Protein AF-A0A6N9R744-F1 (afdb_monomer)

Mean predicted aligned erro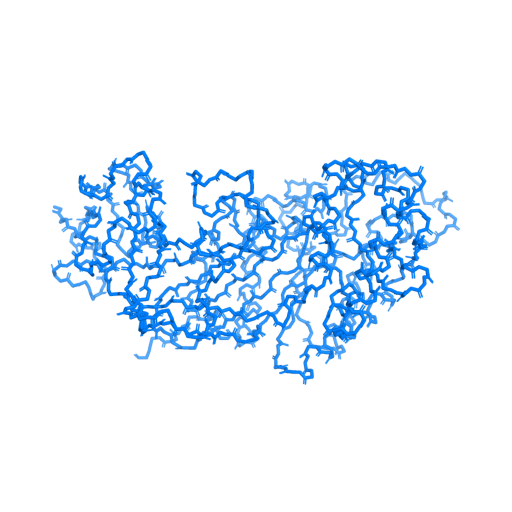r: 5.66 Å

Solvent-accessible surface area (backbone atoms only — not comparable to full-atom values): 24547 Å² total; per-residue (Å²): 122,44,77,38,40,34,19,62,37,67,70,38,38,89,70,33,48,52,20,20,21,24,40,43,72,73,54,61,76,62,36,79,43,49,55,63,41,68,40,32,32,28,27,38,31,77,43,66,75,58,81,79,69,97,63,84,60,80,45,70,72,19,52,92,43,25,32,40,32,37,16,35,75,57,42,27,30,32,40,70,33,83,84,29,42,71,50,82,66,51,26,60,33,24,79,70,39,75,70,54,35,82,46,55,49,25,30,35,42,29,53,80,88,60,57,59,90,87,66,50,91,89,33,42,65,36,46,43,39,35,36,38,30,28,56,67,60,88,84,84,72,59,80,84,56,69,74,48,68,65,50,56,31,39,34,39,30,51,23,62,79,61,77,58,62,24,30,38,39,36,32,22,40,78,50,47,45,46,37,54,22,17,92,77,48,57,30,56,67,37,57,71,68,44,65,30,36,28,34,42,37,41,36,57,34,87,62,44,36,53,18,42,59,41,49,32,54,26,65,72,54,45,74,66,59,49,50,53,51,53,53,48,47,56,50,50,48,68,69,35,101,38,80,65,51,74,67,34,50,52,51,50,51,48,38,51,54,56,57,71,48,30,85,78,73,53,66,42,71,44,68,22,36,80,27,60,47,77,45,63,68,52,48,28,35,38,38,32,51,83,26,59,63,56,60,38,33,31,29,71,85,80,62,52,62,50,47,56,55,68,68,56,51,64,71,45,36,71,33,56,49,50,38,52,62,70,51,27,42,83,43,77,49,52,61,66,53,52,50,50,26,42,51,51,29,51,53,61,51,48,75,76,42,91,48,43,43,36,33,32,44,42,42,39,66,55,80,80,68,84,78,90,66,71,84,83,62,90,59,65,55,52,83,78,34,69,38,48,31,25,46,52,44,43,54,49,48,56,53,46,25,74,76,64,70,38,46,72,39,58,46,33,59,56,33,57,76,75,37,33,70,84,33,21,50,84,40,54,62,58,35,73,73,51,26,50,54,54,41,51,48,50,48,48,52,36,35,76,70,64,40,43,13,45,40,66,75,76,88,124

Secondary structure (DSSP, 8-state):
-EEEEEE-----BTTEEEEE---EESS-TT-EE-TT-EEEEEEEEEEESSS--SSPPTTTTTTTSEEEEEE-SS-EEEEE-TTT---TTTTT-TTSEE--TT-EEEEEEE-GGGSPTT--TT-EEPEEEEEEEEES-SSS----STT-S-EEEEEEEE----S--EEEEEE--HHHHHHHHTTTTSSHHHHHH--SSEEEEEE--SSS---HHHHHHHHH--HHHHHHHHHHHHHHHHTSSSPPPHHHHHHHHHHHHHHH--GGG--EEEEETTEEEEE-S-SEEEEEGGG--SEEEEETTT--EE---HHHHHHH-HHHHHHHHHHEEEEE--HHHHHHHHHHHHHHHHTT---EEEEE------TT---S-STT--S-GGGT-HHHHHHHHHHHHHHHHHHH-PEEE-HHHHHHHH-HHHH-TTSSS--HHHHHHHHHHHHHHHHHTT-TTSSPP---

pLDDT: mean 90.76, std 9.45, range [27.3, 98.75]

Structure (mmCIF, N/CA/C/O backbone):
data_AF-A0A6N9R744-F1
#
_entry.id   AF-A0A6N9R744-F1
#
loop_
_atom_site.group_PDB
_atom_site.id
_atom_site.type_symbol
_atom_site.label_atom_id
_atom_site.label_alt_id
_atom_site.label_comp_id
_atom_site.label_asym_id
_atom_site.label_entity_id
_atom_site.label_seq_id
_atom_site.pdbx_PDB_ins_code
_atom_site.Cartn_x
_atom_site.Cartn_y
_atom_site.Cartn_z
_atom_site.occupancy
_atom_site.B_iso_or_equiv
_atom_site.auth_seq_id
_atom_site.auth_comp_id
_atom_site.auth_asym_id
_atom_site.auth_atom_id
_atom_site.pdbx_PDB_model_num
ATOM 1 N N . MET A 1 1 ? -35.074 11.656 23.682 1.00 73.88 1 MET A N 1
ATOM 2 C CA . MET A 1 1 ? -33.873 11.168 22.964 1.00 73.88 1 MET A 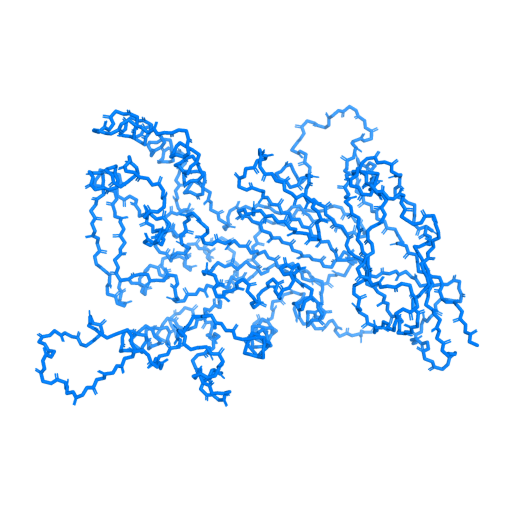CA 1
ATOM 3 C C . MET A 1 1 ? -32.981 10.480 23.976 1.00 73.88 1 MET A C 1
ATOM 5 O O . MET A 1 1 ? -32.985 10.931 25.115 1.00 73.88 1 MET A O 1
ATOM 9 N N . SER A 1 2 ? -32.275 9.410 23.611 1.00 82.00 2 SER A N 1
ATOM 10 C CA . SER A 1 2 ? -31.340 8.755 24.534 1.00 82.00 2 SER A CA 1
ATOM 11 C C . SER A 1 2 ? -29.900 9.083 24.186 1.00 82.00 2 SER A C 1
ATOM 13 O O . SER A 1 2 ? -29.583 9.168 23.003 1.00 82.00 2 SER A O 1
ATOM 15 N N . LEU A 1 3 ? -29.054 9.207 25.205 1.00 88.81 3 LEU A N 1
ATOM 16 C CA . LEU A 1 3 ? -27.607 9.280 25.047 1.00 88.81 3 LEU A CA 1
ATOM 17 C C . LEU A 1 3 ? -27.026 7.874 25.185 1.00 88.81 3 LEU A C 1
ATOM 19 O O . LEU A 1 3 ? -27.226 7.217 26.203 1.00 88.81 3 LEU A O 1
ATOM 23 N N . VAL A 1 4 ? -26.342 7.426 24.142 1.00 90.06 4 VAL A N 1
ATOM 24 C CA . VAL A 1 4 ? -25.618 6.157 24.089 1.00 90.06 4 VAL A CA 1
ATOM 25 C C . VAL A 1 4 ? -24.149 6.444 24.390 1.00 90.06 4 VAL A C 1
ATOM 27 O O . VAL A 1 4 ? -23.526 7.110 23.564 1.00 90.06 4 VAL A O 1
ATOM 30 N N . PRO A 1 5 ? -23.572 6.002 25.521 1.00 93.50 5 PRO A N 1
ATOM 31 C CA . PRO A 1 5 ? -22.145 6.185 25.767 1.00 93.50 5 PRO A CA 1
ATOM 32 C C . PRO A 1 5 ? -21.306 5.306 24.832 1.00 93.50 5 PRO A C 1
ATOM 34 O O . PRO A 1 5 ? -21.630 4.142 24.609 1.00 93.50 5 PRO A O 1
ATOM 37 N N . LEU A 1 6 ? -20.221 5.875 24.306 1.00 94.44 6 LEU A N 1
ATOM 38 C CA . LEU A 1 6 ? -19.274 5.235 23.393 1.00 94.44 6 LEU A CA 1
ATOM 39 C C . LEU A 1 6 ? -18.019 4.790 24.156 1.00 94.44 6 LEU A C 1
ATOM 41 O O . LEU A 1 6 ? -17.147 5.611 24.445 1.00 94.44 6 LEU A O 1
ATOM 45 N N . ARG A 1 7 ? -17.913 3.502 24.486 1.00 94.88 7 ARG A N 1
ATOM 46 C CA . ARG A 1 7 ? -16.768 2.916 25.204 1.00 94.88 7 ARG A CA 1
ATOM 47 C C . ARG A 1 7 ? -15.720 2.365 24.251 1.00 94.88 7 ARG A C 1
ATOM 49 O O . ARG A 1 7 ? -16.066 1.738 23.251 1.00 94.88 7 ARG A O 1
ATOM 56 N N . ILE A 1 8 ? -14.438 2.520 24.581 1.00 94.19 8 ILE A N 1
ATOM 57 C CA . ILE A 1 8 ? -13.344 1.972 23.754 1.00 94.19 8 ILE A CA 1
ATOM 58 C C . ILE A 1 8 ? -13.254 0.436 23.819 1.00 94.19 8 ILE A C 1
ATOM 60 O O . ILE A 1 8 ? -12.832 -0.207 22.850 1.00 94.19 8 ILE A O 1
ATOM 64 N N . GLY A 1 9 ? -13.721 -0.172 24.913 1.00 92.50 9 GLY A N 1
ATOM 65 C CA . GLY A 1 9 ? -13.752 -1.619 25.131 1.00 92.50 9 GLY A CA 1
ATOM 66 C C . GLY A 1 9 ? -12.367 -2.241 25.332 1.00 92.50 9 GLY A C 1
ATOM 67 O O . GLY A 1 9 ? -11.345 -1.559 25.289 1.00 92.50 9 GLY A O 1
ATOM 68 N N . ALA A 1 10 ? -12.320 -3.556 25.547 1.00 91.75 10 ALA A N 1
ATOM 69 C CA . ALA A 1 10 ? -11.079 -4.266 25.855 1.00 91.75 10 ALA A CA 1
ATOM 70 C C . ALA A 1 10 ? -10.074 -4.262 24.693 1.00 91.75 10 ALA A C 1
ATOM 72 O O . ALA A 1 10 ? -10.463 -4.348 23.527 1.00 91.75 10 ALA A O 1
ATOM 73 N N . LEU A 1 11 ? -8.788 -4.184 25.032 1.00 92.44 11 LEU A N 1
ATOM 74 C CA . LEU A 1 11 ? -7.668 -4.363 24.117 1.00 92.44 11 LEU A CA 1
ATOM 75 C C . LEU A 1 11 ? -6.528 -5.023 24.893 1.00 92.44 11 LEU A C 1
ATOM 77 O O . LEU A 1 11 ? -6.131 -4.505 25.935 1.00 92.44 11 LEU A O 1
ATOM 81 N N . SER A 1 12 ? -6.037 -6.166 24.417 1.00 88.00 12 SER A N 1
ATOM 82 C CA . SER A 1 12 ? -5.034 -6.960 25.130 1.00 88.00 12 SER A CA 1
ATOM 83 C C . SER A 1 12 ? -3.813 -7.243 24.262 1.00 88.00 12 SER A C 1
ATOM 85 O O . SER A 1 12 ? -3.931 -7.525 23.071 1.00 88.00 12 SER A O 1
ATOM 87 N N . ALA A 1 13 ? -2.631 -7.192 24.870 1.00 91.12 13 ALA A N 1
ATOM 88 C CA . ALA A 1 13 ? -1.366 -7.574 24.259 1.00 91.12 13 ALA A CA 1
ATOM 89 C C . ALA A 1 13 ? -0.539 -8.333 25.304 1.00 91.12 13 ALA A C 1
ATOM 91 O O . ALA A 1 13 ? 0.049 -7.728 26.190 1.00 91.12 13 ALA A O 1
ATOM 92 N N . SER A 1 14 ? -0.514 -9.667 25.232 1.00 88.69 14 SER A N 1
ATOM 93 C CA . SER A 1 14 ? 0.173 -10.492 26.237 1.00 88.69 14 SER A CA 1
ATOM 94 C C . SER A 1 14 ? 1.638 -10.067 26.425 1.00 88.69 14 SER A C 1
ATOM 96 O O . SER A 1 14 ? 2.390 -9.996 25.452 1.00 88.69 14 SER A O 1
ATOM 98 N N . GLY A 1 15 ? 2.029 -9.776 27.672 1.00 90.06 15 GLY A N 1
ATOM 99 C CA . GLY A 1 15 ? 3.368 -9.298 28.037 1.00 90.06 15 GLY A CA 1
ATOM 100 C C . GLY A 1 15 ? 3.584 -7.788 27.877 1.00 90.06 15 GLY A C 1
ATOM 101 O O . GLY A 1 15 ? 4.704 -7.311 28.094 1.00 90.06 15 GLY A O 1
ATOM 102 N N . PHE A 1 16 ? 2.546 -7.034 27.503 1.00 93.19 16 PHE A N 1
ATOM 103 C CA . PHE A 1 16 ? 2.606 -5.591 27.295 1.00 93.19 16 PHE A CA 1
ATOM 104 C C . PHE A 1 16 ? 1.406 -4.866 27.910 1.00 93.19 16 PHE A C 1
ATOM 106 O O . PHE A 1 16 ? 0.248 -5.189 27.655 1.00 93.19 16 PHE A O 1
ATOM 113 N N . THR A 1 17 ? 1.696 -3.762 28.588 1.00 93.81 17 THR A N 1
ATOM 114 C CA . THR A 1 17 ? 0.707 -2.751 28.936 1.00 93.81 17 THR A CA 1
ATOM 115 C C . THR A 1 17 ? 0.381 -1.923 27.699 1.00 93.81 17 THR A C 1
ATOM 117 O O . THR A 1 17 ? 1.265 -1.302 27.098 1.00 93.81 17 THR A O 1
ATOM 120 N N . VAL A 1 18 ? -0.903 -1.865 27.344 1.00 95.38 18 VAL A N 1
ATOM 121 C CA . VAL A 1 18 ? -1.399 -1.001 26.270 1.00 95.38 18 VAL A CA 1
ATOM 122 C C . VAL A 1 18 ? -1.607 0.415 26.805 1.00 95.38 18 VAL A C 1
ATOM 124 O O . VAL A 1 18 ? -2.345 0.638 27.769 1.00 95.38 18 VAL A O 1
ATOM 127 N N . GLN A 1 19 ? -0.969 1.385 26.158 1.00 96.00 19 GLN A N 1
ATOM 128 C CA . GLN A 1 19 ? -1.102 2.808 26.459 1.00 96.00 19 GLN A CA 1
ATOM 129 C C . GLN A 1 19 ? -1.571 3.578 25.225 1.00 96.00 19 GLN A C 1
ATOM 131 O O . GLN A 1 19 ? -1.417 3.120 24.092 1.00 96.00 19 GLN A O 1
ATOM 136 N N . ARG A 1 20 ? -2.162 4.752 25.443 1.00 96.06 20 ARG A N 1
ATOM 137 C CA . ARG A 1 20 ? -2.629 5.638 24.377 1.00 96.06 20 ARG A CA 1
ATOM 138 C C . ARG A 1 20 ? -2.367 7.109 24.674 1.00 96.06 20 ARG A C 1
ATOM 140 O O . ARG A 1 20 ? -2.204 7.513 25.826 1.00 96.06 20 ARG A O 1
ATOM 147 N N . SER A 1 21 ? -2.400 7.914 23.621 1.00 95.88 21 SER A N 1
ATOM 148 C CA . SER A 1 21 ? -2.549 9.366 23.721 1.00 95.88 21 SER A CA 1
ATOM 149 C C . SER A 1 21 ? -3.973 9.771 24.117 1.00 95.88 21 SER A C 1
ATOM 151 O O . SER A 1 21 ? -4.888 8.938 24.146 1.00 95.88 21 SER A O 1
ATOM 153 N N . GLY A 1 22 ? -4.181 11.070 24.354 1.00 96.00 22 GLY A N 1
ATOM 154 C CA . GLY A 1 22 ? -5.519 11.660 24.263 1.00 96.00 22 GLY A CA 1
ATOM 155 C C . GLY A 1 22 ? -6.110 11.525 22.848 1.00 96.00 22 GLY A C 1
ATOM 156 O O . GLY A 1 22 ? -5.417 11.128 21.901 1.00 96.00 22 GLY A O 1
ATOM 157 N N . LEU A 1 23 ? -7.408 11.793 22.712 1.00 96.44 23 LEU A N 1
ATOM 158 C CA . LEU A 1 23 ? -8.148 11.597 21.465 1.00 96.44 23 LEU A CA 1
ATOM 159 C C . LEU A 1 23 ? -8.105 12.830 20.571 1.00 96.44 23 LEU A C 1
ATOM 161 O O . LEU A 1 23 ? -8.319 13.953 21.016 1.00 96.44 23 LEU A O 1
ATOM 165 N N . ARG A 1 24 ? -7.938 12.593 19.271 1.00 96.25 24 ARG A N 1
ATOM 166 C CA . ARG A 1 24 ? -8.107 13.593 18.218 1.00 96.25 24 ARG A CA 1
ATOM 167 C C . ARG A 1 24 ? -9.419 13.335 17.490 1.00 96.25 24 ARG A C 1
ATOM 169 O O . ARG A 1 24 ? -9.627 12.261 16.927 1.00 96.25 24 ARG A O 1
ATOM 176 N N . TRP A 1 25 ? -10.309 14.321 17.515 1.00 96.50 25 TRP A N 1
ATOM 177 C CA . TRP A 1 25 ? -11.632 14.234 16.898 1.00 96.50 25 TRP A CA 1
ATOM 178 C C . TRP A 1 25 ? -11.576 14.489 15.390 1.00 96.50 25 TRP A C 1
ATOM 180 O O . TRP A 1 25 ? -10.900 15.409 14.936 1.00 96.50 25 TRP A O 1
ATOM 190 N N . LEU A 1 26 ? -12.314 13.683 14.628 1.00 95.94 26 LEU A N 1
ATOM 191 C CA . LEU A 1 26 ? -12.489 13.808 13.174 1.00 95.94 26 LEU A CA 1
ATOM 192 C C . LEU A 1 26 ? -13.859 14.395 12.802 1.00 95.94 26 LEU A C 1
ATOM 194 O O . LEU A 1 26 ? -14.019 14.908 11.698 1.00 95.94 26 LEU A O 1
ATOM 198 N N . CYS A 1 27 ? -14.823 14.331 13.723 1.00 96.38 27 CYS A N 1
ATOM 199 C CA . CYS A 1 27 ? -16.174 14.874 13.580 1.00 96.38 27 CYS A CA 1
ATOM 200 C C . CYS A 1 27 ? -16.419 15.966 14.618 1.00 96.38 27 CYS A C 1
ATOM 202 O O . CYS A 1 27 ? -15.989 15.820 15.766 1.00 96.38 27 CYS A O 1
ATOM 204 N N . GLU A 1 28 ? -17.113 17.038 14.237 1.00 96.44 28 GLU A N 1
ATOM 205 C CA . GLU A 1 28 ? -17.511 18.144 15.118 1.00 96.44 28 GLU A CA 1
ATOM 206 C C . GLU A 1 28 ? -18.470 17.706 16.231 1.00 96.44 28 GLU A C 1
ATOM 208 O O . GLU A 1 28 ? -19.180 16.706 16.117 1.00 96.44 28 GLU A O 1
ATOM 213 N N . ASP A 1 29 ? -18.478 18.455 17.335 1.00 96.88 29 ASP A N 1
ATOM 214 C CA . ASP A 1 29 ? -19.487 18.254 18.372 1.00 96.88 29 ASP A CA 1
ATOM 215 C C . ASP A 1 29 ? -20.873 18.627 17.820 1.00 96.88 29 ASP A C 1
ATOM 217 O O . ASP A 1 29 ? -21.028 19.621 17.112 1.00 96.88 29 ASP A O 1
ATOM 221 N N . GLY A 1 30 ? -21.879 17.795 18.075 1.00 96.56 30 GLY A N 1
ATOM 222 C CA . GLY A 1 30 ? -23.222 17.912 17.504 1.00 96.56 30 GLY A CA 1
ATOM 223 C C . GLY A 1 30 ? -23.373 17.410 16.059 1.00 96.56 30 GLY A C 1
ATOM 224 O O . GLY A 1 30 ? -24.508 17.388 15.551 1.00 96.56 30 GLY A O 1
ATOM 225 N N . GLN A 1 31 ? -22.283 16.983 15.401 1.00 97.38 31 GLN A N 1
ATOM 226 C CA . GLN A 1 31 ? -22.311 16.438 14.039 1.00 97.38 31 GLN A CA 1
ATOM 227 C C . GLN A 1 31 ? -23.191 15.183 13.975 1.00 97.38 31 GLN A C 1
ATOM 229 O O . GLN A 1 31 ? -23.193 14.351 14.882 1.00 97.38 31 GLN A O 1
ATOM 234 N N . LEU A 1 32 ? -23.965 15.051 12.894 1.00 96.12 32 LEU A N 1
ATOM 235 C CA . LEU A 1 32 ? -24.726 13.837 12.618 1.00 96.12 32 LEU A CA 1
ATOM 236 C C . LEU A 1 32 ? -23.780 12.771 12.053 1.00 96.12 32 LEU A C 1
ATOM 238 O O . LEU A 1 32 ? -23.234 12.966 10.969 1.00 96.12 32 LEU A O 1
ATOM 242 N N . CYS A 1 33 ? -23.627 11.663 12.770 1.00 94.88 33 CYS A N 1
ATOM 243 C CA . CYS A 1 33 ? -22.788 10.534 12.384 1.00 94.88 33 CYS A CA 1
ATOM 244 C C . CYS A 1 33 ? -23.640 9.332 11.968 1.00 94.88 33 CYS A C 1
ATOM 246 O O . CYS A 1 33 ? -24.721 9.089 12.520 1.00 94.88 33 CYS A O 1
ATOM 248 N N . ARG A 1 34 ? -23.142 8.563 11.002 1.00 92.69 34 ARG A N 1
ATOM 249 C CA . ARG A 1 34 ? -23.747 7.306 10.541 1.00 92.69 34 ARG A CA 1
ATOM 250 C C . ARG A 1 34 ? -23.173 6.109 11.311 1.00 92.69 34 ARG A C 1
ATOM 252 O O . ARG A 1 34 ? -22.039 6.181 11.781 1.00 92.69 34 ARG A O 1
ATOM 259 N N . PRO A 1 35 ? -23.904 4.983 11.403 1.00 89.25 35 PRO A N 1
ATOM 260 C CA . PRO A 1 35 ? -23.303 3.707 11.786 1.00 89.25 35 PRO A CA 1
ATOM 261 C C . PRO A 1 35 ? -22.072 3.400 10.922 1.00 89.25 35 PRO A C 1
ATOM 263 O O . PRO A 1 35 ? -22.104 3.604 9.713 1.00 89.25 35 PRO A O 1
ATOM 266 N N . GLY A 1 36 ? -21.004 2.909 11.541 1.00 89.12 36 GLY A N 1
ATOM 267 C CA . GLY A 1 36 ? -19.713 2.620 10.917 1.00 89.12 36 GLY A CA 1
ATOM 268 C C . GLY A 1 36 ? -18.777 3.824 10.781 1.00 89.12 36 GLY A C 1
ATOM 269 O O . GLY A 1 36 ? -17.584 3.625 10.562 1.00 89.12 36 GLY A O 1
ATOM 270 N N . GLU A 1 37 ? -19.267 5.056 10.955 1.00 93.56 37 GLU A N 1
ATOM 271 C CA . GLU A 1 37 ? -18.464 6.256 10.723 1.00 93.56 37 GLU A CA 1
ATOM 272 C C . GLU A 1 37 ? -17.359 6.406 11.775 1.00 93.56 37 GLU A C 1
ATOM 274 O O . GLU A 1 37 ? -17.603 6.325 12.982 1.00 93.56 37 GLU A O 1
ATOM 279 N N . VAL A 1 38 ? -16.132 6.633 11.303 1.00 95.75 38 VAL A N 1
ATOM 280 C CA . VAL A 1 38 ? -14.959 6.879 12.144 1.00 95.75 38 VAL A CA 1
ATOM 281 C C . VAL A 1 38 ? -14.971 8.329 12.635 1.00 95.75 38 VAL A C 1
ATOM 283 O O . VAL A 1 38 ? -14.880 9.259 11.837 1.00 95.75 38 VAL A O 1
ATOM 286 N N . ILE A 1 39 ? -15.045 8.516 13.955 1.00 97.12 39 ILE A N 1
ATOM 287 C CA . ILE A 1 39 ? -15.312 9.818 14.596 1.00 97.12 39 ILE A CA 1
ATOM 288 C C . ILE A 1 39 ? -14.105 10.425 15.323 1.00 97.12 39 ILE A C 1
ATOM 290 O O . ILE A 1 39 ? -14.050 11.638 15.532 1.00 97.12 39 ILE A O 1
ATOM 294 N N . ALA A 1 40 ? -13.136 9.602 15.722 1.00 97.56 40 ALA A N 1
ATOM 295 C CA . ALA A 1 40 ? -11.946 10.016 16.463 1.00 97.56 40 ALA A CA 1
ATOM 296 C C . ALA A 1 40 ? -10.818 8.994 16.293 1.00 97.56 40 ALA A C 1
ATOM 298 O O . ALA A 1 40 ? -11.043 7.894 15.790 1.00 97.56 40 ALA A O 1
ATOM 299 N N . TYR A 1 41 ? -9.616 9.333 16.753 1.00 97.75 41 TYR A N 1
ATOM 300 C CA . TYR A 1 41 ? -8.481 8.414 16.810 1.00 97.75 41 TYR A CA 1
ATOM 301 C C . TYR A 1 41 ? -7.479 8.796 17.905 1.00 97.75 41 TYR A C 1
ATOM 303 O O . TYR A 1 41 ? -7.473 9.927 18.393 1.00 97.75 41 TYR A O 1
ATOM 311 N N . CYS A 1 42 ? -6.617 7.858 18.288 1.00 96.88 42 CYS A N 1
ATOM 312 C CA . CYS A 1 42 ? -5.477 8.089 19.175 1.00 96.88 42 CYS A CA 1
ATOM 313 C C . CYS A 1 42 ? -4.240 7.339 18.670 1.00 96.88 42 CYS A C 1
ATOM 315 O O . CYS A 1 42 ? -4.352 6.388 17.895 1.00 96.88 42 CYS A O 1
ATOM 317 N N . ASN A 1 43 ? -3.059 7.740 19.138 1.00 95.69 43 ASN A N 1
ATOM 318 C CA . ASN A 1 43 ? -1.842 6.957 18.947 1.00 95.69 43 ASN A CA 1
ATOM 319 C C . ASN A 1 43 ? -1.725 5.929 20.085 1.00 95.69 43 ASN A C 1
ATOM 321 O O . ASN A 1 43 ? -2.116 6.227 21.217 1.00 95.69 43 ASN A O 1
ATOM 325 N N . VAL A 1 44 ? -1.180 4.746 19.803 1.00 95.69 44 VAL A N 1
ATOM 326 C CA . VAL A 1 44 ? -1.056 3.643 20.770 1.00 95.69 44 VAL A CA 1
ATOM 327 C C . VAL A 1 44 ? 0.390 3.203 20.927 1.00 95.69 44 VAL A C 1
ATOM 329 O O . VAL A 1 44 ? 1.137 3.112 19.957 1.00 95.69 44 VAL A O 1
ATOM 332 N N . GLY A 1 45 ? 0.772 2.922 22.170 1.00 94.69 45 GLY A N 1
ATOM 333 C CA . GLY A 1 45 ? 2.072 2.383 22.541 1.00 94.69 45 GLY A CA 1
ATOM 334 C C . GLY A 1 45 ? 1.937 1.075 23.316 1.00 94.69 45 GLY A C 1
ATOM 335 O O . GLY A 1 45 ? 0.976 0.878 24.061 1.00 94.69 45 GLY A O 1
ATOM 336 N N . LEU A 1 46 ? 2.917 0.186 23.148 1.00 93.81 46 LEU A N 1
ATOM 337 C CA . LEU A 1 46 ? 3.021 -1.073 23.888 1.00 93.81 46 LEU A CA 1
ATOM 338 C C . LEU A 1 46 ? 4.263 -1.037 24.782 1.00 93.81 46 LEU A C 1
ATOM 340 O O . LEU A 1 46 ? 5.391 -1.011 24.283 1.00 93.81 46 LEU A O 1
ATOM 344 N N . THR A 1 47 ? 4.049 -1.050 26.096 1.00 91.38 47 THR A N 1
ATOM 345 C CA . THR A 1 47 ? 5.119 -1.012 27.102 1.00 91.38 47 THR A CA 1
ATOM 346 C C . THR A 1 47 ? 5.279 -2.398 27.729 1.00 91.38 47 THR A C 1
ATOM 348 O O . THR A 1 47 ? 4.301 -2.911 28.260 1.00 91.38 47 THR A O 1
ATOM 351 N N . PRO A 1 48 ? 6.468 -3.030 27.694 1.00 90.81 48 PRO A N 1
ATOM 352 C CA . PRO A 1 48 ? 6.668 -4.347 28.302 1.00 90.81 48 PRO A CA 1
ATOM 353 C C . PRO A 1 48 ? 6.340 -4.359 29.804 1.00 90.81 48 PRO A C 1
ATOM 355 O O . PRO A 1 48 ? 6.746 -3.452 30.527 1.00 90.81 48 PRO A O 1
ATOM 358 N N . GLU A 1 49 ? 5.671 -5.409 30.285 1.00 86.56 49 GLU A N 1
ATOM 359 C CA . GLU A 1 49 ? 5.288 -5.572 31.706 1.00 86.56 49 GLU A CA 1
ATOM 360 C C . GLU A 1 49 ? 6.441 -6.060 32.613 1.00 86.56 49 GLU A C 1
ATOM 362 O O . GLU A 1 49 ? 6.272 -6.234 33.818 1.00 86.56 49 GLU A O 1
ATOM 367 N N . GLY A 1 50 ? 7.638 -6.272 32.056 1.00 81.19 50 GLY A N 1
ATOM 368 C CA . GLY A 1 50 ? 8.808 -6.798 32.763 1.00 81.19 50 GLY A CA 1
ATOM 369 C C . GLY A 1 50 ? 10.137 -6.368 32.127 1.00 81.19 50 GLY A C 1
ATOM 370 O O . GLY A 1 50 ? 10.150 -5.469 31.278 1.00 81.19 50 GLY A O 1
ATOM 371 N N . PRO A 1 51 ? 11.280 -6.977 32.516 1.00 74.69 51 PRO A N 1
ATOM 372 C CA . PRO A 1 51 ? 12.554 -6.720 31.847 1.00 74.69 51 PRO A CA 1
ATOM 373 C C . PRO A 1 51 ? 12.398 -6.958 30.345 1.00 74.69 51 PRO A C 1
ATOM 375 O O . PRO A 1 51 ? 11.704 -7.893 29.944 1.00 74.69 51 PRO A O 1
ATOM 378 N N . ARG A 1 52 ? 13.001 -6.077 29.528 1.00 65.94 52 ARG A N 1
ATOM 379 C CA . ARG A 1 52 ? 12.797 -6.062 28.071 1.00 65.94 52 ARG A CA 1
ATOM 380 C C . ARG A 1 52 ? 12.873 -7.491 27.520 1.00 65.94 52 ARG A C 1
ATOM 382 O O . ARG A 1 52 ? 13.922 -8.118 27.691 1.00 65.94 52 ARG A O 1
ATOM 389 N N . PRO A 1 53 ? 11.800 -8.003 26.888 1.00 63.25 53 PRO A N 1
ATOM 390 C CA . PRO A 1 53 ? 11.830 -9.340 26.323 1.00 63.25 53 PRO A CA 1
ATOM 391 C C . PRO A 1 53 ? 12.992 -9.436 25.332 1.00 63.25 53 PRO A C 1
ATOM 393 O O . PRO A 1 53 ? 13.250 -8.503 24.576 1.00 63.25 53 PRO A O 1
ATOM 396 N N . SER A 1 54 ? 13.696 -10.567 25.327 1.00 58.94 54 SER A N 1
ATOM 397 C CA . SER A 1 54 ? 14.832 -10.843 24.434 1.00 58.94 54 SER A CA 1
ATOM 398 C C . SER A 1 54 ? 14.435 -11.010 22.954 1.00 58.94 54 SER A C 1
ATOM 400 O O . SER A 1 54 ? 15.260 -11.411 22.136 1.00 58.94 54 SER A O 1
ATOM 402 N N . GLY A 1 55 ? 13.178 -10.715 22.609 1.00 65.75 55 GLY A N 1
ATOM 403 C CA . GLY A 1 55 ? 12.608 -10.820 21.270 1.00 65.75 55 GLY A CA 1
ATOM 404 C C . GLY A 1 55 ? 12.433 -9.472 20.569 1.00 65.75 55 GLY A C 1
ATOM 405 O O . GLY A 1 55 ? 12.672 -8.404 21.131 1.00 65.75 55 GLY A O 1
ATOM 406 N N . VAL A 1 56 ? 11.991 -9.534 19.311 1.00 71.44 56 VAL A N 1
ATOM 407 C CA . VAL A 1 56 ? 11.667 -8.350 18.506 1.00 71.44 56 VAL A CA 1
ATOM 408 C C . VAL A 1 56 ? 10.452 -7.646 19.113 1.00 71.44 56 VAL A C 1
ATOM 410 O O . VAL A 1 56 ? 9.427 -8.278 19.363 1.00 71.44 56 VAL A O 1
ATOM 413 N N . GLN A 1 57 ? 10.570 -6.339 19.352 1.00 85.31 57 GLN A N 1
ATOM 414 C CA . GLN A 1 57 ? 9.459 -5.522 19.832 1.00 85.31 57 GLN A CA 1
ATOM 415 C C . GLN A 1 57 ? 8.328 -5.525 18.787 1.00 85.31 57 GLN A C 1
ATOM 417 O O . GLN A 1 57 ? 8.604 -5.256 17.614 1.00 85.31 57 GLN A O 1
ATOM 422 N N . PRO A 1 58 ? 7.069 -5.794 19.178 1.00 89.75 58 PRO A N 1
ATOM 423 C CA . PRO A 1 58 ? 5.945 -5.706 18.259 1.00 89.75 58 PRO A CA 1
ATOM 424 C C . PRO A 1 58 ? 5.873 -4.322 17.628 1.00 89.75 58 PRO A C 1
ATOM 426 O O . PRO A 1 58 ? 6.079 -3.319 18.316 1.00 89.75 58 PRO A O 1
ATOM 429 N N . PHE A 1 59 ? 5.571 -4.269 16.333 1.00 92.06 59 PHE A N 1
ATOM 430 C CA . PHE A 1 59 ? 5.514 -3.020 15.576 1.00 92.06 59 PHE A CA 1
ATOM 431 C C . PHE A 1 59 ? 6.833 -2.228 15.615 1.00 92.06 59 PHE A C 1
ATOM 433 O O . PHE A 1 59 ? 6.789 -1.010 15.514 1.00 92.06 59 PHE A O 1
ATOM 440 N N . ALA A 1 60 ? 8.008 -2.857 15.76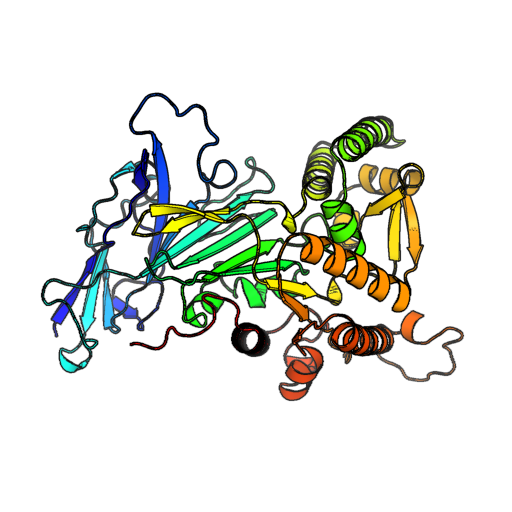3 1.00 88.19 60 ALA A N 1
ATOM 441 C CA . ALA A 1 60 ? 9.289 -2.139 15.897 1.00 88.19 60 ALA A CA 1
ATOM 442 C C . ALA A 1 60 ? 9.502 -1.040 14.835 1.00 88.19 60 ALA A C 1
ATOM 444 O O . ALA A 1 60 ? 9.934 0.064 15.164 1.00 88.19 60 ALA A O 1
ATOM 445 N N . ASP A 1 61 ? 9.126 -1.327 13.588 1.00 88.31 61 ASP A N 1
ATOM 446 C CA . ASP A 1 61 ? 9.252 -0.408 12.452 1.00 88.31 61 ASP A CA 1
ATOM 447 C C . ASP A 1 61 ? 8.069 0.585 12.315 1.00 88.31 61 ASP A C 1
ATOM 449 O O . ASP A 1 61 ? 8.088 1.458 11.452 1.00 88.31 61 ASP A O 1
ATOM 453 N N . GLU A 1 62 ? 7.021 0.453 13.133 1.00 92.81 62 GLU A N 1
ATOM 454 C CA . GLU A 1 62 ? 5.752 1.199 13.027 1.00 92.81 62 GLU A CA 1
ATOM 455 C C . GLU A 1 62 ? 5.301 1.826 14.355 1.00 92.81 62 GLU A C 1
ATOM 457 O O . GLU A 1 62 ? 4.277 2.501 14.404 1.00 92.81 62 GLU A O 1
ATOM 462 N N . ALA A 1 63 ? 6.038 1.622 15.450 1.00 87.69 63 ALA A N 1
ATOM 463 C CA . ALA A 1 63 ? 5.593 1.933 16.809 1.00 87.69 63 ALA A CA 1
ATOM 464 C C . ALA A 1 63 ? 5.254 3.418 17.017 1.00 87.69 63 ALA A C 1
ATOM 466 O O . ALA A 1 63 ? 4.457 3.763 17.886 1.00 87.69 63 ALA A O 1
ATOM 467 N N . ARG A 1 64 ? 5.857 4.311 16.225 1.00 86.19 64 ARG A N 1
ATOM 468 C CA . ARG A 1 64 ? 5.592 5.758 16.271 1.00 86.19 64 ARG A CA 1
ATOM 469 C C . ARG A 1 64 ? 4.367 6.188 15.471 1.00 86.19 64 ARG A C 1
ATOM 471 O O . ARG A 1 64 ? 3.905 7.315 15.638 1.00 86.19 64 ARG A O 1
ATOM 478 N N . ASP A 1 65 ? 3.857 5.303 14.627 1.00 91.75 65 ASP A N 1
ATOM 479 C CA . ASP A 1 65 ? 2.761 5.545 13.696 1.00 91.75 65 ASP A CA 1
ATOM 480 C C . ASP A 1 65 ? 1.734 4.411 13.768 1.00 91.75 65 ASP A C 1
ATOM 482 O O . ASP A 1 65 ? 1.078 4.063 12.787 1.00 91.75 65 ASP A O 1
ATOM 486 N N . PHE A 1 66 ? 1.580 3.864 14.978 1.00 95.38 66 PHE A N 1
ATOM 487 C CA . PHE A 1 66 ? 0.512 2.951 15.336 1.00 95.38 66 PHE A CA 1
ATOM 488 C C . PHE A 1 66 ? -0.648 3.727 15.970 1.00 95.38 66 PHE A C 1
ATOM 490 O O . PHE A 1 66 ? -0.506 4.388 17.003 1.00 95.38 66 PHE A O 1
ATOM 497 N N . GLN A 1 67 ? -1.802 3.679 15.312 1.00 96.88 67 GLN A N 1
ATOM 498 C CA . GLN A 1 67 ? -2.990 4.452 15.644 1.00 96.88 67 GLN A CA 1
ATOM 499 C C . GLN A 1 67 ? -4.221 3.556 15.713 1.00 96.88 67 GLN A C 1
ATOM 501 O O . GLN A 1 67 ? -4.324 2.550 15.012 1.00 96.88 67 GLN A O 1
ATOM 506 N N . ILE A 1 68 ? -5.186 3.964 16.531 1.00 97.12 68 ILE A N 1
ATOM 507 C CA . ILE A 1 68 ? -6.509 3.349 16.592 1.00 97.12 68 ILE A CA 1
ATOM 508 C C . ILE A 1 68 ? -7.539 4.426 16.316 1.00 97.12 68 ILE A C 1
ATOM 510 O O . ILE A 1 68 ? -7.587 5.432 17.024 1.00 97.12 68 ILE A O 1
ATOM 514 N N . ALA A 1 69 ? -8.360 4.207 15.295 1.00 97.31 69 ALA A N 1
ATOM 515 C CA . ALA A 1 69 ? -9.513 5.028 14.986 1.00 97.31 69 ALA A CA 1
ATOM 516 C C . ALA A 1 69 ? -10.803 4.351 15.469 1.00 97.31 69 ALA A C 1
ATOM 518 O O . ALA A 1 69 ? -10.942 3.127 15.436 1.00 97.31 69 ALA A O 1
ATOM 519 N N . PHE A 1 70 ? -11.746 5.159 15.940 1.00 96.56 70 PHE A N 1
ATOM 520 C CA . PHE A 1 70 ? -12.958 4.708 16.614 1.00 96.56 70 PHE A CA 1
ATOM 521 C C . PHE A 1 70 ? -14.163 4.937 15.712 1.00 96.56 70 PHE A C 1
ATOM 523 O O . PHE A 1 70 ? -14.431 6.078 15.333 1.00 96.56 70 PHE A O 1
ATOM 530 N N . ALA A 1 71 ? -14.889 3.867 15.390 1.00 93.94 71 ALA A N 1
ATOM 531 C CA . ALA A 1 71 ? -16.121 3.917 14.610 1.00 93.94 71 ALA A CA 1
ATOM 532 C C . ALA A 1 71 ? -17.348 3.595 15.469 1.00 93.94 71 ALA A C 1
ATOM 534 O O . ALA A 1 71 ? -17.366 2.591 16.185 1.00 93.94 71 ALA A O 1
ATOM 535 N N . THR A 1 72 ? -18.380 4.433 15.378 1.00 91.56 72 THR A N 1
ATOM 536 C CA . THR A 1 72 ? -19.659 4.225 16.080 1.00 91.56 72 THR A CA 1
ATOM 537 C C . THR A 1 72 ? -20.482 3.129 15.398 1.00 91.56 72 THR A C 1
ATOM 539 O O . THR A 1 72 ? -20.456 3.040 14.176 1.00 91.56 72 THR A O 1
ATOM 542 N N . ARG A 1 73 ? -21.226 2.281 16.117 1.00 87.62 73 ARG A N 1
ATOM 543 C CA . ARG A 1 73 ? -22.190 1.329 15.515 1.00 87.62 73 ARG A CA 1
ATOM 544 C C . ARG A 1 73 ? -23.607 1.896 15.490 1.00 87.62 73 ARG A C 1
ATOM 546 O O . ARG A 1 73 ? -24.429 1.410 14.718 1.00 87.62 73 ARG A O 1
ATOM 553 N N . VAL A 1 74 ? -23.894 2.928 16.281 1.00 87.19 74 VAL A N 1
ATOM 554 C CA . VAL A 1 74 ? -25.170 3.656 16.274 1.00 87.19 74 VAL A CA 1
ATOM 555 C C . VAL A 1 74 ? -25.031 4.975 15.510 1.00 87.19 74 VAL A C 1
ATOM 557 O O . VAL A 1 74 ? -24.032 5.685 15.633 1.00 87.19 74 VAL A O 1
ATOM 560 N N . GLY A 1 75 ? -26.057 5.323 14.731 1.00 89.69 75 GLY A N 1
ATOM 561 C CA . GLY A 1 75 ? -26.176 6.629 14.082 1.00 89.69 75 GLY A CA 1
ATOM 562 C C . GLY A 1 75 ? -26.896 7.648 14.965 1.00 89.69 75 GLY A C 1
ATOM 563 O O . GLY A 1 75 ? -27.818 7.304 15.703 1.00 89.69 75 GLY A O 1
ATOM 564 N N . GLY A 1 76 ? -26.505 8.915 14.880 1.00 93.19 76 GLY A N 1
ATOM 565 C CA . GLY A 1 76 ? -27.123 9.997 15.647 1.00 93.19 76 GLY A CA 1
ATOM 566 C C . GLY A 1 76 ? -26.203 11.202 15.796 1.00 93.19 76 GLY A C 1
ATOM 567 O O . GLY A 1 76 ? -25.190 11.307 15.109 1.00 93.19 76 GLY A O 1
ATOM 568 N N . ARG A 1 77 ? -26.565 12.144 16.671 1.00 96.12 77 ARG A N 1
ATOM 569 C CA . ARG A 1 77 ? -25.725 13.325 16.926 1.00 96.12 77 ARG A CA 1
ATOM 570 C C . ARG A 1 77 ? -24.631 12.998 17.932 1.00 96.12 77 ARG A C 1
ATOM 572 O O . ARG A 1 77 ? -24.943 12.552 19.034 1.00 96.12 77 ARG A O 1
ATOM 579 N N . LEU A 1 78 ? -23.382 13.234 17.555 1.00 97.00 78 LEU A N 1
ATOM 580 C CA . LEU A 1 78 ? -22.218 13.046 18.413 1.00 97.00 78 LEU A CA 1
ATOM 581 C C . LEU A 1 78 ? -22.137 14.143 19.477 1.00 97.00 78 LEU A C 1
ATOM 583 O O . LEU A 1 78 ? -22.277 15.315 19.158 1.00 97.00 78 LEU A O 1
ATOM 587 N N . HIS A 1 79 ? -21.862 13.753 20.717 1.00 97.25 79 HIS A N 1
ATOM 588 C CA . HIS A 1 79 ? -21.508 14.640 21.824 1.00 97.25 79 HIS A CA 1
ATOM 589 C C . HIS A 1 79 ? -20.178 14.175 22.412 1.00 97.25 79 HIS A C 1
ATOM 591 O O . HIS A 1 79 ? -20.076 13.064 22.936 1.00 97.25 79 HIS A O 1
ATOM 597 N N . ARG A 1 80 ? -19.135 14.988 22.297 1.00 96.62 80 ARG A N 1
ATOM 598 C CA . ARG A 1 80 ? -17.773 14.647 22.722 1.00 96.62 80 ARG A CA 1
ATOM 599 C C . ARG A 1 80 ? -17.669 14.666 24.250 1.00 96.62 80 ARG A C 1
ATOM 601 O O . ARG A 1 80 ? -18.216 15.551 24.903 1.00 96.62 80 ARG A O 1
ATOM 608 N N . SER A 1 81 ? -16.937 13.718 24.839 1.00 95.12 81 SER A N 1
ATOM 609 C CA . SER A 1 81 ? -16.603 13.803 26.269 1.00 95.12 81 SER A CA 1
ATOM 610 C C . SER A 1 81 ? -15.539 14.888 26.491 1.00 95.12 81 SER A C 1
ATOM 612 O O . SER A 1 81 ? -14.545 14.896 25.758 1.00 95.12 81 SER A O 1
ATOM 614 N N . PRO A 1 82 ? -15.668 15.772 27.495 1.00 90.44 82 PRO A N 1
ATOM 615 C CA . PRO A 1 82 ? -14.654 16.791 27.784 1.00 90.44 82 PRO A CA 1
ATOM 616 C C . PRO A 1 82 ? -13.311 16.194 28.236 1.00 90.44 82 PRO A C 1
ATOM 618 O O . PRO A 1 82 ? -12.287 16.855 28.130 1.00 90.44 82 PRO A O 1
ATOM 621 N N . GLU A 1 83 ? -13.299 14.941 28.698 1.00 91.44 83 GLU A N 1
ATOM 622 C CA . GLU A 1 83 ? -12.098 14.238 29.178 1.00 91.44 83 GLU A CA 1
ATOM 623 C C . GLU A 1 83 ? -11.390 13.431 28.074 1.00 91.44 83 GLU A C 1
ATOM 625 O O . GLU A 1 83 ? -10.331 12.842 28.296 1.00 91.44 83 GLU A O 1
ATOM 630 N N . SER A 1 84 ? -11.988 13.363 26.879 1.00 92.88 84 SER A N 1
ATOM 631 C CA . SER A 1 84 ? -11.508 12.535 25.765 1.00 92.88 84 SER A CA 1
ATOM 632 C C . SER A 1 84 ? -10.247 13.091 25.099 1.00 92.88 84 SER A C 1
ATOM 634 O O . SER A 1 84 ? -9.299 12.347 24.840 1.00 92.88 84 SER A O 1
ATOM 636 N N . SER A 1 85 ? -10.243 14.395 24.827 1.00 93.00 85 SER A N 1
ATOM 637 C CA . SER A 1 85 ? -9.136 15.141 24.231 1.00 93.00 85 SER A CA 1
ATOM 638 C C . SER A 1 85 ? -8.489 15.991 25.310 1.00 93.00 85 SER A C 1
ATOM 640 O O . SER A 1 85 ? -9.163 16.610 26.129 1.00 93.00 85 SER A O 1
ATOM 642 N N . LEU A 1 86 ? -7.166 16.011 25.296 1.00 90.19 86 LEU A N 1
ATOM 643 C CA . LEU A 1 86 ? -6.334 16.797 26.200 1.00 90.19 86 LEU A CA 1
ATOM 644 C C . LEU A 1 86 ? -5.700 17.987 25.476 1.00 90.19 86 LEU A C 1
ATOM 646 O O . LEU A 1 86 ? -5.092 18.851 26.107 1.00 90.19 86 LEU A O 1
ATOM 650 N N . GLY A 1 87 ? -5.843 18.030 24.151 1.00 90.00 87 GLY A N 1
ATOM 651 C CA . GLY A 1 87 ? -5.304 19.060 23.289 1.00 90.00 87 GLY A CA 1
ATOM 652 C C . GLY A 1 87 ? -3.788 18.981 23.104 1.00 90.00 87 GLY A C 1
ATOM 653 O O . GLY A 1 87 ? -3.040 18.288 23.804 1.00 90.00 87 GLY A O 1
ATOM 654 N N . GLY A 1 88 ? -3.320 19.743 22.115 1.00 88.81 88 GLY A N 1
ATOM 655 C CA . GLY A 1 88 ? -1.901 19.966 21.858 1.00 88.81 88 GLY A CA 1
ATOM 656 C C . GLY A 1 88 ? -1.104 18.676 21.648 1.00 88.81 88 GLY A C 1
ATOM 657 O O . GLY A 1 88 ? -1.436 17.836 20.811 1.00 88.81 88 GLY A O 1
ATOM 658 N N . PHE A 1 89 ? 0.000 18.552 22.382 1.00 89.00 89 PHE A N 1
ATOM 659 C CA . PHE A 1 89 ? 0.927 17.429 22.243 1.00 89.00 89 PHE A CA 1
ATOM 660 C C . PHE A 1 89 ? 0.490 16.182 23.029 1.00 89.00 89 PHE A C 1
ATOM 662 O O . PHE A 1 89 ? 0.881 15.072 22.675 1.00 89.00 89 PHE A O 1
ATOM 669 N N . LEU A 1 90 ? -0.356 16.327 24.057 1.00 91.75 90 LEU A N 1
ATOM 670 C CA . LEU A 1 90 ? -0.848 15.191 24.851 1.00 91.75 90 LEU A CA 1
ATOM 671 C C . LEU A 1 90 ? -1.729 14.247 24.017 1.00 91.75 90 LEU A C 1
ATOM 673 O O . LEU A 1 90 ? -1.674 13.029 24.184 1.00 91.75 90 LEU A O 1
ATOM 677 N N . ASP A 1 91 ? -2.443 14.794 23.033 1.00 92.38 91 ASP A N 1
ATOM 678 C CA . ASP A 1 91 ? -3.206 14.027 22.039 1.00 92.38 91 ASP A CA 1
ATOM 679 C C . ASP A 1 91 ? -2.319 13.308 21.000 1.00 92.38 91 ASP A C 1
ATOM 681 O O . ASP A 1 91 ? -2.819 12.627 20.103 1.00 92.38 91 ASP A O 1
ATOM 685 N N . GLN A 1 92 ? -0.992 13.433 21.116 1.00 89.56 92 GLN A N 1
ATOM 686 C CA . GLN A 1 92 ? -0.012 12.758 20.262 1.00 89.56 92 GLN A CA 1
ATOM 687 C C . GLN A 1 92 ? 0.894 11.782 21.037 1.00 89.56 92 GLN A C 1
ATOM 689 O O . GLN A 1 92 ? 1.527 10.921 20.423 1.00 89.56 92 GLN A O 1
ATOM 694 N N . LEU A 1 93 ? 0.948 11.868 22.371 1.00 89.19 93 LEU A N 1
ATOM 695 C CA . LEU A 1 93 ? 1.840 11.068 23.217 1.00 89.19 93 LEU A CA 1
ATOM 696 C C . LEU A 1 93 ? 1.312 9.642 23.458 1.00 89.19 93 LEU A C 1
ATOM 698 O O . LEU A 1 93 ? 0.478 9.422 24.328 1.00 89.19 93 LEU A O 1
ATOM 702 N N . VAL A 1 94 ? 1.861 8.656 22.743 1.00 83.81 94 VAL A N 1
ATOM 703 C CA . VAL A 1 94 ? 1.485 7.221 22.804 1.00 83.81 94 VAL A CA 1
ATOM 704 C C . VAL A 1 94 ? 1.514 6.569 24.200 1.00 83.81 94 VAL A C 1
ATOM 706 O O . VAL A 1 94 ? 0.830 5.572 24.406 1.00 83.81 94 VAL A O 1
ATOM 709 N N . TYR A 1 95 ? 2.266 7.117 25.161 1.00 87.62 95 TYR A N 1
ATOM 710 C CA . TYR A 1 95 ? 2.458 6.547 26.508 1.00 87.62 95 TYR A CA 1
ATOM 711 C C . TYR A 1 95 ? 1.834 7.399 27.623 1.00 87.62 95 TYR A C 1
ATOM 713 O O . TYR A 1 95 ? 2.322 7.400 28.752 1.00 87.62 95 TYR A O 1
ATOM 721 N N . TYR A 1 96 ? 0.798 8.179 27.306 1.00 90.25 96 TYR A N 1
ATOM 722 C CA . TYR A 1 96 ? 0.233 9.142 28.249 1.00 90.25 96 TYR A CA 1
ATOM 723 C C . TYR A 1 96 ? -0.821 8.531 29.187 1.00 90.25 96 TYR A C 1
ATOM 725 O O . TYR A 1 96 ? -0.723 8.671 30.404 1.00 90.25 96 TYR A O 1
ATOM 733 N N . GLN A 1 97 ? -1.817 7.830 28.640 1.00 93.75 97 GLN A N 1
ATOM 734 C CA . GLN A 1 97 ? -2.910 7.199 29.387 1.00 93.75 97 GLN A CA 1
ATOM 735 C C . GLN A 1 97 ? -2.849 5.676 29.263 1.00 93.75 97 GLN A C 1
ATOM 737 O O . GLN A 1 97 ? -2.504 5.142 28.210 1.00 93.75 97 GLN A O 1
ATOM 742 N N . LEU A 1 98 ? -3.215 4.963 30.331 1.00 95.38 98 LEU A N 1
ATOM 743 C CA . LEU A 1 98 ? -3.477 3.524 30.252 1.00 95.38 98 LEU A CA 1
ATOM 744 C C . LEU A 1 98 ? -4.730 3.268 29.408 1.00 95.38 98 LEU A C 1
ATOM 746 O O . LEU A 1 98 ? -5.679 4.056 29.433 1.00 95.38 98 LEU A O 1
ATOM 750 N N . TRP A 1 99 ? -4.750 2.155 28.678 1.00 95.94 99 TRP A N 1
ATOM 751 C CA . TRP A 1 99 ? -5.964 1.707 28.010 1.00 95.94 99 TRP A CA 1
ATOM 752 C C . TRP A 1 99 ? -6.975 1.184 29.037 1.00 95.94 99 TRP A C 1
ATOM 754 O O . TRP A 1 99 ? -6.774 0.135 29.643 1.00 95.94 99 TRP A O 1
ATOM 764 N N . THR A 1 100 ? -8.075 1.909 29.227 1.00 95.19 100 THR A N 1
ATOM 765 C CA . THR A 1 100 ? -9.151 1.546 30.156 1.00 95.19 100 THR A CA 1
ATOM 766 C C . THR A 1 100 ? -10.421 1.193 29.374 1.00 95.19 100 THR A C 1
ATOM 768 O O . THR A 1 100 ? -11.014 2.078 28.758 1.00 95.19 100 THR A O 1
ATOM 771 N N . PRO A 1 101 ? -10.865 -0.081 29.369 1.00 93.62 101 PRO A N 1
ATOM 772 C CA . PRO A 1 101 ? -11.979 -0.537 28.529 1.00 93.62 101 PRO A CA 1
ATOM 773 C C . PRO A 1 101 ? -13.272 0.272 28.686 1.00 93.62 101 PRO A C 1
ATOM 775 O O . PRO A 1 101 ? -13.963 0.536 27.701 1.00 93.62 101 PRO A O 1
ATOM 778 N N . ASP A 1 102 ? -13.554 0.715 29.911 1.00 93.81 102 ASP A N 1
ATOM 779 C CA . ASP A 1 102 ? -14.776 1.443 30.257 1.00 93.81 102 ASP A CA 1
ATOM 780 C C . ASP A 1 102 ? -14.710 2.946 29.963 1.00 93.81 102 ASP A C 1
ATOM 782 O O . ASP A 1 102 ? -15.678 3.666 30.207 1.00 93.81 102 ASP A O 1
ATOM 786 N N . PHE A 1 103 ? -13.588 3.437 29.426 1.00 95.69 103 PHE A N 1
ATOM 787 C CA . PHE A 1 103 ? -13.435 4.844 29.083 1.00 95.69 103 PHE A CA 1
ATOM 788 C C . PHE A 1 103 ? -14.428 5.257 27.996 1.00 95.69 103 PHE A C 1
ATOM 790 O O . PHE A 1 103 ? -14.405 4.734 26.876 1.00 95.69 103 PHE A O 1
ATOM 797 N N . VAL A 1 104 ? -15.278 6.226 28.335 1.00 96.12 104 VAL A N 1
ATOM 798 C CA . VAL A 1 104 ? -16.297 6.781 27.444 1.00 96.12 104 VAL A CA 1
ATOM 799 C C . VAL A 1 104 ? -15.714 7.966 26.682 1.00 96.12 104 VAL A C 1
ATOM 801 O O . VAL A 1 104 ? -15.450 9.024 27.253 1.00 96.12 104 VAL A O 1
ATOM 804 N N . ILE A 1 105 ? -15.544 7.811 25.369 1.00 96.31 105 ILE A N 1
ATOM 805 C CA . ILE A 1 105 ? -14.993 8.872 24.512 1.00 96.31 105 ILE A CA 1
ATOM 806 C C . ILE A 1 105 ? -16.026 9.960 24.212 1.00 96.31 105 ILE A C 1
ATOM 808 O O . ILE A 1 105 ? -15.675 11.103 23.948 1.00 96.31 105 ILE A O 1
ATOM 812 N N . GLY A 1 106 ? -17.311 9.629 24.267 1.00 96.44 106 GLY A N 1
ATOM 813 C CA . GLY A 1 106 ? -18.410 10.535 23.959 1.00 96.44 106 GLY A CA 1
ATOM 814 C C . GLY A 1 106 ? -19.743 9.804 23.972 1.00 96.44 106 GLY A C 1
ATOM 815 O O . GLY A 1 106 ? -19.834 8.681 24.465 1.00 96.44 106 GLY A O 1
ATOM 816 N N . HIS A 1 107 ? -20.772 10.439 23.424 1.00 95.44 107 HIS A N 1
ATOM 817 C CA . HIS A 1 107 ? -22.124 9.905 23.366 1.00 95.44 107 HIS A CA 1
ATOM 818 C C . HIS A 1 107 ? -22.747 10.106 21.985 1.00 95.44 107 HIS A C 1
ATOM 820 O O . HIS A 1 107 ? -22.492 11.112 21.329 1.00 95.44 107 HIS A O 1
ATOM 826 N N . ILE A 1 108 ? -23.626 9.194 21.577 1.00 93.75 108 ILE A N 1
ATOM 827 C CA . ILE A 1 108 ? -24.524 9.393 20.435 1.00 93.75 108 ILE A CA 1
ATOM 828 C C . ILE A 1 108 ? -25.931 9.670 20.953 1.00 93.75 108 ILE A C 1
ATOM 830 O O . ILE A 1 108 ? -26.506 8.885 21.706 1.00 93.75 108 ILE A O 1
ATOM 834 N N . GLN A 1 109 ? -26.504 10.796 20.540 1.00 93.56 109 GLN A N 1
ATOM 835 C CA . GLN A 1 109 ? -27.899 11.128 20.773 1.00 93.56 109 GLN A CA 1
ATOM 836 C C . GLN A 1 109 ? -28.750 10.611 19.610 1.00 93.56 109 GLN A C 1
ATOM 838 O O . GLN A 1 109 ? -28.688 11.145 18.500 1.00 93.56 109 GLN A O 1
ATOM 843 N N . CYS A 1 110 ? -29.577 9.602 19.878 1.00 88.75 110 CYS A N 1
ATOM 844 C CA . CYS A 1 110 ? -30.471 8.988 18.892 1.00 88.75 110 CYS A CA 1
ATOM 845 C C . CYS A 1 110 ? -31.890 8.787 19.453 1.00 88.75 110 CYS A C 1
ATOM 847 O O . CYS A 1 110 ? -32.153 8.944 20.661 1.00 88.75 110 CYS A O 1
ATOM 849 N N . ARG A 1 111 ? -32.849 8.462 18.579 1.00 83.94 111 ARG A N 1
ATOM 850 C CA . ARG A 1 111 ? -34.180 8.021 19.020 1.00 83.94 111 ARG A CA 1
ATOM 851 C C . ARG A 1 111 ? -34.100 6.572 19.525 1.00 83.94 111 ARG A C 1
ATOM 853 O O . ARG A 1 111 ? -33.319 5.791 18.990 1.00 83.94 111 ARG A O 1
ATOM 860 N N . PRO A 1 112 ? -34.923 6.165 20.511 1.00 75.69 112 PRO A N 1
ATOM 861 C CA . PRO A 1 112 ? -34.936 4.776 20.984 1.00 75.69 112 PRO A CA 1
ATOM 862 C C . PRO A 1 112 ? -35.188 3.746 19.872 1.00 75.69 112 PRO A C 1
ATOM 864 O O . PRO A 1 112 ? -34.619 2.663 19.913 1.00 75.69 112 PRO A O 1
ATOM 867 N N . SER A 1 113 ? -35.988 4.105 18.861 1.00 71.56 113 SER A N 1
ATOM 868 C CA . SER A 1 113 ? -36.285 3.275 17.684 1.00 71.56 113 SER A CA 1
ATOM 869 C C . SER A 1 113 ? -35.124 3.135 16.692 1.00 71.56 113 SER A C 1
ATOM 871 O O . SER A 1 113 ? -35.198 2.308 15.796 1.00 71.56 113 SER A O 1
ATOM 873 N N . GLU A 1 114 ? -34.085 3.964 16.812 1.00 70.25 114 GLU A N 1
ATOM 874 C CA . GLU A 1 114 ? -32.896 3.968 15.943 1.00 70.25 114 GLU A CA 1
ATOM 875 C C . GLU A 1 114 ? -31.726 3.196 16.576 1.00 70.25 114 GLU A C 1
ATOM 877 O O . GLU A 1 114 ? -30.614 3.199 16.050 1.00 70.25 114 GLU A O 1
ATOM 882 N N . ARG A 1 115 ? -31.957 2.540 17.721 1.00 69.50 115 ARG A N 1
ATOM 883 C CA . ARG A 1 115 ? -30.959 1.683 18.359 1.00 69.50 115 ARG A CA 1
ATOM 884 C C . ARG A 1 115 ? -30.809 0.379 17.562 1.00 69.50 115 ARG A C 1
ATOM 886 O O . ARG A 1 115 ? -31.826 -0.229 17.225 1.00 69.50 115 ARG A O 1
ATOM 893 N N . PRO A 1 116 ? -29.577 -0.078 17.286 1.00 62.16 116 PRO A N 1
ATOM 894 C CA . PRO A 1 116 ? -29.360 -1.368 16.655 1.00 62.16 116 PRO A CA 1
ATOM 895 C C . PRO A 1 116 ? -29.906 -2.517 17.526 1.00 62.16 116 PRO A C 1
ATOM 897 O O . PRO A 1 116 ? -29.925 -2.405 18.758 1.00 62.16 116 PRO A O 1
ATOM 900 N N . PRO A 1 117 ? -30.318 -3.644 16.920 1.00 56.69 117 PRO A N 1
ATOM 901 C CA . PRO A 1 117 ? -30.626 -4.870 17.654 1.00 56.69 117 PRO A CA 1
ATOM 902 C C . PRO A 1 117 ? -29.415 -5.329 18.482 1.00 56.69 117 PRO A C 1
ATOM 904 O O . PRO A 1 117 ? -28.288 -5.276 17.997 1.00 56.69 117 PRO A O 1
ATOM 907 N N . GLY A 1 118 ? -29.631 -5.779 19.723 1.00 56.28 118 GLY A N 1
ATOM 908 C CA . GLY A 1 118 ? -28.541 -6.198 20.621 1.00 56.28 118 GLY A CA 1
ATOM 909 C C . GLY A 1 118 ? -27.822 -5.052 21.346 1.00 56.28 118 GLY A C 1
ATOM 910 O O . GLY A 1 118 ? -26.751 -5.266 21.904 1.00 56.28 118 GLY A O 1
ATOM 911 N N . TYR A 1 119 ? -28.403 -3.846 21.340 1.00 58.69 119 TYR A N 1
ATOM 912 C CA . TYR A 1 119 ? -27.948 -2.707 22.138 1.00 58.69 119 TYR A CA 1
ATOM 913 C C . TYR A 1 119 ? -27.817 -3.080 23.622 1.00 58.69 119 TYR A C 1
ATOM 915 O O . TYR A 1 119 ? -28.809 -3.435 24.265 1.00 58.69 119 TYR A O 1
ATOM 923 N N . ASP A 1 120 ? -26.607 -2.954 24.162 1.00 59.03 120 ASP A N 1
ATOM 924 C CA . ASP A 1 120 ? -26.357 -3.057 25.594 1.00 59.03 120 ASP A CA 1
ATOM 925 C C . ASP A 1 120 ? -26.918 -1.802 26.283 1.00 59.03 120 ASP A C 1
ATOM 927 O O . ASP A 1 120 ? -26.594 -0.666 25.924 1.00 59.03 120 ASP A O 1
ATOM 931 N N . ALA A 1 121 ? -27.820 -2.011 27.248 1.00 55.03 121 ALA A N 1
ATOM 932 C CA . ALA A 1 121 ? -28.490 -0.943 27.984 1.00 55.03 121 ALA A CA 1
ATOM 933 C C . ALA A 1 121 ? -27.490 0.012 28.654 1.00 55.03 121 ALA A C 1
ATOM 935 O O . ALA A 1 121 ? -27.798 1.200 28.796 1.00 55.03 121 ALA A O 1
ATOM 936 N N . ASP A 1 122 ? -26.293 -0.485 28.972 1.00 56.41 122 ASP A N 1
ATOM 937 C CA . ASP A 1 122 ? -25.245 0.270 29.635 1.00 56.41 122 ASP A CA 1
ATOM 938 C C . ASP A 1 122 ? -24.403 1.103 28.660 1.00 56.41 122 ASP A C 1
ATOM 940 O O . ASP A 1 122 ? -23.708 2.017 29.106 1.00 56.41 122 ASP A O 1
ATOM 944 N N . GLY A 1 123 ? -24.441 0.856 27.343 1.00 65.06 123 GLY A N 1
ATOM 945 C CA . GLY A 1 123 ? -23.744 1.632 26.306 1.00 65.06 123 GLY A CA 1
ATOM 946 C C . GLY A 1 123 ? -23.217 0.812 25.138 1.00 65.06 123 GLY A C 1
ATOM 947 O O . GLY A 1 123 ? -23.427 -0.386 25.057 1.00 65.06 123 GLY A O 1
ATOM 948 N N . GLU A 1 124 ? -22.490 1.449 24.223 1.00 82.38 124 GLU A N 1
ATOM 949 C CA . GLU A 1 124 ? -21.944 0.783 23.043 1.00 82.38 124 GLU A CA 1
ATOM 950 C C . GLU A 1 124 ? -20.415 0.725 23.091 1.00 82.38 124 GLU A C 1
ATOM 952 O O . GLU A 1 124 ? -19.741 1.731 23.308 1.00 82.38 124 GLU A O 1
ATOM 957 N N . THR A 1 125 ? -19.847 -0.454 22.838 1.00 88.62 125 THR A N 1
ATOM 958 C CA . THR A 1 125 ? -18.418 -0.569 22.530 1.00 88.62 125 THR A CA 1
ATOM 959 C C . THR A 1 125 ? -18.188 -0.137 21.083 1.00 88.62 125 THR A C 1
ATOM 961 O O . THR A 1 125 ? -18.790 -0.708 20.180 1.00 88.62 125 THR A O 1
ATOM 964 N N . VAL A 1 126 ? -17.304 0.821 20.828 1.00 92.00 126 VAL A N 1
ATOM 965 C CA . VAL A 1 126 ? -16.996 1.267 19.457 1.00 92.00 126 VAL A CA 1
ATOM 966 C C . VAL A 1 126 ? -16.215 0.203 18.674 1.00 92.00 126 VAL A C 1
ATOM 968 O O . VAL A 1 126 ? -15.558 -0.673 19.246 1.00 92.00 126 VAL A O 1
ATOM 971 N N . ARG A 1 127 ? -16.239 0.263 17.342 1.00 92.00 127 ARG A N 1
ATOM 972 C CA . ARG A 1 127 ? -15.326 -0.526 16.498 1.00 92.00 127 ARG A CA 1
ATOM 973 C C . ARG A 1 127 ? -13.945 0.133 16.482 1.00 92.00 127 ARG A C 1
ATOM 975 O O . ARG A 1 127 ? -13.851 1.356 16.427 1.00 92.00 127 ARG A O 1
ATOM 982 N N . LEU A 1 128 ? -12.889 -0.679 16.513 1.00 94.12 128 LEU A N 1
ATOM 983 C CA . LEU A 1 128 ? -11.497 -0.215 16.482 1.00 94.12 128 LEU A CA 1
ATOM 984 C C . LEU A 1 128 ? -10.903 -0.500 15.107 1.00 94.12 128 LEU A C 1
ATOM 986 O O . LEU A 1 128 ? -10.682 -1.664 14.777 1.00 94.12 128 LEU A O 1
ATOM 990 N N . LEU A 1 129 ? -10.664 0.536 14.310 1.00 95.56 129 LEU A N 1
ATOM 991 C CA . LEU A 1 129 ? -9.856 0.432 13.102 1.00 95.56 129 LEU A CA 1
ATOM 992 C C . LEU A 1 129 ? -8.407 0.682 13.502 1.00 95.56 129 LEU A C 1
ATOM 994 O O . LEU A 1 129 ? -8.061 1.784 13.920 1.00 95.56 129 LEU A O 1
ATOM 998 N N . MET A 1 130 ? -7.569 -0.335 13.391 1.00 96.25 130 MET A N 1
ATOM 999 C CA . MET A 1 130 ? -6.143 -0.205 13.640 1.00 96.25 130 MET A CA 1
ATOM 1000 C C . MET A 1 130 ? -5.460 0.296 12.373 1.00 96.25 130 MET A C 1
ATOM 1002 O O . MET A 1 130 ? -5.772 -0.181 11.281 1.00 96.25 130 MET A O 1
ATOM 1006 N N . LEU A 1 131 ? -4.515 1.220 12.512 1.00 97.25 131 LEU A N 1
ATOM 1007 C CA . LEU A 1 131 ? -3.695 1.724 11.418 1.00 97.25 131 LEU A CA 1
ATOM 1008 C C . LEU A 1 131 ? -2.234 1.712 11.848 1.00 97.25 131 LEU A C 1
ATOM 1010 O O . LEU A 1 131 ? -1.906 2.157 12.944 1.00 97.25 131 LEU A O 1
ATOM 1014 N N . ALA A 1 132 ? -1.360 1.224 10.979 1.00 96.12 132 ALA A N 1
ATOM 1015 C CA . ALA A 1 132 ? 0.077 1.243 11.195 1.00 96.12 132 ALA A CA 1
ATOM 1016 C C . ALA A 1 132 ? 0.789 1.714 9.926 1.00 96.12 132 ALA A C 1
ATOM 1018 O O . ALA A 1 132 ? 0.341 1.438 8.806 1.00 96.12 132 ALA A O 1
ATOM 1019 N N . GLY A 1 133 ? 1.897 2.423 10.098 1.00 94.44 133 GLY A N 1
ATOM 1020 C CA . GLY A 1 133 ? 2.723 2.889 8.996 1.00 94.44 133 GLY A CA 1
ATOM 1021 C C . GLY A 1 133 ? 4.202 2.751 9.315 1.00 94.44 133 GLY A C 1
ATOM 1022 O O . GLY A 1 133 ? 4.648 3.194 10.369 1.00 94.44 133 GLY A O 1
ATOM 1023 N N . ARG A 1 134 ? 4.968 2.162 8.393 1.00 92.38 134 ARG A N 1
ATOM 1024 C CA . ARG A 1 134 ? 6.430 2.222 8.420 1.00 92.38 134 ARG A CA 1
ATOM 1025 C C . ARG A 1 134 ? 6.858 3.414 7.583 1.00 92.38 134 ARG A C 1
ATOM 1027 O O . ARG A 1 134 ? 6.421 3.582 6.442 1.00 92.38 134 ARG A O 1
ATOM 1034 N N . ARG A 1 135 ? 7.643 4.296 8.186 1.00 88.38 135 ARG A N 1
ATOM 1035 C CA . ARG A 1 135 ? 8.071 5.538 7.546 1.00 88.38 135 ARG A CA 1
ATOM 1036 C C . ARG A 1 135 ? 9.291 5.317 6.669 1.00 88.38 135 ARG A C 1
ATOM 1038 O O . ARG A 1 135 ? 10.151 4.500 6.985 1.00 88.38 135 ARG A O 1
ATOM 1045 N N . VAL A 1 136 ? 9.389 6.104 5.597 1.00 84.88 136 VAL A N 1
ATOM 1046 C CA . VAL A 1 136 ? 10.599 6.141 4.756 1.00 84.88 136 VAL A CA 1
ATOM 1047 C C . VAL A 1 136 ? 11.775 6.730 5.546 1.00 84.88 136 VAL A C 1
ATOM 1049 O O . VAL A 1 136 ? 12.906 6.261 5.432 1.00 84.88 136 VAL A O 1
ATOM 1052 N N . THR A 1 137 ? 11.514 7.766 6.350 1.00 78.50 137 THR A N 1
ATOM 1053 C CA . THR A 1 137 ? 12.496 8.437 7.211 1.00 78.50 137 THR A CA 1
ATOM 1054 C C . THR A 1 137 ? 11.829 8.983 8.472 1.00 78.50 137 THR A C 1
ATOM 1056 O O . THR A 1 137 ? 10.690 9.428 8.439 1.00 78.50 137 THR A O 1
ATOM 1059 N N . GLU A 1 138 ? 12.547 8.986 9.594 1.00 75.44 138 GLU A N 1
ATOM 1060 C CA . GLU A 1 138 ? 12.048 9.513 10.874 1.00 75.44 138 GLU A CA 1
ATOM 1061 C C . GLU A 1 138 ? 12.287 11.024 11.061 1.00 75.44 138 GLU A C 1
ATOM 1063 O O . GLU A 1 138 ? 11.828 11.603 12.044 1.00 75.44 138 GLU A O 1
ATOM 1068 N N . ILE A 1 139 ? 13.040 11.669 10.161 1.00 68.06 139 ILE A N 1
ATOM 1069 C CA . ILE A 1 139 ? 13.670 12.976 10.426 1.00 68.06 139 ILE A CA 1
ATOM 1070 C C . ILE A 1 139 ? 12.769 14.175 10.069 1.00 68.06 139 ILE A C 1
ATOM 1072 O O . ILE A 1 139 ? 12.934 15.246 10.646 1.00 68.06 139 ILE A O 1
ATOM 1076 N N . ALA A 1 140 ? 11.809 14.026 9.150 1.00 60.34 140 ALA A N 1
ATOM 1077 C CA . ALA A 1 140 ? 11.086 15.156 8.545 1.00 60.34 140 ALA A CA 1
ATOM 1078 C C . ALA A 1 140 ? 9.553 15.020 8.611 1.00 60.34 140 ALA A C 1
ATOM 1080 O O . ALA A 1 140 ? 8.856 15.337 7.649 1.00 60.34 140 ALA A O 1
ATOM 1081 N N . GLU A 1 141 ? 9.018 14.511 9.723 1.00 68.88 141 GLU A N 1
ATOM 1082 C CA . GLU A 1 141 ? 7.656 13.966 9.733 1.00 68.88 141 GLU A CA 1
ATOM 1083 C C . GLU A 1 141 ? 6.645 14.768 10.545 1.00 68.88 141 GLU A C 1
ATOM 1085 O O . GLU A 1 141 ? 6.861 15.118 11.708 1.00 68.88 141 GLU A O 1
ATOM 1090 N N . VAL A 1 142 ? 5.488 14.994 9.922 1.00 72.75 142 VAL A N 1
ATOM 1091 C CA . VAL A 1 142 ? 4.344 15.686 10.513 1.00 72.75 142 VAL A CA 1
ATOM 1092 C C . VAL A 1 142 ? 3.285 14.648 10.891 1.00 72.75 142 VAL A C 1
ATOM 1094 O O . VAL A 1 142 ? 2.544 14.138 10.052 1.00 72.75 142 VAL A O 1
ATOM 1097 N N . ARG A 1 143 ? 3.186 14.350 12.191 1.00 81.25 143 ARG A N 1
ATOM 1098 C CA . ARG A 1 143 ? 2.194 13.423 12.774 1.00 81.25 143 ARG A CA 1
ATOM 1099 C C . ARG A 1 143 ? 0.865 14.119 13.093 1.00 81.25 143 ARG A C 1
ATOM 1101 O O . ARG A 1 143 ? 0.218 13.827 14.098 1.00 81.25 143 ARG A O 1
ATOM 1108 N N . SER A 1 144 ? 0.469 15.079 12.257 1.00 80.88 144 SER A N 1
ATOM 1109 C CA . SER A 1 144 ? -0.668 15.972 12.517 1.00 80.88 144 SER A CA 1
ATOM 1110 C C . SER A 1 144 ? -2.029 15.300 12.347 1.00 80.88 144 SER A C 1
ATOM 1112 O O . SER A 1 144 ? -2.987 15.742 12.981 1.00 80.88 144 SER A O 1
ATOM 1114 N N . GLY A 1 145 ? -2.119 14.231 11.551 1.00 90.38 145 GLY A N 1
ATOM 1115 C CA . GLY A 1 145 ? -3.382 13.592 11.201 1.00 90.38 145 GLY A CA 1
ATOM 1116 C C . GLY A 1 145 ? -3.426 12.079 11.412 1.00 90.38 145 GLY A C 1
ATOM 1117 O O . GLY A 1 145 ? -2.512 11.451 11.959 1.00 90.38 145 GLY A O 1
ATOM 1118 N N . LEU A 1 146 ? -4.538 11.505 10.952 1.00 94.50 146 LEU A N 1
ATOM 1119 C CA . LEU A 1 146 ? -4.766 10.068 10.887 1.00 94.50 146 LEU A CA 1
ATOM 1120 C C . LEU A 1 146 ? -3.940 9.477 9.736 1.00 94.50 146 LEU A C 1
ATOM 1122 O O . LEU A 1 146 ? -4.184 9.795 8.576 1.00 94.50 146 LEU A O 1
ATOM 1126 N N . ASN A 1 147 ? -2.965 8.635 10.069 1.00 92.19 147 ASN A N 1
ATOM 1127 C CA . ASN A 1 147 ? -2.059 7.938 9.151 1.00 92.19 147 ASN A CA 1
ATOM 1128 C C . ASN A 1 147 ? -1.415 8.856 8.086 1.00 92.19 147 ASN A C 1
ATOM 1130 O O . ASN A 1 147 ? -1.219 8.472 6.928 1.00 92.19 147 ASN A O 1
ATOM 1134 N N . THR A 1 148 ? -1.101 10.097 8.476 1.00 89.25 148 THR A N 1
ATOM 1135 C CA . THR A 1 148 ? -0.469 11.097 7.608 1.00 89.25 148 THR A CA 1
ATOM 1136 C C . THR A 1 148 ? 1.044 10.930 7.550 1.00 89.25 148 THR A C 1
ATOM 1138 O O . THR A 1 148 ? 1.682 10.504 8.515 1.00 89.25 148 THR A O 1
ATOM 1141 N N . GLY A 1 149 ? 1.634 11.366 6.441 1.00 86.75 149 GLY A N 1
ATOM 1142 C CA . GLY A 1 149 ? 3.082 11.407 6.250 1.00 86.75 149 GLY A CA 1
ATOM 1143 C C . GLY A 1 149 ? 3.587 10.351 5.275 1.00 86.75 149 GLY A C 1
ATOM 1144 O O . GLY A 1 149 ? 2.803 9.660 4.612 1.00 86.75 149 GLY A O 1
ATOM 1145 N N . TRP A 1 150 ? 4.911 10.275 5.149 1.00 85.94 150 TRP A N 1
ATOM 1146 C CA . TRP A 1 150 ? 5.543 9.508 4.088 1.00 85.94 150 TRP A CA 1
ATOM 1147 C C . TRP A 1 150 ? 5.927 8.101 4.542 1.00 85.94 150 TRP A C 1
ATOM 1149 O O . TRP A 1 150 ? 6.894 7.874 5.270 1.00 85.94 150 TRP A O 1
ATOM 1159 N N . HIS A 1 151 ? 5.147 7.134 4.075 1.00 89.81 151 HIS A N 1
ATOM 1160 C CA . HIS A 1 151 ? 5.306 5.735 4.436 1.00 89.81 151 HIS A CA 1
ATOM 1161 C C . HIS A 1 151 ? 5.912 4.933 3.283 1.00 89.81 151 HIS A C 1
ATOM 1163 O O . HIS A 1 151 ? 5.575 5.180 2.124 1.00 89.81 151 HIS A O 1
ATOM 1169 N N . ASP A 1 152 ? 6.788 3.976 3.591 1.00 90.06 152 ASP A N 1
ATOM 1170 C CA . ASP A 1 152 ? 7.195 2.924 2.646 1.00 90.06 152 ASP A CA 1
ATOM 1171 C C . ASP A 1 152 ? 6.255 1.707 2.727 1.00 90.06 152 ASP A C 1
ATOM 1173 O O . ASP A 1 152 ? 6.240 0.871 1.829 1.00 90.06 152 ASP A O 1
ATOM 1177 N N . ARG A 1 153 ? 5.438 1.648 3.786 1.00 93.44 153 ARG A N 1
ATOM 1178 C CA . ARG A 1 153 ? 4.332 0.714 3.980 1.00 93.44 153 ARG A CA 1
ATOM 1179 C C . ARG A 1 153 ? 3.273 1.350 4.869 1.00 93.44 153 ARG A C 1
ATOM 1181 O O . ARG A 1 153 ? 3.584 1.867 5.938 1.00 93.44 153 ARG A O 1
ATOM 1188 N N . SER A 1 154 ? 2.009 1.242 4.487 1.00 95.69 154 SER A N 1
ATOM 1189 C CA . SER A 1 154 ? 0.879 1.568 5.364 1.00 95.69 154 SER A CA 1
ATOM 1190 C C . SER A 1 154 ? -0.103 0.415 5.383 1.00 95.69 154 SER A C 1
ATOM 1192 O O . SER A 1 154 ? -0.298 -0.247 4.370 1.00 95.69 154 SER A O 1
ATOM 1194 N N . ARG A 1 155 ? -0.747 0.174 6.517 1.00 96.75 155 ARG A N 1
ATOM 1195 C CA . ARG A 1 155 ? -1.722 -0.904 6.650 1.00 96.75 155 ARG A CA 1
ATOM 1196 C C . ARG A 1 155 ? -2.810 -0.561 7.646 1.00 96.75 155 ARG A C 1
ATOM 1198 O O . ARG A 1 155 ? -2.596 0.243 8.553 1.00 96.75 155 ARG A O 1
ATOM 1205 N N . ALA A 1 156 ? -3.960 -1.193 7.479 1.00 96.88 156 ALA A N 1
ATOM 1206 C CA . ALA A 1 156 ? -5.070 -1.084 8.408 1.00 96.88 156 ALA A CA 1
ATOM 1207 C C . ALA A 1 156 ? -5.825 -2.412 8.526 1.00 96.88 156 ALA A C 1
ATOM 1209 O O . ALA A 1 156 ? -5.714 -3.272 7.648 1.00 96.88 156 ALA A O 1
ATOM 1210 N N . TRP A 1 157 ? -6.525 -2.602 9.644 1.00 95.12 157 TRP A N 1
ATOM 1211 C CA . TRP A 1 157 ? -7.373 -3.769 9.908 1.00 95.12 157 TRP A CA 1
ATOM 1212 C C . TRP A 1 157 ? -8.392 -3.471 11.012 1.00 95.12 157 TRP A C 1
ATOM 1214 O O . TRP A 1 157 ? -8.136 -2.661 11.905 1.00 95.12 157 TRP A O 1
ATOM 1224 N N . TRP A 1 158 ? -9.540 -4.148 10.997 1.00 91.06 158 TRP A N 1
ATOM 1225 C CA . TRP A 1 158 ? -10.473 -4.094 12.126 1.00 91.06 158 TRP A CA 1
ATOM 1226 C C . TRP A 1 158 ? -9.936 -4.920 13.301 1.00 91.06 158 TRP A C 1
ATOM 1228 O O . TRP A 1 158 ? -9.591 -6.088 13.152 1.00 91.06 158 TRP A O 1
ATOM 1238 N N . GLY A 1 159 ? -9.901 -4.328 14.493 1.00 80.75 159 GLY A N 1
ATOM 1239 C 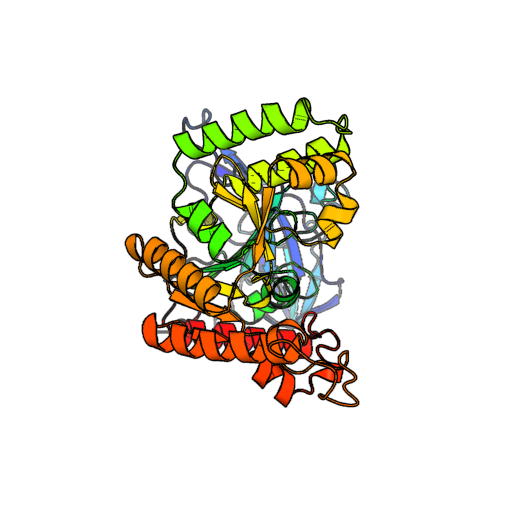CA . GLY A 1 159 ? -9.396 -4.938 15.722 1.00 80.75 159 GLY A CA 1
ATOM 1240 C C . GLY A 1 159 ? -10.331 -5.944 16.396 1.00 80.75 159 GLY A C 1
ATOM 1241 O O . GLY A 1 159 ? -10.155 -6.185 17.583 1.00 80.75 159 GLY A O 1
ATOM 1242 N N . GLY A 1 160 ? -11.347 -6.470 15.707 1.00 78.56 160 GLY A N 1
ATOM 1243 C CA . GLY A 1 160 ? -12.286 -7.446 16.277 1.00 78.56 160 GLY A CA 1
ATOM 1244 C C . GLY A 1 160 ? -11.653 -8.817 16.546 1.00 78.56 160 GLY A C 1
ATOM 1245 O O . GLY A 1 160 ? -10.556 -9.101 16.075 1.00 78.56 160 GLY A O 1
ATOM 1246 N N . ASP A 1 161 ? -12.379 -9.668 17.273 1.00 66.62 161 ASP A N 1
ATOM 1247 C CA . ASP A 1 161 ? -11.958 -11.035 17.646 1.00 66.62 161 ASP A CA 1
ATOM 1248 C C . ASP A 1 161 ? -12.366 -12.095 16.617 1.00 66.62 161 ASP A C 1
ATOM 1250 O O . ASP A 1 161 ? -12.271 -13.299 16.852 1.00 66.62 161 ASP A O 1
ATOM 1254 N N . GLU A 1 162 ? -12.867 -11.641 15.473 1.00 65.50 162 GLU A N 1
ATOM 1255 C CA . GLU A 1 162 ? -13.475 -12.494 14.470 1.00 65.50 162 GLU A CA 1
ATOM 1256 C C . GLU A 1 162 ? -12.406 -13.193 13.621 1.00 65.50 162 GLU A C 1
ATOM 1258 O O . GLU A 1 162 ? -11.464 -12.588 13.102 1.00 65.50 162 GLU A O 1
ATOM 1263 N N . VAL A 1 163 ? -12.595 -14.499 13.461 1.00 67.00 163 VAL A N 1
ATOM 1264 C CA . VAL A 1 163 ? -11.923 -15.349 12.479 1.00 67.00 163 VAL A CA 1
ATOM 1265 C C . VAL A 1 163 ? -12.966 -15.797 11.448 1.00 67.00 163 VAL A C 1
ATOM 1267 O O . VAL A 1 163 ? -14.127 -15.987 11.817 1.00 67.00 163 VAL A O 1
ATOM 1270 N N . PRO A 1 164 ? -12.597 -15.988 10.169 1.00 70.62 164 PRO A N 1
ATOM 1271 C CA . PRO A 1 164 ? -11.240 -16.009 9.618 1.00 70.62 164 PRO A CA 1
ATOM 1272 C C . PRO A 1 164 ? -10.729 -14.624 9.181 1.00 70.62 164 PRO A C 1
ATOM 1274 O O . PRO A 1 164 ? -11.489 -13.817 8.655 1.00 70.62 164 PRO A O 1
ATOM 1277 N N . PHE A 1 165 ? -9.426 -14.375 9.355 1.00 85.12 165 PHE A N 1
ATOM 1278 C CA . PHE A 1 165 ? -8.755 -13.117 9.000 1.00 85.12 165 PHE A CA 1
ATOM 1279 C C . PHE A 1 165 ? -7.828 -13.322 7.815 1.00 85.12 165 PHE A C 1
ATOM 1281 O O . PHE A 1 165 ? -7.019 -14.246 7.861 1.00 85.12 165 PHE A O 1
ATOM 1288 N N . GLY A 1 166 ? -7.924 -12.460 6.806 1.00 90.81 166 GLY A N 1
ATOM 1289 C CA . GLY A 1 166 ? -7.033 -12.492 5.650 1.00 90.81 166 GLY A CA 1
ATOM 1290 C C . GLY A 1 166 ? -6.367 -11.151 5.374 1.00 90.81 166 GLY A C 1
ATOM 1291 O O . GLY A 1 166 ? -6.868 -10.096 5.771 1.00 90.81 166 GLY A O 1
ATOM 1292 N N . THR A 1 167 ? -5.236 -11.203 4.681 1.00 94.94 167 THR A N 1
ATOM 1293 C CA . THR A 1 167 ? -4.410 -10.051 4.321 1.00 94.94 167 THR A CA 1
ATOM 1294 C C . THR A 1 167 ? -4.369 -9.854 2.807 1.00 94.94 167 THR A C 1
ATOM 1296 O O . THR A 1 167 ? -3.961 -10.744 2.060 1.00 94.94 167 THR A O 1
ATOM 1299 N N . LEU A 1 168 ? -4.728 -8.646 2.363 1.00 97.50 168 LEU A N 1
ATOM 1300 C CA . LEU A 1 168 ? -4.512 -8.160 1.001 1.00 97.50 168 LEU A CA 1
ATOM 1301 C C . LEU A 1 168 ? -3.252 -7.290 0.939 1.00 97.50 168 LEU A C 1
ATOM 1303 O O . LEU A 1 168 ? -3.208 -6.221 1.550 1.00 97.50 168 LEU A O 1
ATOM 1307 N N . LEU A 1 169 ? -2.263 -7.709 0.152 1.00 98.06 169 LEU A N 1
ATOM 1308 C CA . LEU A 1 169 ? -1.059 -6.936 -0.150 1.00 98.06 169 LEU A CA 1
ATOM 1309 C C . LEU A 1 169 ? -1.222 -6.172 -1.470 1.00 98.06 169 LEU A C 1
ATOM 1311 O O . LEU A 1 169 ? -1.326 -6.776 -2.531 1.00 98.06 169 LEU A O 1
ATOM 1315 N N . CYS A 1 170 ? -1.212 -4.844 -1.417 1.00 98.44 170 CYS A N 1
ATOM 1316 C CA . CYS A 1 170 ? -1.380 -3.960 -2.570 1.00 98.44 170 CYS A CA 1
ATOM 1317 C C . CYS A 1 170 ? -0.030 -3.385 -3.013 1.00 98.44 170 CYS A C 1
ATOM 1319 O O . CYS A 1 170 ? 0.663 -2.730 -2.227 1.00 98.44 170 CYS A O 1
ATOM 1321 N N . LEU A 1 171 ? 0.319 -3.640 -4.273 1.00 97.31 171 LEU A N 1
ATOM 1322 C CA . LEU A 1 171 ? 1.583 -3.298 -4.920 1.00 97.31 171 LEU A CA 1
ATOM 1323 C C . LEU A 1 171 ? 1.271 -2.697 -6.299 1.00 97.31 171 LEU A C 1
ATOM 1325 O O . LEU A 1 171 ? 1.157 -3.404 -7.300 1.00 97.31 171 LEU A O 1
ATOM 1329 N N . GLY A 1 172 ? 1.109 -1.380 -6.349 1.00 93.00 172 GLY A N 1
ATOM 1330 C CA . GLY A 1 172 ? 0.833 -0.639 -7.581 1.00 93.00 172 GLY A CA 1
ATOM 1331 C C . GLY A 1 172 ? 1.578 0.681 -7.622 1.00 93.00 172 GLY A C 1
ATOM 1332 O O . GLY A 1 172 ? 2.560 0.863 -6.902 1.00 93.00 172 GLY A O 1
ATOM 1333 N N . ILE A 1 173 ? 1.113 1.598 -8.467 1.00 94.06 173 ILE A N 1
ATOM 1334 C CA . ILE A 1 173 ? 1.617 2.967 -8.483 1.00 94.06 173 ILE A CA 1
ATOM 1335 C C . ILE A 1 173 ? 0.638 3.900 -7.758 1.00 94.06 173 ILE A C 1
ATOM 1337 O O . ILE A 1 173 ? -0.234 3.473 -6.991 1.00 94.06 173 ILE A O 1
ATOM 1341 N N . CYS A 1 174 ? 0.806 5.201 -7.957 1.00 91.69 174 CYS A N 1
ATOM 1342 C CA . CYS A 1 174 ? -0.043 6.228 -7.368 1.00 91.69 174 CYS A CA 1
ATOM 1343 C C . CYS A 1 174 ? -1.551 6.086 -7.676 1.00 91.69 174 CYS A C 1
ATOM 1345 O O . CYS A 1 174 ? -2.360 6.637 -6.929 1.00 91.69 174 CYS A O 1
ATOM 1347 N N . GLU A 1 175 ? -1.962 5.328 -8.700 1.00 92.94 175 GLU A N 1
ATOM 1348 C CA . GLU A 1 175 ? -3.376 5.080 -9.014 1.00 92.94 175 GLU A CA 1
ATOM 1349 C C . GLU A 1 175 ? -4.076 4.216 -7.959 1.00 92.94 175 GLU A C 1
ATOM 1351 O O . GLU A 1 175 ? -5.235 4.461 -7.619 1.00 92.94 175 GLU A O 1
ATOM 1356 N N . GLN A 1 176 ? -3.367 3.239 -7.385 1.00 94.94 176 GLN A N 1
ATOM 1357 C CA . GLN A 1 176 ? -3.919 2.400 -6.322 1.00 94.94 176 GLN A CA 1
ATOM 1358 C C . GLN A 1 176 ? -4.099 3.174 -5.011 1.00 94.94 176 GLN A C 1
ATOM 1360 O O . GLN A 1 176 ? -4.948 2.801 -4.199 1.00 94.94 176 GLN A O 1
ATOM 1365 N N . ALA A 1 177 ? -3.340 4.255 -4.789 1.00 93.25 177 ALA A N 1
ATOM 1366 C CA . ALA A 1 177 ? -3.360 4.999 -3.531 1.00 93.25 177 ALA A CA 1
ATOM 1367 C C . ALA A 1 177 ? -4.773 5.477 -3.162 1.00 93.25 177 ALA A C 1
ATOM 1369 O O . ALA A 1 177 ? -5.216 5.247 -2.038 1.00 93.25 177 ALA A O 1
ATOM 1370 N N . GLY A 1 178 ? -5.490 6.099 -4.104 1.00 91.94 178 GLY A N 1
ATOM 1371 C CA . GLY A 1 178 ? -6.859 6.578 -3.880 1.00 91.94 178 GLY A CA 1
ATOM 1372 C C . GLY A 1 178 ? -7.870 5.437 -3.736 1.00 91.94 178 GLY A C 1
ATOM 1373 O O . GLY A 1 178 ? -8.725 5.457 -2.853 1.00 91.94 178 GLY A O 1
ATOM 1374 N N . VAL A 1 179 ? -7.722 4.373 -4.531 1.00 95.69 179 VAL A N 1
ATOM 1375 C CA . VAL A 1 179 ? -8.603 3.195 -4.462 1.00 95.69 179 VAL A CA 1
ATOM 1376 C C . VAL A 1 179 ? -8.517 2.523 -3.086 1.00 95.69 179 VAL A C 1
ATOM 1378 O O . VAL A 1 179 ? -9.547 2.295 -2.441 1.00 95.69 179 VAL A O 1
ATOM 1381 N N . ILE A 1 180 ? -7.291 2.256 -2.624 1.00 96.75 180 ILE A N 1
ATOM 1382 C CA . ILE A 1 180 ? -6.998 1.448 -1.433 1.00 96.75 180 ILE A CA 1
ATOM 1383 C C . ILE A 1 180 ? -6.995 2.276 -0.148 1.00 96.75 180 ILE A C 1
ATOM 1385 O O . ILE A 1 180 ? -7.588 1.865 0.850 1.00 96.75 180 ILE A O 1
ATOM 1389 N N . ARG A 1 181 ? -6.337 3.441 -0.140 1.00 94.88 181 ARG A N 1
ATOM 1390 C CA . ARG A 1 181 ? -6.258 4.296 1.055 1.00 94.88 181 ARG A CA 1
ATOM 1391 C C . ARG A 1 181 ? -7.383 5.326 1.135 1.00 94.88 181 ARG A C 1
ATOM 1393 O O . ARG A 1 181 ? -7.518 5.941 2.192 1.00 94.88 181 ARG A O 1
ATOM 1400 N N . GLY A 1 182 ? -8.168 5.508 0.077 1.00 93.19 182 GLY A N 1
ATOM 1401 C CA . GLY A 1 182 ? -9.221 6.521 0.022 1.00 93.19 182 GLY A CA 1
ATOM 1402 C C . GLY A 1 182 ? -8.687 7.947 -0.119 1.00 93.19 182 GLY A C 1
ATOM 1403 O O . GLY A 1 182 ? -7.476 8.181 -0.092 1.00 93.19 182 GLY A O 1
ATOM 1404 N N . GLU A 1 183 ? -9.593 8.917 -0.238 1.00 90.00 183 GLU A N 1
ATOM 1405 C CA . GLU A 1 183 ? -9.254 10.330 -0.476 1.00 90.00 183 GLU A CA 1
ATOM 1406 C C . GLU A 1 183 ? -8.596 10.968 0.752 1.00 90.00 183 GLU A C 1
ATOM 1408 O O . GLU A 1 183 ? -7.747 11.851 0.642 1.00 90.00 183 GLU A O 1
ATOM 1413 N N . LYS A 1 184 ? -8.938 10.470 1.945 1.00 88.88 184 LYS A N 1
ATOM 1414 C CA . LYS A 1 184 ? -8.298 10.869 3.207 1.00 88.88 184 LYS A CA 1
ATOM 1415 C C . LYS A 1 184 ? -6.980 10.136 3.477 1.00 88.88 184 LYS A C 1
ATOM 1417 O O . LYS A 1 184 ? -6.376 10.348 4.525 1.00 88.88 184 LYS A O 1
ATOM 1422 N N . HIS A 1 185 ? -6.552 9.249 2.575 1.00 90.50 185 HIS A N 1
ATOM 1423 C CA . HIS A 1 185 ? -5.357 8.414 2.702 1.00 90.50 185 HIS A CA 1
ATOM 1424 C C . HIS A 1 185 ? -5.268 7.604 4.013 1.00 90.50 185 HIS A C 1
ATOM 1426 O O . HIS A 1 185 ? -4.177 7.259 4.466 1.00 90.50 185 HIS A O 1
ATOM 1432 N N . ALA A 1 186 ? -6.399 7.230 4.608 1.00 94.69 186 ALA A N 1
ATOM 1433 C CA . ALA A 1 186 ? -6.465 6.542 5.901 1.00 94.69 186 ALA A CA 1
ATOM 1434 C C . ALA A 1 186 ? -7.277 5.233 5.865 1.00 94.69 186 ALA A C 1
ATOM 1436 O O . ALA A 1 186 ? -7.705 4.741 6.903 1.00 94.69 186 ALA A O 1
ATOM 1437 N N . PHE A 1 187 ? -7.475 4.662 4.674 1.00 96.75 187 PHE A N 1
ATOM 1438 C CA . PHE A 1 187 ? -8.232 3.429 4.418 1.00 96.75 187 PHE A CA 1
ATOM 1439 C C . PHE A 1 187 ? -9.710 3.485 4.842 1.00 96.75 187 PHE A C 1
ATOM 1441 O O . PHE A 1 187 ? -10.372 2.449 4.868 1.00 96.75 187 PHE A O 1
ATOM 1448 N N . LEU A 1 188 ? -10.248 4.665 5.162 1.00 95.19 188 LEU A N 1
ATOM 1449 C CA . LEU A 1 188 ? -11.587 4.807 5.737 1.00 95.19 188 LEU A CA 1
ATOM 1450 C C . LEU A 1 188 ? -12.665 4.302 4.775 1.00 95.19 188 LEU A C 1
ATOM 1452 O O . LEU A 1 188 ? -13.479 3.467 5.142 1.00 95.19 188 LEU A O 1
ATOM 1456 N N . GLU A 1 189 ? -12.606 4.735 3.522 1.00 94.50 189 GLU A N 1
ATOM 1457 C CA . GLU A 1 189 ? -13.533 4.358 2.455 1.00 94.50 189 GLU A CA 1
ATOM 1458 C C . GLU A 1 189 ? -13.396 2.878 2.068 1.00 94.50 189 GLU A C 1
ATOM 1460 O O . GLU A 1 189 ? -14.354 2.255 1.616 1.00 94.50 189 GLU A O 1
ATOM 1465 N N . MET A 1 190 ? -12.205 2.302 2.257 1.00 94.56 190 MET A N 1
ATOM 1466 C CA . MET A 1 190 ? -11.973 0.875 2.052 1.00 94.56 190 MET A CA 1
ATOM 1467 C C . MET A 1 190 ? -12.603 0.049 3.173 1.00 94.56 190 MET A C 1
ATOM 1469 O O . MET A 1 190 ? -13.358 -0.878 2.898 1.00 94.56 190 MET A O 1
ATOM 1473 N N . PHE A 1 191 ? -12.362 0.407 4.435 1.00 93.31 191 PHE A N 1
ATOM 1474 C CA . PHE A 1 191 ? -12.882 -0.329 5.590 1.00 93.31 191 PHE A CA 1
ATOM 1475 C C . PHE A 1 191 ? -14.354 -0.059 5.917 1.00 93.31 191 PHE A C 1
ATOM 1477 O O . PHE A 1 191 ? -14.949 -0.852 6.647 1.00 93.31 191 PHE A O 1
ATOM 1484 N N . ASP A 1 192 ? -14.948 0.988 5.344 1.00 90.88 192 ASP A N 1
ATOM 1485 C CA . ASP A 1 192 ? -16.404 1.158 5.271 1.00 90.88 192 ASP A CA 1
ATOM 1486 C C . ASP A 1 192 ? -17.045 0.077 4.378 1.00 90.88 192 ASP A C 1
ATOM 1488 O O . ASP A 1 192 ? -18.126 -0.428 4.672 1.00 90.88 192 ASP A O 1
ATOM 1492 N N . ALA A 1 193 ? -16.340 -0.346 3.321 1.00 88.62 193 ALA A N 1
ATOM 1493 C CA . ALA A 1 193 ? -16.812 -1.353 2.371 1.00 88.62 193 ALA A CA 1
ATOM 1494 C C . ALA A 1 193 ? -16.387 -2.798 2.709 1.00 88.62 193 ALA A C 1
ATOM 1496 O O . ALA A 1 193 ? -17.008 -3.742 2.218 1.00 88.62 193 ALA A O 1
ATOM 1497 N N . VAL A 1 194 ? -15.336 -2.996 3.513 1.00 89.06 194 VAL A N 1
ATOM 1498 C CA . VAL A 1 194 ? -14.849 -4.325 3.928 1.00 89.06 194 VAL A CA 1
ATOM 1499 C C . VAL A 1 194 ? -15.729 -4.874 5.061 1.00 89.06 194 VAL A C 1
ATOM 1501 O O . VAL A 1 194 ? -15.715 -4.321 6.166 1.00 89.06 194 VAL A O 1
ATOM 1504 N N . PRO A 1 195 ? -16.469 -5.975 4.833 1.00 72.25 195 PRO A N 1
ATOM 1505 C CA . PRO A 1 195 ? -17.449 -6.462 5.800 1.00 72.25 195 PRO A CA 1
ATOM 1506 C C . PRO A 1 195 ? -16.838 -7.288 6.940 1.00 72.25 195 PRO A C 1
ATOM 1508 O O . PRO A 1 195 ? -17.422 -7.331 8.018 1.00 72.25 195 PRO A O 1
ATOM 1511 N N . GLY A 1 196 ? -15.704 -7.956 6.711 1.00 77.19 196 GLY A N 1
ATOM 1512 C CA . GLY A 1 196 ? -15.116 -8.900 7.661 1.00 77.19 196 GLY A CA 1
ATOM 1513 C C . GLY A 1 196 ? -13.794 -8.431 8.288 1.00 77.19 196 GLY A C 1
ATOM 1514 O O . GLY A 1 196 ? -13.315 -7.318 8.035 1.00 77.19 196 GLY A O 1
ATOM 1515 N N . PRO A 1 197 ? -13.189 -9.276 9.140 1.00 82.75 197 PRO A N 1
ATOM 1516 C CA . PRO A 1 197 ? -11.933 -8.993 9.825 1.00 82.75 197 PRO A CA 1
ATOM 1517 C C . PRO A 1 197 ? -10.749 -9.181 8.865 1.00 82.75 197 PRO A C 1
ATOM 1519 O O . PRO A 1 197 ? -10.031 -10.171 8.933 1.00 82.75 197 PRO A O 1
ATOM 1522 N N . ALA A 1 198 ? -10.548 -8.244 7.942 1.00 90.94 198 ALA A N 1
ATOM 1523 C CA . ALA A 1 198 ? -9.421 -8.270 7.013 1.00 90.94 198 ALA A CA 1
ATOM 1524 C C . ALA A 1 198 ? -8.331 -7.258 7.378 1.00 90.94 198 ALA A C 1
ATOM 1526 O O . ALA A 1 198 ? -8.584 -6.234 8.020 1.00 90.94 198 ALA A O 1
ATOM 1527 N N . GLN A 1 199 ? -7.122 -7.527 6.898 1.00 95.06 199 GLN A N 1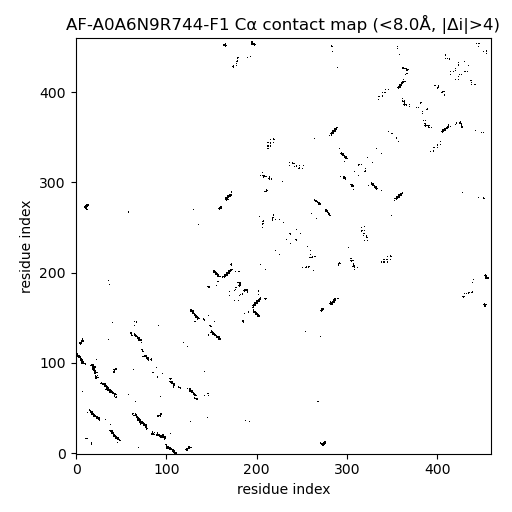
ATOM 1528 C CA . GLN A 1 199 ? -6.033 -6.569 6.811 1.00 95.06 199 GLN A CA 1
ATOM 1529 C C . GLN A 1 199 ? -5.788 -6.176 5.364 1.00 95.06 199 GLN A C 1
ATOM 1531 O O . GLN A 1 199 ? -5.826 -6.995 4.448 1.00 95.06 199 GLN A O 1
ATOM 1536 N N . ILE A 1 200 ? -5.467 -4.904 5.179 1.00 97.31 200 ILE A N 1
ATOM 1537 C CA . ILE A 1 200 ? -5.014 -4.377 3.901 1.00 97.31 200 ILE A CA 1
ATOM 1538 C C . ILE A 1 200 ? -3.674 -3.703 4.135 1.00 97.31 200 ILE A C 1
ATOM 1540 O O . ILE A 1 200 ? -3.549 -2.850 5.015 1.00 97.31 200 ILE A O 1
ATOM 1544 N N . VAL A 1 201 ? -2.680 -4.104 3.352 1.00 97.38 201 VAL A N 1
ATOM 1545 C CA . VAL A 1 201 ? -1.322 -3.566 3.352 1.00 97.38 201 VAL A CA 1
ATOM 1546 C C . VAL A 1 201 ? -1.085 -2.894 2.010 1.00 97.38 201 VAL A C 1
ATOM 1548 O O . VAL A 1 201 ? -1.374 -3.465 0.967 1.00 97.38 201 VAL A O 1
ATOM 1551 N N . TYR A 1 202 ? -0.561 -1.678 2.030 1.00 97.19 202 TYR A N 1
ATOM 1552 C CA . TYR A 1 202 ? -0.280 -0.871 0.854 1.00 97.19 202 TYR A CA 1
ATOM 1553 C C . TYR A 1 202 ? 1.188 -0.452 0.847 1.00 97.19 202 TYR A C 1
ATOM 1555 O O . TYR A 1 202 ? 1.654 0.216 1.778 1.00 97.19 202 TYR A O 1
ATOM 1563 N N . TYR A 1 203 ? 1.893 -0.818 -0.220 1.00 95.31 203 TYR A N 1
ATOM 1564 C CA . TYR A 1 203 ? 3.247 -0.358 -0.510 1.00 95.31 203 TYR A CA 1
ATOM 1565 C C . TYR A 1 203 ? 3.194 0.666 -1.649 1.00 95.31 203 TYR A C 1
ATOM 1567 O O . TYR A 1 203 ? 2.781 0.318 -2.755 1.00 95.31 203 TYR A O 1
ATOM 1575 N N . PRO A 1 204 ? 3.594 1.923 -1.404 1.00 92.00 204 PRO A N 1
ATOM 1576 C CA . PRO A 1 204 ? 3.650 2.931 -2.446 1.00 92.00 204 PRO A CA 1
ATOM 1577 C C . PRO A 1 204 ? 4.873 2.774 -3.353 1.00 92.00 204 PRO A C 1
ATOM 1579 O O . PRO A 1 204 ? 5.927 2.283 -2.955 1.00 92.00 204 PRO A O 1
ATOM 1582 N N . ASP A 1 205 ? 4.768 3.360 -4.537 1.00 92.06 205 ASP A N 1
ATOM 1583 C CA . ASP A 1 205 ? 5.783 3.456 -5.590 1.00 92.06 205 ASP A CA 1
ATOM 1584 C C . ASP A 1 205 ? 6.774 4.622 -5.416 1.00 92.06 205 ASP A C 1
ATOM 1586 O O . ASP A 1 205 ? 7.418 5.079 -6.364 1.00 92.06 205 ASP A O 1
ATOM 1590 N N . ASN A 1 206 ? 6.889 5.146 -4.196 1.00 84.00 206 ASN A N 1
ATOM 1591 C CA . ASN A 1 206 ? 7.554 6.421 -3.931 1.00 84.00 206 ASN A CA 1
ATOM 1592 C C . ASN A 1 206 ? 9.029 6.456 -4.352 1.00 84.00 206 ASN A C 1
ATOM 1594 O O . ASN A 1 206 ? 9.511 7.494 -4.808 1.00 84.00 206 ASN A O 1
ATOM 1598 N N . VAL A 1 207 ? 9.737 5.337 -4.184 1.00 83.38 207 VAL A N 1
ATOM 1599 C CA . VAL A 1 207 ? 11.171 5.219 -4.497 1.00 83.38 207 VAL A CA 1
ATOM 1600 C C . VAL A 1 207 ? 11.434 4.135 -5.543 1.00 83.38 207 VAL A C 1
ATOM 1602 O O . VAL A 1 207 ? 12.277 4.313 -6.423 1.00 83.38 207 VAL A O 1
ATOM 1605 N N . LEU A 1 208 ? 10.680 3.036 -5.484 1.00 91.62 208 LEU A N 1
ATOM 1606 C CA . LEU A 1 208 ? 10.704 1.948 -6.453 1.00 91.62 208 LEU A CA 1
ATOM 1607 C C . LEU A 1 208 ? 9.295 1.646 -6.925 1.00 91.62 208 LEU A C 1
ATOM 1609 O O . LEU A 1 208 ? 8.392 1.497 -6.110 1.00 91.62 208 LEU A O 1
ATOM 1613 N N . VAL A 1 209 ? 9.137 1.494 -8.234 1.00 95.31 209 VAL A N 1
ATOM 1614 C CA . VAL A 1 209 ? 7.879 1.049 -8.830 1.00 95.31 209 VAL A CA 1
ATOM 1615 C C . VAL A 1 209 ? 7.799 -0.479 -8.714 1.00 95.31 209 VAL A C 1
ATOM 1617 O O . VAL A 1 209 ? 8.717 -1.156 -9.196 1.00 95.31 209 VAL A O 1
ATOM 1620 N N . PRO A 1 210 ? 6.733 -1.047 -8.116 1.00 95.69 210 PRO A N 1
ATOM 1621 C CA . PRO A 1 210 ? 6.628 -2.478 -7.828 1.00 95.69 210 PRO A CA 1
ATOM 1622 C C . PRO A 1 210 ? 6.248 -3.301 -9.073 1.00 95.69 210 PRO A C 1
ATOM 1624 O O . PRO A 1 210 ? 5.224 -3.975 -9.111 1.00 95.69 210 PRO A O 1
ATOM 1627 N N . SER A 1 211 ? 7.084 -3.246 -10.112 1.00 96.38 211 SER A N 1
ATOM 1628 C CA . SER A 1 211 ? 6.944 -4.095 -11.303 1.00 96.38 211 SER A CA 1
ATOM 1629 C C . SER A 1 211 ? 7.229 -5.564 -10.978 1.00 96.38 211 SER A C 1
ATOM 1631 O O . SER A 1 211 ? 8.070 -5.867 -10.127 1.00 96.38 211 SER A O 1
ATOM 1633 N N . SER A 1 212 ? 6.598 -6.476 -11.712 1.00 96.88 212 SER A N 1
ATOM 1634 C CA . SER A 1 212 ? 6.783 -7.929 -11.607 1.00 96.88 212 SER A CA 1
ATOM 1635 C C . SER A 1 212 ? 8.258 -8.349 -11.598 1.00 96.88 212 SER A C 1
ATOM 1637 O O . SER A 1 212 ? 8.676 -9.093 -10.713 1.00 96.88 212 SER A O 1
ATOM 1639 N N . SER A 1 213 ? 9.077 -7.799 -12.502 1.00 95.50 213 SER A N 1
ATOM 1640 C CA . SER A 1 213 ? 10.521 -8.084 -12.570 1.00 95.50 213 SER A CA 1
ATOM 1641 C C . SER A 1 213 ? 11.288 -7.701 -11.297 1.00 95.50 213 SER A C 1
ATOM 1643 O O . SER A 1 213 ? 12.150 -8.448 -10.826 1.00 95.50 213 SER A O 1
ATOM 1645 N N . LEU A 1 214 ? 10.968 -6.539 -10.717 1.00 96.12 214 LEU A N 1
ATOM 1646 C CA . LEU A 1 214 ? 11.590 -6.054 -9.488 1.00 96.12 214 LEU A CA 1
ATOM 1647 C C . LEU A 1 214 ? 11.164 -6.922 -8.302 1.00 96.12 214 LEU A C 1
ATOM 1649 O O . LEU A 1 214 ? 12.015 -7.359 -7.528 1.00 96.12 214 LEU A O 1
ATOM 1653 N N . LEU A 1 215 ? 9.861 -7.177 -8.190 1.00 97.00 215 LEU A N 1
ATOM 1654 C CA . LEU A 1 215 ? 9.250 -7.953 -7.116 1.00 97.00 215 LEU A CA 1
ATOM 1655 C C . LEU A 1 215 ? 9.752 -9.404 -7.106 1.00 97.00 215 LEU A C 1
ATOM 1657 O O . LEU A 1 215 ? 10.123 -9.920 -6.050 1.00 97.00 215 LEU A O 1
ATOM 1661 N N . ALA A 1 216 ? 9.837 -10.046 -8.275 1.00 95.81 216 ALA A N 1
ATOM 1662 C CA . ALA A 1 216 ? 10.402 -11.388 -8.410 1.00 95.81 216 ALA A CA 1
ATOM 1663 C C . ALA A 1 216 ? 11.873 -11.400 -7.971 1.00 95.81 216 ALA A C 1
ATOM 1665 O O . ALA A 1 216 ? 12.283 -12.235 -7.161 1.00 95.81 216 ALA A O 1
ATOM 1666 N N . GLY A 1 217 ? 12.649 -10.413 -8.433 1.00 95.19 217 GLY A N 1
ATOM 1667 C CA . GLY A 1 217 ? 14.040 -10.233 -8.032 1.00 95.19 217 GLY A CA 1
ATOM 1668 C C . GLY A 1 217 ? 14.208 -9.995 -6.530 1.00 95.19 217 GLY A C 1
ATOM 1669 O O . GLY A 1 217 ? 15.161 -10.500 -5.947 1.00 95.19 217 GLY A O 1
ATOM 1670 N N . GLN A 1 218 ? 13.295 -9.261 -5.888 1.00 95.50 218 GLN A N 1
ATOM 1671 C CA . GLN A 1 218 ? 13.279 -9.054 -4.438 1.00 95.50 218 GLN A CA 1
ATOM 1672 C C . GLN A 1 218 ? 13.001 -10.338 -3.667 1.00 95.50 218 GLN A C 1
ATOM 1674 O O . GLN A 1 218 ? 13.691 -10.628 -2.692 1.00 95.50 218 GLN A O 1
ATOM 1679 N N . LEU A 1 219 ? 12.014 -11.113 -4.109 1.00 94.81 219 LEU A N 1
ATOM 1680 C CA . LEU A 1 219 ? 11.590 -12.335 -3.437 1.00 94.81 219 LEU A CA 1
ATOM 1681 C C . LEU A 1 219 ? 12.666 -13.427 -3.436 1.00 94.81 219 LEU A C 1
ATOM 1683 O O . LEU A 1 219 ? 12.821 -14.127 -2.436 1.00 94.81 219 LEU A O 1
ATOM 1687 N N . VAL A 1 220 ? 13.405 -13.568 -4.537 1.00 93.81 220 VAL A N 1
ATOM 1688 C CA . VAL A 1 220 ? 14.428 -14.618 -4.696 1.00 93.81 220 VAL A CA 1
ATOM 1689 C C . VAL A 1 220 ? 15.832 -14.175 -4.276 1.00 93.81 220 VAL A C 1
ATOM 1691 O O . VAL A 1 220 ? 16.769 -14.974 -4.308 1.00 93.81 220 VAL A O 1
ATOM 1694 N N . ARG A 1 221 ? 16.014 -12.907 -3.881 1.00 94.81 221 ARG A N 1
ATOM 1695 C CA . ARG A 1 221 ? 17.330 -12.380 -3.508 1.00 94.81 221 ARG A CA 1
ATOM 1696 C C . ARG A 1 221 ? 17.834 -13.022 -2.221 1.00 94.81 221 ARG A C 1
ATOM 1698 O O . ARG A 1 221 ? 17.200 -12.947 -1.174 1.00 94.81 221 ARG A O 1
ATOM 1705 N N . THR A 1 222 ? 19.034 -13.584 -2.286 1.00 95.25 222 THR A N 1
ATOM 1706 C CA . THR A 1 222 ? 19.725 -14.124 -1.112 1.00 95.25 222 THR A CA 1
ATOM 1707 C C . THR A 1 222 ? 20.421 -13.018 -0.318 1.00 95.25 222 THR A C 1
ATOM 1709 O O . THR A 1 222 ? 20.736 -11.951 -0.848 1.00 95.25 222 THR A O 1
ATOM 1712 N N . ALA A 1 223 ? 20.740 -13.289 0.951 1.00 94.94 223 ALA A N 1
ATOM 1713 C CA . ALA A 1 223 ? 21.511 -12.363 1.784 1.00 94.94 223 ALA A CA 1
ATOM 1714 C C . ALA A 1 223 ? 22.899 -12.041 1.191 1.00 94.94 223 ALA A C 1
ATOM 1716 O O . ALA A 1 223 ? 23.353 -10.901 1.267 1.00 94.94 223 ALA A O 1
ATOM 1717 N N . ALA A 1 224 ? 23.549 -13.021 0.549 1.00 96.75 224 ALA A N 1
ATOM 1718 C CA . ALA A 1 224 ? 24.827 -12.820 -0.135 1.00 96.75 224 ALA A CA 1
ATOM 1719 C C . ALA A 1 224 ? 24.686 -11.853 -1.322 1.00 96.75 224 ALA A C 1
ATOM 1721 O O . ALA A 1 224 ? 25.411 -10.865 -1.394 1.00 96.75 224 ALA A O 1
ATOM 1722 N N . ALA A 1 225 ? 23.688 -12.066 -2.188 1.00 96.31 225 ALA A N 1
ATOM 1723 C CA . ALA A 1 225 ? 23.414 -11.161 -3.302 1.00 96.31 225 ALA A CA 1
ATOM 1724 C C . ALA A 1 225 ? 23.040 -9.749 -2.816 1.00 96.31 225 ALA A C 1
ATOM 1726 O O . ALA A 1 225 ? 23.489 -8.757 -3.382 1.00 96.31 225 ALA A O 1
ATOM 1727 N N . ALA A 1 226 ? 22.256 -9.638 -1.738 1.00 95.81 226 ALA A N 1
ATOM 1728 C CA . ALA A 1 226 ? 21.940 -8.352 -1.118 1.00 95.81 226 ALA A CA 1
ATOM 1729 C C . ALA A 1 226 ? 23.202 -7.617 -0.629 1.00 95.81 226 ALA A C 1
ATOM 1731 O O . ALA A 1 226 ? 23.358 -6.420 -0.877 1.00 95.81 226 ALA A O 1
ATOM 1732 N N . SER A 1 227 ? 24.128 -8.339 0.010 1.00 96.81 227 SER A N 1
ATOM 1733 C CA . SER A 1 227 ? 25.413 -7.793 0.457 1.00 96.81 227 SER A CA 1
ATOM 1734 C C . SER A 1 227 ? 26.277 -7.327 -0.718 1.00 96.81 227 SER A C 1
ATOM 1736 O O . SER A 1 227 ? 26.798 -6.212 -0.686 1.00 96.81 227 SER A O 1
ATOM 1738 N N . GLU A 1 228 ? 26.368 -8.118 -1.790 1.00 97.56 228 GLU A N 1
ATOM 1739 C CA . GLU A 1 228 ? 27.112 -7.740 -2.995 1.00 97.56 228 GLU A CA 1
ATOM 1740 C C . GLU A 1 228 ? 26.565 -6.470 -3.647 1.00 97.56 228 GLU A C 1
ATOM 1742 O O . GLU A 1 228 ? 27.349 -5.599 -4.032 1.00 97.56 228 GLU A O 1
ATOM 1747 N N . ILE A 1 229 ? 25.237 -6.329 -3.733 1.00 97.38 229 ILE A N 1
ATOM 1748 C CA . ILE A 1 229 ? 24.610 -5.112 -4.259 1.00 97.38 229 ILE A CA 1
ATOM 1749 C C . ILE A 1 229 ? 24.927 -3.914 -3.354 1.00 97.38 229 ILE A C 1
ATOM 1751 O O . ILE A 1 229 ? 25.289 -2.855 -3.860 1.00 97.38 229 ILE A O 1
ATOM 1755 N N . ALA A 1 230 ? 24.827 -4.055 -2.029 1.00 95.94 230 ALA A N 1
ATOM 1756 C CA . ALA A 1 230 ? 25.122 -2.964 -1.099 1.00 95.94 230 ALA A CA 1
ATOM 1757 C C . ALA A 1 230 ? 26.588 -2.498 -1.180 1.00 95.94 230 ALA A C 1
ATOM 1759 O O . ALA A 1 230 ? 26.858 -1.293 -1.175 1.00 95.94 230 ALA A O 1
ATOM 1760 N N . ILE A 1 231 ? 27.532 -3.437 -1.300 1.00 96.06 231 ILE A N 1
ATOM 1761 C CA . ILE A 1 231 ? 28.960 -3.143 -1.486 1.00 96.06 231 ILE A CA 1
ATOM 1762 C C . ILE A 1 231 ? 29.185 -2.430 -2.824 1.00 96.06 231 ILE A C 1
ATOM 1764 O O . ILE A 1 231 ? 29.882 -1.415 -2.876 1.00 96.06 231 ILE A O 1
ATOM 1768 N N . ASP A 1 232 ? 28.576 -2.930 -3.903 1.00 96.75 232 ASP A N 1
ATOM 1769 C CA . ASP A 1 232 ? 28.711 -2.333 -5.231 1.00 96.75 232 ASP A CA 1
ATOM 1770 C C . ASP A 1 232 ? 28.154 -0.921 -5.298 1.00 96.75 232 ASP A C 1
ATOM 1772 O O . ASP A 1 232 ? 28.804 -0.022 -5.829 1.00 96.75 232 ASP A O 1
ATOM 1776 N N . PHE A 1 233 ? 26.966 -0.730 -4.730 1.00 95.88 233 PHE A N 1
ATOM 1777 C CA . PHE A 1 233 ? 26.321 0.563 -4.614 1.00 95.88 233 PHE A CA 1
ATOM 1778 C C . PHE A 1 233 ? 27.213 1.532 -3.836 1.00 95.88 233 PHE A C 1
ATOM 1780 O O . PHE A 1 233 ? 27.537 2.602 -4.344 1.00 95.88 233 PHE A O 1
ATOM 1787 N N . SER A 1 234 ? 27.682 1.137 -2.647 1.00 92.00 234 SER A N 1
ATOM 1788 C CA . SER A 1 234 ? 28.515 2.001 -1.799 1.00 92.00 234 SER A CA 1
ATOM 1789 C C . SER A 1 234 ? 29.786 2.442 -2.523 1.00 92.00 234 SER A C 1
ATOM 1791 O O . SER A 1 234 ? 30.176 3.603 -2.444 1.00 92.00 234 SER A O 1
ATOM 1793 N N . ARG A 1 235 ? 30.404 1.531 -3.283 1.00 92.62 235 ARG A N 1
ATOM 1794 C CA . ARG A 1 235 ? 31.588 1.823 -4.092 1.00 92.62 235 ARG A CA 1
ATOM 1795 C C . ARG A 1 235 ? 31.271 2.729 -5.286 1.00 92.62 235 ARG A C 1
ATOM 1797 O O . ARG A 1 235 ? 31.936 3.743 -5.462 1.00 92.62 235 ARG A O 1
ATOM 1804 N N . SER A 1 236 ? 30.301 2.357 -6.120 1.00 94.44 236 SER A N 1
ATOM 1805 C CA . SER A 1 236 ? 30.021 3.026 -7.403 1.00 94.44 236 SER A CA 1
ATOM 1806 C C . SER A 1 236 ? 29.329 4.379 -7.240 1.00 94.44 236 SER A C 1
ATOM 1808 O O . SER A 1 236 ? 29.603 5.299 -8.006 1.00 94.44 236 SER A O 1
ATOM 1810 N N . PHE A 1 237 ? 28.463 4.530 -6.236 1.00 95.31 237 PHE A N 1
ATOM 1811 C CA . PHE A 1 237 ? 27.758 5.782 -5.979 1.00 95.31 237 PHE A CA 1
ATOM 1812 C C . PHE A 1 237 ? 28.672 6.818 -5.313 1.00 95.31 237 PHE A C 1
ATOM 1814 O O . PHE A 1 237 ? 28.731 7.958 -5.767 1.00 95.31 237 PHE A O 1
ATOM 1821 N N . ALA A 1 238 ? 29.444 6.423 -4.290 1.00 91.44 238 ALA A N 1
ATOM 1822 C CA . ALA A 1 238 ? 30.355 7.339 -3.596 1.00 91.44 238 ALA A CA 1
ATOM 1823 C C . ALA A 1 238 ? 31.552 7.766 -4.459 1.00 91.44 238 ALA A C 1
ATOM 1825 O O . ALA A 1 238 ? 31.970 8.919 -4.396 1.00 91.44 238 ALA A O 1
ATOM 1826 N N . ALA A 1 239 ? 32.103 6.844 -5.258 1.00 89.88 239 ALA A N 1
ATOM 1827 C CA . ALA A 1 239 ? 33.238 7.109 -6.145 1.00 89.88 239 ALA A CA 1
ATOM 1828 C C . ALA A 1 239 ? 32.810 7.533 -7.563 1.00 89.88 239 ALA A C 1
ATOM 1830 O O . ALA A 1 239 ? 33.624 7.518 -8.488 1.00 89.88 239 ALA A O 1
ATOM 1831 N N . GLY A 1 240 ? 31.530 7.869 -7.751 1.00 88.44 240 GLY A N 1
ATOM 1832 C CA . GLY A 1 240 ? 30.992 8.298 -9.034 1.00 88.44 240 GLY A CA 1
ATOM 1833 C C . GLY A 1 240 ? 31.620 9.603 -9.533 1.00 88.44 240 GLY A C 1
ATOM 1834 O O . GLY A 1 240 ? 32.245 10.358 -8.792 1.00 88.44 240 GLY A O 1
ATOM 1835 N N . SER A 1 241 ? 31.401 9.918 -10.812 1.00 90.62 241 SER A N 1
ATOM 1836 C CA . SER A 1 241 ? 31.931 11.141 -11.440 1.00 90.62 241 SER A CA 1
ATOM 1837 C C . SER A 1 241 ? 31.333 12.445 -10.887 1.00 90.62 241 SER A C 1
ATOM 1839 O O . SER A 1 241 ? 31.755 13.527 -11.285 1.00 90.62 241 SER A O 1
ATOM 1841 N N . VAL A 1 242 ? 30.299 12.353 -10.047 1.00 94.94 242 VAL A N 1
ATOM 1842 C CA . VAL A 1 242 ? 29.597 13.479 -9.425 1.00 94.94 242 VAL A CA 1
ATOM 1843 C C . VAL A 1 242 ? 29.477 13.180 -7.935 1.00 94.94 242 VAL A C 1
ATOM 1845 O O . VAL A 1 242 ? 28.958 12.130 -7.568 1.00 94.94 242 VAL A O 1
ATOM 1848 N N . VAL A 1 243 ? 29.938 14.106 -7.092 1.00 95.00 243 VAL A N 1
ATOM 1849 C CA . VAL A 1 243 ? 29.862 13.976 -5.630 1.00 95.00 243 VAL A CA 1
ATOM 1850 C C . VAL A 1 243 ? 28.396 14.088 -5.183 1.00 95.00 243 VAL A C 1
ATOM 1852 O O . VAL A 1 243 ? 27.780 15.118 -5.469 1.00 95.00 243 VAL A O 1
ATOM 1855 N N . PRO A 1 244 ? 27.826 13.086 -4.486 1.00 96.62 244 PRO A N 1
ATOM 1856 C CA . PRO A 1 244 ? 26.436 13.150 -4.046 1.00 96.62 244 PRO A CA 1
ATOM 1857 C C . PRO A 1 244 ? 26.219 14.165 -2.919 1.00 96.62 244 PRO A C 1
ATOM 1859 O O . PRO A 1 244 ? 26.977 14.226 -1.947 1.00 96.62 244 PRO A O 1
ATOM 1862 N N . THR A 1 245 ? 25.137 14.928 -3.020 1.00 95.25 245 THR A N 1
ATOM 1863 C CA . THR A 1 245 ? 24.627 15.799 -1.955 1.00 95.25 245 THR A CA 1
ATOM 1864 C C . THR A 1 245 ? 23.963 14.992 -0.827 1.00 95.25 245 THR A C 1
ATOM 1866 O O . THR A 1 245 ? 23.611 13.824 -1.015 1.00 95.25 245 THR A O 1
ATOM 1869 N N . PRO A 1 246 ? 23.715 15.589 0.356 1.00 92.94 246 PRO A N 1
ATOM 1870 C CA . PRO A 1 246 ? 22.975 14.914 1.425 1.00 92.94 246 PRO A CA 1
ATOM 1871 C C . PRO A 1 246 ? 21.584 14.416 1.002 1.00 92.94 246 PRO A C 1
ATOM 1873 O O . PRO A 1 246 ? 21.193 13.314 1.374 1.00 92.94 246 PRO A O 1
ATOM 1876 N N . GLY A 1 247 ? 20.849 15.188 0.191 1.00 90.81 247 GLY A N 1
ATOM 1877 C CA . GLY A 1 247 ? 19.536 14.774 -0.321 1.00 90.81 247 GLY A CA 1
ATOM 1878 C C . GLY A 1 247 ? 19.618 13.557 -1.247 1.00 90.81 247 GLY A C 1
ATOM 1879 O O . GLY A 1 247 ? 18.810 12.637 -1.138 1.00 90.81 247 GLY A O 1
ATOM 1880 N N . GLU A 1 248 ? 20.647 13.502 -2.093 1.00 93.38 248 GLU A N 1
ATOM 1881 C CA . GLU A 1 248 ? 20.935 12.345 -2.949 1.00 93.38 248 GLU A CA 1
ATOM 1882 C C . GLU A 1 248 ? 21.297 11.097 -2.140 1.00 93.38 248 GLU A C 1
ATOM 1884 O O . GLU A 1 248 ? 20.864 10.000 -2.490 1.00 93.38 248 GLU A O 1
ATOM 1889 N N . TRP A 1 249 ? 22.023 11.250 -1.028 1.00 92.62 249 TRP A N 1
ATOM 1890 C CA . TRP A 1 249 ? 22.287 10.152 -0.095 1.00 92.62 2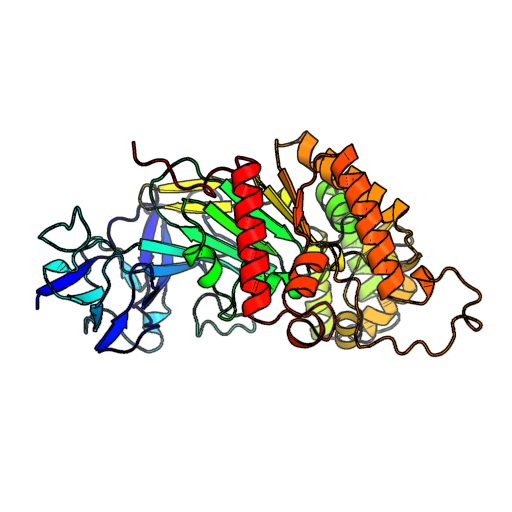49 TRP A CA 1
ATOM 1891 C C . TRP A 1 249 ? 21.018 9.630 0.576 1.00 92.62 249 TRP A C 1
ATOM 1893 O O . TRP A 1 249 ? 20.856 8.416 0.700 1.00 92.62 249 TRP A O 1
ATOM 1903 N N . VAL A 1 250 ? 20.101 10.518 0.971 1.00 89.69 250 VAL A N 1
ATOM 1904 C CA . VAL A 1 250 ? 18.803 10.120 1.539 1.00 89.69 250 VAL A CA 1
ATOM 1905 C C . VAL A 1 250 ? 17.981 9.350 0.506 1.00 89.69 250 VAL A C 1
ATOM 1907 O O . VAL A 1 250 ? 17.489 8.263 0.812 1.00 89.69 250 VAL A O 1
ATOM 1910 N N . PHE A 1 251 ? 17.880 9.860 -0.726 1.00 90.38 251 PHE A N 1
ATOM 1911 C CA . PHE A 1 251 ? 17.175 9.168 -1.807 1.00 90.38 251 PHE A CA 1
ATOM 1912 C C . PHE A 1 251 ? 17.785 7.792 -2.085 1.00 90.38 251 PHE A C 1
ATOM 1914 O O . PHE A 1 251 ? 17.072 6.791 -2.138 1.00 90.38 251 PHE A O 1
ATOM 1921 N N . ALA A 1 252 ? 19.108 7.722 -2.236 1.00 92.12 252 ALA A N 1
ATOM 1922 C CA . ALA A 1 252 ? 19.782 6.482 -2.581 1.00 92.12 252 ALA A CA 1
ATOM 1923 C C . ALA A 1 252 ? 19.736 5.459 -1.431 1.00 92.12 252 ALA A C 1
ATOM 1925 O O . ALA A 1 252 ? 19.533 4.272 -1.674 1.00 92.12 252 ALA A O 1
ATOM 1926 N N . GLY A 1 253 ? 19.820 5.903 -0.173 1.00 91.06 253 GLY A N 1
ATOM 1927 C CA . GLY A 1 253 ? 19.598 5.052 0.997 1.00 91.06 253 GLY A CA 1
ATOM 1928 C C . GLY A 1 253 ? 18.180 4.475 1.043 1.00 91.06 253 GLY A C 1
ATOM 1929 O O . GLY A 1 253 ? 18.015 3.272 1.249 1.00 91.06 253 GLY A O 1
ATOM 1930 N N . ALA A 1 254 ? 17.161 5.297 0.774 1.00 90.12 254 ALA A N 1
ATOM 1931 C CA . ALA A 1 254 ? 15.775 4.839 0.681 1.00 90.12 254 ALA A CA 1
ATOM 1932 C C . ALA A 1 254 ? 15.582 3.838 -0.473 1.00 90.12 254 ALA A C 1
ATOM 1934 O O . ALA A 1 254 ? 14.939 2.804 -0.293 1.00 90.12 254 ALA A O 1
ATOM 1935 N N . LEU A 1 255 ? 16.200 4.100 -1.631 1.00 92.19 255 LEU A N 1
ATOM 1936 C CA . LEU A 1 255 ? 16.182 3.220 -2.801 1.00 92.19 255 LEU A CA 1
ATOM 1937 C C . LEU A 1 255 ? 16.789 1.857 -2.478 1.00 92.19 255 LEU A C 1
ATOM 1939 O O . LEU A 1 255 ? 16.197 0.828 -2.794 1.00 92.19 255 LEU A O 1
ATOM 1943 N N . MET A 1 256 ? 17.947 1.848 -1.821 1.00 92.56 256 MET A N 1
ATOM 1944 C CA . MET A 1 256 ? 18.627 0.622 -1.421 1.00 92.56 256 MET A CA 1
ATOM 1945 C C . MET A 1 256 ? 17.848 -0.148 -0.356 1.00 92.56 256 MET A C 1
ATOM 1947 O O . MET A 1 256 ? 17.723 -1.366 -0.467 1.00 92.56 256 MET A O 1
ATOM 1951 N N . SER A 1 257 ? 17.270 0.540 0.632 1.00 90.25 257 SER A N 1
ATOM 1952 C CA . SER A 1 257 ? 16.403 -0.089 1.636 1.00 90.25 257 SER A CA 1
ATOM 1953 C C . SER A 1 257 ? 15.199 -0.771 0.981 1.00 90.25 257 SER A C 1
ATOM 1955 O O . SER A 1 257 ? 14.952 -1.952 1.228 1.00 90.25 257 SER A O 1
ATOM 1957 N N . ALA A 1 258 ? 14.506 -0.065 0.082 1.00 91.31 258 ALA A N 1
ATOM 1958 C CA . ALA A 1 258 ? 13.377 -0.613 -0.661 1.00 91.31 258 ALA A CA 1
ATOM 1959 C C . ALA A 1 258 ? 13.811 -1.785 -1.555 1.00 91.31 258 ALA A C 1
ATOM 1961 O O . ALA A 1 258 ? 13.156 -2.823 -1.570 1.00 91.31 258 ALA A O 1
ATOM 1962 N N . LEU A 1 259 ? 14.951 -1.671 -2.246 1.00 93.25 259 LEU A N 1
ATOM 1963 C CA . LEU A 1 259 ? 15.466 -2.729 -3.112 1.00 93.25 259 LEU A CA 1
ATOM 1964 C C . LEU A 1 259 ? 15.745 -4.013 -2.333 1.00 93.25 259 LEU A C 1
ATOM 1966 O O . LEU A 1 259 ? 15.482 -5.087 -2.860 1.00 93.25 259 LEU A O 1
ATOM 1970 N N . MET A 1 260 ? 16.274 -3.925 -1.111 1.00 92.00 260 MET A N 1
ATOM 1971 C CA . MET A 1 260 ? 16.667 -5.099 -0.323 1.00 92.00 260 MET A CA 1
ATOM 1972 C C . MET A 1 260 ? 15.505 -5.815 0.365 1.00 92.00 260 MET A C 1
ATOM 1974 O O . MET A 1 260 ? 15.672 -6.962 0.776 1.00 92.00 260 MET A O 1
ATOM 1978 N N . ARG A 1 261 ? 14.339 -5.177 0.481 1.00 89.50 261 ARG A N 1
ATOM 1979 C CA . ARG A 1 261 ? 13.164 -5.758 1.136 1.00 89.50 261 ARG A CA 1
ATOM 1980 C C . ARG A 1 261 ? 12.221 -6.370 0.107 1.00 89.50 261 ARG A C 1
ATOM 1982 O O . ARG A 1 261 ? 12.023 -5.819 -0.971 1.00 89.50 261 ARG A O 1
ATOM 1989 N N . SER A 1 262 ? 11.634 -7.512 0.452 1.00 93.19 262 SER A N 1
ATOM 1990 C CA . SER A 1 262 ? 10.555 -8.121 -0.324 1.00 93.19 262 SER A CA 1
ATOM 1991 C C . SER A 1 262 ? 9.246 -7.984 0.448 1.00 93.19 262 SER A C 1
ATOM 1993 O O . SER A 1 262 ? 9.135 -8.596 1.513 1.00 93.19 262 SER A O 1
ATOM 1995 N N . PRO A 1 263 ? 8.241 -7.262 -0.082 1.00 93.88 263 PRO A N 1
ATOM 1996 C CA . PRO A 1 263 ? 6.918 -7.156 0.539 1.00 93.88 263 PRO A CA 1
ATOM 1997 C C . PRO A 1 263 ? 6.243 -8.511 0.819 1.00 93.88 263 PRO A C 1
ATOM 1999 O O . PRO A 1 263 ? 5.417 -8.622 1.718 1.00 93.88 263 PRO A O 1
ATOM 2002 N N . PHE A 1 264 ? 6.616 -9.561 0.081 1.00 94.12 264 PHE A N 1
ATOM 2003 C CA . PHE A 1 264 ? 6.080 -10.919 0.237 1.00 94.12 264 PHE A CA 1
ATOM 2004 C C . PHE A 1 264 ? 6.709 -11.716 1.386 1.00 94.12 264 PHE A C 1
ATOM 2006 O O . PHE A 1 264 ? 6.203 -12.778 1.734 1.00 94.12 264 PHE A O 1
ATOM 2013 N N . ALA A 1 265 ? 7.841 -11.261 1.924 1.00 88.25 265 ALA A N 1
ATOM 2014 C CA . ALA A 1 265 ? 8.568 -11.944 2.994 1.00 88.25 265 ALA A CA 1
ATOM 2015 C C . ALA A 1 265 ? 8.479 -11.198 4.335 1.00 88.25 265 ALA A C 1
ATOM 2017 O O . ALA A 1 265 ? 9.127 -11.601 5.300 1.00 88.25 265 ALA A O 1
ATOM 2018 N N . GLU A 1 266 ? 7.734 -10.091 4.386 1.00 87.62 266 GLU A N 1
ATOM 2019 C CA . GLU A 1 266 ? 7.579 -9.294 5.596 1.00 87.62 266 GLU A CA 1
ATOM 2020 C C . GLU A 1 266 ? 6.418 -9.818 6.455 1.00 87.62 266 GLU A C 1
ATOM 2022 O O . GLU A 1 266 ? 5.281 -9.854 5.987 1.00 87.62 266 GLU A O 1
ATOM 2027 N N . PRO A 1 267 ? 6.674 -10.168 7.725 1.00 89.12 267 PRO A N 1
ATOM 2028 C CA . PRO A 1 267 ? 5.617 -10.493 8.667 1.00 89.12 267 PRO A CA 1
ATOM 2029 C C . PRO A 1 267 ? 4.973 -9.228 9.247 1.00 89.12 267 PRO A C 1
ATOM 2031 O O . PRO A 1 267 ? 5.609 -8.174 9.377 1.00 89.12 267 PRO A O 1
ATOM 2034 N N . TYR A 1 268 ? 3.715 -9.356 9.663 1.00 90.75 268 TYR A N 1
ATOM 2035 C CA . TYR A 1 268 ? 2.910 -8.274 10.221 1.00 90.75 268 TYR A CA 1
ATOM 2036 C C . TYR A 1 268 ? 2.444 -8.602 11.635 1.00 90.75 268 TYR A C 1
ATOM 2038 O O . TYR A 1 268 ? 1.746 -9.590 11.855 1.00 90.75 268 TYR A O 1
ATOM 2046 N N . ASP A 1 269 ? 2.753 -7.729 12.590 1.00 93.06 269 ASP A N 1
ATOM 2047 C CA . ASP A 1 269 ? 2.146 -7.796 13.918 1.00 93.06 269 ASP A CA 1
ATOM 2048 C C . ASP A 1 269 ? 0.726 -7.209 13.861 1.00 93.06 269 ASP A C 1
ATOM 2050 O O . ASP A 1 269 ? 0.493 -6.147 13.284 1.00 93.06 269 ASP A O 1
ATOM 2054 N N . VAL A 1 270 ? -0.256 -7.895 14.430 1.00 92.75 270 VAL A N 1
ATOM 2055 C CA . VAL A 1 270 ? -1.675 -7.532 14.373 1.00 92.75 270 VAL A CA 1
ATOM 2056 C C . VAL A 1 270 ? -2.224 -7.537 15.786 1.00 92.75 270 VAL A C 1
ATOM 2058 O O . VAL A 1 270 ? -2.250 -8.576 16.444 1.00 92.75 270 VAL A O 1
ATOM 2061 N N . LEU A 1 271 ? -2.672 -6.368 16.238 1.00 93.06 271 LEU A N 1
ATOM 2062 C CA . LEU A 1 271 ? -3.331 -6.199 17.527 1.00 93.06 271 LEU A CA 1
ATOM 2063 C C . LEU A 1 271 ? -4.850 -6.241 17.342 1.00 93.06 271 LEU A C 1
ATOM 2065 O O . LEU A 1 271 ? -5.406 -5.522 16.512 1.00 93.06 271 LEU A O 1
ATOM 2069 N N . THR A 1 272 ? -5.513 -7.071 18.131 1.00 91.44 272 THR A N 1
ATOM 2070 C CA . THR A 1 272 ? -6.972 -7.228 18.189 1.00 91.44 272 THR A CA 1
ATOM 2071 C C . THR A 1 272 ? -7.432 -7.127 19.641 1.00 91.44 272 THR A C 1
ATOM 2073 O O . THR A 1 272 ? -6.598 -7.099 20.548 1.00 91.44 272 THR A O 1
ATOM 2076 N N . ARG A 1 273 ? -8.744 -7.078 19.888 1.00 89.75 273 ARG A N 1
ATOM 2077 C CA . ARG A 1 273 ? -9.296 -7.042 21.252 1.00 89.75 273 ARG A CA 1
ATOM 2078 C C . ARG A 1 273 ? -8.820 -8.233 22.101 1.00 89.75 273 ARG A C 1
ATOM 2080 O O . ARG A 1 273 ? -8.498 -8.041 23.272 1.00 89.75 273 ARG A O 1
ATOM 2087 N N . SER A 1 274 ? -8.699 -9.409 21.491 1.00 85.06 274 SER A N 1
ATOM 2088 C CA . SER A 1 274 ? -8.292 -10.689 22.089 1.00 85.06 274 SER A CA 1
ATOM 2089 C C . SER A 1 274 ? -6.787 -10.886 22.209 1.00 85.06 274 SER A C 1
ATOM 2091 O O . SER A 1 274 ? -6.354 -11.743 22.979 1.00 85.06 274 SER A O 1
ATOM 2093 N N . GLY A 1 275 ? -5.972 -10.116 21.489 1.00 90.06 275 GLY A N 1
ATOM 2094 C CA . GLY A 1 275 ? -4.531 -10.280 21.588 1.00 90.06 275 GLY A CA 1
ATOM 2095 C C . GLY A 1 275 ? -3.711 -9.719 20.440 1.00 90.06 275 GLY A C 1
ATOM 2096 O O . GLY A 1 275 ? -4.214 -9.266 19.406 1.00 90.06 275 GLY A O 1
ATOM 2097 N N . LEU A 1 276 ? -2.401 -9.831 20.639 1.00 91.00 276 LEU A N 1
ATOM 2098 C CA . LEU A 1 276 ? -1.371 -9.610 19.639 1.00 91.00 276 LEU A CA 1
ATOM 2099 C C . LEU A 1 276 ? -1.030 -10.938 18.953 1.00 91.00 276 LEU A C 1
ATOM 2101 O O . LEU A 1 276 ? -0.765 -11.935 19.622 1.00 91.00 276 LEU A O 1
ATOM 2105 N N . ARG A 1 277 ? -0.978 -10.937 17.623 1.00 89.19 277 ARG A N 1
ATOM 2106 C CA . ARG A 1 277 ? -0.514 -12.078 16.822 1.00 89.19 277 ARG A CA 1
ATOM 2107 C C . ARG A 1 277 ? 0.352 -11.622 15.660 1.00 89.19 277 ARG A C 1
ATOM 2109 O O . ARG A 1 277 ? 0.332 -10.451 15.296 1.00 89.19 277 ARG A O 1
ATOM 2116 N N . ARG A 1 278 ? 1.056 -12.565 15.046 1.00 89.75 278 ARG A N 1
ATOM 2117 C CA . ARG A 1 278 ? 1.889 -12.334 13.866 1.00 89.75 278 ARG A CA 1
ATOM 2118 C C . ARG A 1 278 ? 1.293 -13.037 12.651 1.00 89.75 278 ARG A C 1
ATOM 2120 O O . ARG A 1 278 ? 0.850 -14.178 12.759 1.00 89.75 278 ARG A O 1
ATOM 2127 N N . VAL A 1 279 ? 1.256 -12.341 11.521 1.00 88.31 279 VAL A N 1
ATOM 2128 C CA . VAL A 1 279 ? 0.770 -12.836 10.228 1.00 88.31 279 VAL A CA 1
ATOM 2129 C C . VAL A 1 279 ? 1.959 -12.896 9.276 1.00 88.31 279 VAL A C 1
ATOM 2131 O O . VAL A 1 279 ? 2.628 -11.888 9.077 1.00 88.31 279 VAL A O 1
ATOM 2134 N N . GLU A 1 280 ? 2.250 -14.076 8.731 1.00 81.88 280 GLU A N 1
ATOM 2135 C CA . GLU A 1 280 ? 3.506 -14.349 8.008 1.00 81.88 280 GLU A CA 1
ATOM 2136 C C . GLU A 1 280 ? 3.392 -14.206 6.480 1.00 81.88 280 GLU A C 1
ATOM 2138 O O . GLU A 1 280 ? 4.377 -13.888 5.822 1.00 81.88 280 GLU A O 1
ATOM 2143 N N . ALA A 1 281 ? 2.209 -14.436 5.902 1.00 85.50 281 ALA A N 1
ATOM 2144 C CA . ALA A 1 281 ? 1.980 -14.369 4.459 1.00 85.50 281 ALA A CA 1
ATOM 2145 C C . ALA A 1 281 ? 0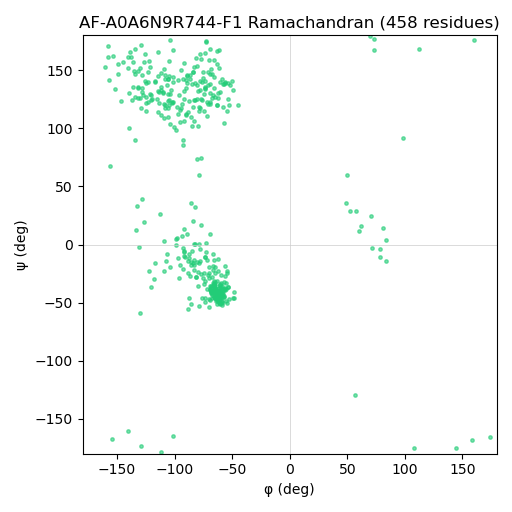.679 -13.625 4.145 1.00 85.50 281 ALA A C 1
ATOM 2147 O O . ALA A 1 281 ? -0.218 -13.538 4.980 1.00 85.50 281 ALA A O 1
ATOM 2148 N N . SER A 1 282 ? 0.592 -13.083 2.930 1.00 93.69 282 SER A N 1
ATOM 2149 C CA . SER A 1 282 ? -0.638 -12.466 2.424 1.00 93.69 282 SER A CA 1
ATOM 2150 C C . SER A 1 282 ? -1.488 -13.503 1.697 1.00 93.69 282 SER A C 1
ATOM 2152 O O . SER A 1 282 ? -0.971 -14.261 0.874 1.00 93.69 282 SER A O 1
ATOM 2154 N N . ASP A 1 283 ? -2.788 -13.517 1.965 1.00 95.19 283 ASP A N 1
ATOM 2155 C CA . ASP A 1 283 ? -3.748 -14.418 1.319 1.00 95.19 283 ASP A CA 1
ATOM 2156 C C . ASP A 1 283 ? -4.065 -13.980 -0.112 1.00 95.19 283 ASP A C 1
ATOM 2158 O O . ASP A 1 283 ? -4.347 -14.807 -0.978 1.00 95.19 283 ASP A O 1
ATOM 2162 N N . ALA A 1 284 ? -3.982 -12.675 -0.378 1.00 97.56 284 ALA A N 1
ATOM 2163 C CA . ALA A 1 284 ? -4.168 -12.110 -1.703 1.00 97.56 284 ALA A CA 1
ATOM 2164 C C . ALA A 1 284 ? -3.180 -10.979 -1.988 1.00 97.56 284 ALA A C 1
ATOM 2166 O O . ALA A 1 284 ? -2.740 -10.262 -1.087 1.00 97.56 284 ALA A O 1
ATOM 2167 N N . VAL A 1 285 ? -2.856 -10.801 -3.267 1.00 98.44 285 VAL A N 1
ATOM 2168 C CA . VAL A 1 285 ? -1.967 -9.751 -3.764 1.00 98.44 285 VAL A CA 1
ATOM 2169 C C . VAL A 1 285 ? -2.661 -9.004 -4.893 1.00 98.44 285 VAL A C 1
ATOM 2171 O O . VAL A 1 285 ? -3.177 -9.623 -5.821 1.00 98.44 285 VAL A O 1
ATOM 2174 N N . LEU A 1 286 ? -2.644 -7.677 -4.825 1.00 98.75 286 LEU A N 1
ATOM 2175 C CA . LEU A 1 286 ? -3.171 -6.771 -5.836 1.00 98.75 286 LEU A CA 1
ATOM 2176 C C . LEU A 1 286 ? -2.018 -6.059 -6.548 1.00 98.75 286 LEU A C 1
ATOM 2178 O O . LEU A 1 286 ? -1.368 -5.190 -5.967 1.00 98.75 286 LEU A O 1
ATOM 2182 N N . LEU A 1 287 ? -1.775 -6.420 -7.805 1.00 98.62 287 LEU A N 1
ATOM 2183 C CA . LEU A 1 287 ? -0.750 -5.827 -8.668 1.00 98.62 287 LEU A CA 1
ATOM 2184 C C . LEU A 1 287 ? -1.380 -4.836 -9.657 1.00 98.62 287 LEU A C 1
ATOM 2186 O O . LEU A 1 287 ? -2.596 -4.820 -9.834 1.00 98.62 287 LEU A O 1
ATOM 2190 N N . SER A 1 288 ? -0.568 -4.030 -10.339 1.00 97.62 288 SER A N 1
ATOM 2191 C CA . SER A 1 288 ? -1.043 -3.149 -11.415 1.00 97.62 288 SER A CA 1
ATOM 2192 C C . SER A 1 288 ? -0.193 -3.253 -12.671 1.00 97.62 288 SER A C 1
ATOM 2194 O O . SER A 1 288 ? 1.033 -3.181 -12.596 1.00 97.62 288 SER A O 1
ATOM 2196 N N . LEU A 1 289 ? -0.845 -3.321 -13.833 1.00 97.56 289 LEU A N 1
ATOM 2197 C CA . LEU A 1 289 ? -0.174 -3.199 -15.125 1.00 97.56 289 LEU A CA 1
ATOM 2198 C C . LEU A 1 289 ? 0.421 -1.797 -15.363 1.00 97.56 289 LEU A C 1
ATOM 2200 O O . LEU A 1 289 ? 1.375 -1.677 -16.129 1.00 97.56 289 LEU A O 1
ATOM 2204 N N . ASN A 1 290 ? -0.054 -0.738 -14.692 1.00 95.25 290 ASN A N 1
ATOM 2205 C CA . ASN A 1 290 ? 0.587 0.585 -14.788 1.00 95.25 290 ASN A CA 1
ATOM 2206 C C . ASN A 1 290 ? 1.992 0.608 -14.156 1.00 95.25 290 ASN A C 1
ATOM 2208 O O . ASN A 1 290 ? 2.788 1.489 -14.477 1.00 95.25 290 ASN A O 1
ATOM 2212 N N . ALA A 1 291 ? 2.326 -0.359 -13.293 1.00 96.06 291 ALA A N 1
ATOM 2213 C CA . ALA A 1 291 ? 3.683 -0.517 -12.771 1.00 96.06 291 ALA A CA 1
ATOM 2214 C C . ALA A 1 291 ? 4.659 -1.087 -13.823 1.00 96.06 291 ALA A C 1
ATOM 2216 O O . ALA A 1 291 ? 5.874 -1.102 -13.607 1.00 96.06 291 ALA A O 1
ATOM 2217 N N . GLU A 1 292 ? 4.157 -1.562 -14.968 1.00 96.06 292 GLU A N 1
ATOM 2218 C CA . GLU A 1 292 ? 4.953 -2.248 -15.980 1.00 96.06 292 GLU A CA 1
ATOM 2219 C C . GLU A 1 292 ? 5.482 -1.303 -17.065 1.00 96.06 292 GLU A C 1
ATOM 2221 O O . GLU A 1 292 ? 4.901 -1.119 -18.138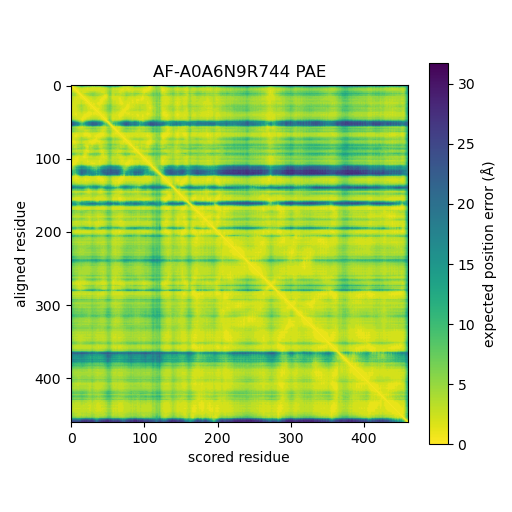 1.00 96.06 292 GLU A O 1
ATOM 2226 N N . ALA A 1 293 ? 6.673 -0.751 -16.831 1.00 91.00 293 ALA A N 1
ATOM 2227 C CA . ALA A 1 293 ? 7.333 0.097 -17.818 1.00 91.00 293 ALA A CA 1
ATOM 2228 C C . ALA A 1 293 ? 7.829 -0.664 -19.056 1.00 91.00 293 ALA A C 1
ATOM 2230 O O . ALA A 1 293 ? 8.332 -1.791 -18.983 1.00 91.00 293 ALA A O 1
ATOM 2231 N N . ALA A 1 294 ? 7.779 0.019 -20.203 1.00 91.56 294 ALA A N 1
ATOM 2232 C CA . ALA A 1 294 ? 8.366 -0.451 -21.458 1.00 91.56 294 ALA A CA 1
ATOM 2233 C C . ALA A 1 294 ? 9.892 -0.554 -21.414 1.00 91.56 294 ALA A C 1
ATOM 2235 O O . ALA A 1 294 ? 10.483 -1.311 -22.181 1.00 91.56 294 ALA A O 1
ATOM 2236 N N . VAL A 1 295 ? 10.529 0.215 -20.532 1.00 92.94 295 VAL A N 1
ATOM 2237 C CA . VAL A 1 295 ? 11.975 0.224 -20.347 1.00 92.94 295 VAL A CA 1
ATOM 2238 C C . VAL A 1 295 ? 12.280 0.178 -18.860 1.00 92.94 295 VAL A C 1
ATOM 2240 O O . VAL A 1 295 ? 11.819 1.024 -18.098 1.00 92.94 295 VAL A O 1
ATOM 2243 N N . VAL A 1 296 ? 13.103 -0.785 -18.465 1.00 94.81 296 VAL A N 1
ATOM 2244 C CA . VAL A 1 296 ? 13.641 -0.903 -17.106 1.00 94.81 296 VAL A CA 1
ATOM 2245 C C . VAL A 1 296 ? 15.149 -0.690 -17.122 1.00 94.81 296 VAL A C 1
ATOM 2247 O O . VAL A 1 296 ? 15.784 -0.698 -18.181 1.00 94.81 296 VAL A O 1
ATOM 2250 N N . ARG A 1 297 ? 15.747 -0.473 -15.949 1.00 96.50 297 ARG A N 1
ATOM 2251 C CA . ARG A 1 297 ? 17.202 -0.383 -15.808 1.00 96.50 297 ARG A CA 1
ATOM 2252 C C . ARG A 1 297 ? 17.737 -1.698 -15.266 1.00 96.50 297 ARG A C 1
ATOM 2254 O O . ARG A 1 297 ? 17.335 -2.107 -14.185 1.00 96.50 297 ARG A O 1
ATOM 2261 N N . ARG A 1 298 ? 18.662 -2.334 -15.981 1.00 97.56 298 ARG A N 1
ATOM 2262 C CA . ARG A 1 298 ? 19.368 -3.531 -15.511 1.00 97.56 298 ARG A CA 1
ATOM 2263 C C . ARG A 1 298 ? 20.789 -3.166 -15.122 1.00 97.56 298 ARG A C 1
ATOM 2265 O O . ARG A 1 298 ? 21.485 -2.508 -15.894 1.00 97.56 298 ARG A O 1
ATOM 2272 N N . HIS A 1 299 ? 21.214 -3.568 -13.932 1.00 98.12 299 HIS A N 1
ATOM 2273 C CA . HIS A 1 299 ? 22.575 -3.328 -13.481 1.00 98.12 299 HIS A CA 1
ATOM 2274 C C . HIS A 1 299 ? 23.555 -4.107 -14.363 1.00 98.12 299 HIS A C 1
ATOM 2276 O O . HIS A 1 299 ? 23.423 -5.321 -14.510 1.00 98.12 299 HIS A O 1
ATOM 2282 N N . ARG A 1 300 ? 24.564 -3.437 -14.925 1.00 98.06 300 ARG A N 1
ATOM 2283 C CA . ARG A 1 300 ? 25.482 -4.025 -15.919 1.00 98.06 300 ARG A CA 1
ATOM 2284 C C . ARG A 1 300 ? 26.268 -5.210 -15.372 1.00 98.06 300 ARG A C 1
ATOM 2286 O O . ARG A 1 300 ? 26.473 -6.192 -16.072 1.00 98.06 300 ARG A O 1
ATOM 2293 N N . ARG A 1 301 ? 26.718 -5.097 -14.119 1.00 96.94 301 ARG A N 1
ATOM 2294 C CA . ARG A 1 301 ? 27.541 -6.114 -13.450 1.00 96.94 301 ARG A CA 1
ATOM 2295 C C . ARG A 1 301 ? 26.727 -7.191 -12.729 1.00 96.94 301 ARG A C 1
ATOM 2297 O O . ARG A 1 301 ? 26.927 -8.371 -12.971 1.00 96.94 301 ARG A O 1
ATOM 2304 N N . LEU A 1 302 ? 25.842 -6.774 -11.824 1.00 97.44 302 LEU A N 1
ATOM 2305 C CA . LEU A 1 302 ? 25.083 -7.659 -10.937 1.00 97.44 302 LEU A CA 1
ATOM 2306 C C . LEU A 1 302 ? 23.718 -8.099 -11.491 1.00 97.44 302 LEU A C 1
ATOM 2308 O O . LEU A 1 302 ? 23.041 -8.904 -10.863 1.00 97.44 302 LEU A O 1
ATOM 2312 N N . GLY A 1 303 ? 23.276 -7.563 -12.631 1.00 96.56 303 GLY A N 1
ATOM 2313 C CA . GLY A 1 303 ? 22.081 -8.033 -13.338 1.00 96.56 303 GLY A CA 1
ATOM 2314 C C . GLY A 1 303 ? 20.729 -7.717 -12.691 1.00 96.56 303 GLY A C 1
ATOM 2315 O O . GLY A 1 303 ? 19.706 -8.024 -13.297 1.00 96.56 303 GLY A O 1
ATOM 2316 N N . TYR A 1 304 ? 20.678 -7.097 -11.507 1.00 96.50 304 TYR A N 1
ATOM 2317 C CA . TYR A 1 304 ? 19.406 -6.756 -10.865 1.00 96.50 304 TYR A CA 1
ATOM 2318 C C . TYR A 1 304 ? 18.678 -5.622 -11.594 1.00 96.50 304 TYR A C 1
ATOM 2320 O O . TYR A 1 304 ? 19.297 -4.713 -12.158 1.00 96.50 304 TYR A O 1
ATOM 2328 N N . THR A 1 305 ? 17.350 -5.671 -11.553 1.00 95.38 305 THR A N 1
ATOM 2329 C CA . THR A 1 305 ? 16.481 -4.665 -12.166 1.00 95.38 305 THR A CA 1
ATOM 2330 C C . THR A 1 305 ? 16.157 -3.545 -11.183 1.00 95.38 305 THR A C 1
ATOM 2332 O O . THR A 1 305 ? 15.915 -3.785 -10.001 1.00 95.38 305 THR A O 1
ATOM 2335 N N . LEU A 1 306 ? 16.115 -2.319 -11.697 1.00 94.00 306 LEU A N 1
ATOM 2336 C CA . LEU A 1 306 ? 15.557 -1.142 -11.054 1.00 94.00 306 LEU A CA 1
ATOM 2337 C C . LEU A 1 306 ? 14.506 -0.506 -11.956 1.00 94.00 306 LEU A C 1
ATOM 2339 O O . LEU A 1 306 ? 14.714 -0.322 -13.161 1.00 94.00 306 LEU A O 1
ATOM 2343 N N . HIS A 1 307 ? 13.414 -0.077 -11.337 1.00 93.31 307 HIS A N 1
ATOM 2344 C CA . HIS A 1 307 ? 12.458 0.807 -11.970 1.00 93.31 307 HIS A CA 1
ATOM 2345 C C . HIS A 1 307 ? 12.022 1.891 -10.980 1.00 93.31 307 HIS A C 1
ATOM 2347 O O . HIS A 1 307 ? 11.569 1.611 -9.873 1.00 93.31 307 HIS A O 1
ATOM 2353 N N . CYS A 1 308 ? 12.203 3.139 -11.400 1.00 92.62 308 CYS A N 1
ATOM 2354 C CA . CYS A 1 308 ? 11.753 4.340 -10.713 1.00 92.62 308 CYS A CA 1
ATOM 2355 C C . CYS A 1 308 ? 11.046 5.194 -11.761 1.00 92.62 308 CYS A C 1
ATOM 2357 O O . CYS A 1 308 ? 11.470 5.198 -12.923 1.00 92.62 308 CYS A O 1
ATOM 2359 N N . HIS A 1 309 ? 10.046 5.966 -11.348 1.00 91.31 309 HIS A N 1
ATOM 2360 C CA . HIS A 1 309 ? 9.443 6.963 -12.223 1.00 91.31 309 HIS A CA 1
ATOM 2361 C C . HIS A 1 309 ? 10.470 7.981 -12.718 1.00 91.31 309 HIS A C 1
ATOM 2363 O O . HIS A 1 309 ? 11.346 8.420 -11.966 1.00 91.31 309 HIS A O 1
ATOM 2369 N N . ASP A 1 310 ? 10.338 8.405 -13.974 1.00 88.00 310 ASP A N 1
ATOM 2370 C CA . ASP A 1 310 ? 11.283 9.346 -14.579 1.00 88.00 310 ASP A CA 1
ATOM 2371 C C . ASP A 1 310 ? 11.289 10.704 -13.866 1.00 88.00 310 ASP A C 1
ATOM 2373 O O . ASP A 1 310 ? 12.360 11.284 -13.687 1.00 88.00 310 ASP A O 1
ATOM 2377 N N . PHE A 1 311 ? 10.137 11.178 -13.376 1.00 88.38 311 PHE A N 1
ATOM 2378 C CA . PHE A 1 311 ? 10.065 12.417 -12.594 1.00 88.38 311 PHE A CA 1
ATOM 2379 C C . PHE A 1 311 ? 10.810 12.299 -11.253 1.00 88.38 311 PHE A C 1
ATOM 2381 O O . PHE A 1 311 ? 11.548 13.208 -10.886 1.00 88.38 311 PHE A O 1
ATOM 2388 N N . ARG A 1 312 ? 10.744 11.143 -10.575 1.00 88.69 312 ARG A N 1
ATOM 2389 C CA . ARG A 1 312 ? 11.516 10.893 -9.343 1.00 88.69 312 ARG A CA 1
ATOM 2390 C C . ARG A 1 312 ? 13.013 10.887 -9.611 1.00 88.69 312 ARG A C 1
ATOM 2392 O O . ARG A 1 312 ? 13.779 11.476 -8.862 1.00 88.69 312 ARG A O 1
ATOM 2399 N N . VAL A 1 313 ? 13.443 10.262 -10.706 1.00 88.31 313 VAL A N 1
ATOM 2400 C CA . VAL A 1 313 ? 14.855 10.281 -11.124 1.00 88.31 313 VAL A CA 1
ATOM 2401 C C . VAL A 1 313 ? 15.287 11.698 -11.509 1.00 88.31 313 VAL A C 1
ATOM 2403 O O . VAL A 1 313 ? 16.438 12.079 -11.288 1.00 88.31 313 VAL A O 1
ATOM 2406 N N . ALA A 1 314 ? 14.382 12.491 -12.090 1.00 87.62 314 ALA A N 1
ATOM 2407 C CA . ALA A 1 314 ? 14.635 13.885 -12.420 1.00 87.62 314 ALA A CA 1
ATOM 2408 C C . ALA A 1 314 ? 14.904 14.728 -11.164 1.00 87.62 314 ALA A C 1
ATOM 2410 O O . ALA A 1 314 ? 15.876 15.491 -11.169 1.00 87.62 314 ALA A O 1
ATOM 2411 N N . GLU A 1 315 ? 14.096 14.531 -10.121 1.00 89.19 315 GLU A N 1
ATOM 2412 C CA . GLU A 1 315 ? 14.176 15.184 -8.807 1.00 89.19 315 GLU A CA 1
ATOM 2413 C C . GLU A 1 315 ? 15.341 14.681 -7.945 1.00 89.19 315 GLU A C 1
ATOM 2415 O O . GLU A 1 315 ? 15.908 15.453 -7.178 1.00 89.19 315 GLU A O 1
ATOM 2420 N N . ALA A 1 316 ? 15.730 13.410 -8.091 1.00 89.06 316 ALA A N 1
ATOM 2421 C CA . ALA A 1 316 ? 16.714 12.762 -7.224 1.00 89.06 316 ALA A CA 1
ATOM 2422 C C . ALA A 1 316 ? 18.110 13.397 -7.271 1.00 89.06 316 ALA A C 1
ATOM 2424 O O . ALA A 1 316 ? 18.851 13.232 -6.315 1.00 89.06 316 ALA A O 1
ATOM 2425 N N . GLY A 1 317 ? 18.464 14.109 -8.346 1.00 93.12 317 GLY A N 1
ATOM 2426 C CA . GLY A 1 317 ? 19.717 14.864 -8.457 1.00 93.12 317 GLY A CA 1
ATOM 2427 C C . GLY A 1 317 ? 20.728 14.325 -9.488 1.00 93.12 317 GLY A C 1
ATOM 2428 O O . GLY A 1 317 ? 20.541 13.253 -10.081 1.00 93.12 317 GLY A O 1
ATOM 2429 N N . PRO A 1 318 ? 21.778 15.108 -9.804 1.00 95.25 318 PRO A N 1
ATOM 2430 C CA . PRO A 1 318 ? 22.764 14.779 -10.836 1.00 95.25 318 PRO A CA 1
ATOM 2431 C C . PRO A 1 318 ? 23.628 13.542 -10.537 1.00 95.25 318 PRO A C 1
ATOM 2433 O O . PRO A 1 318 ? 23.956 12.816 -11.479 1.00 95.25 318 PRO A O 1
ATOM 2436 N N . ALA A 1 319 ? 23.980 13.263 -9.281 1.00 95.75 319 ALA A N 1
ATOM 2437 C CA . ALA A 1 319 ? 24.767 12.092 -8.898 1.00 95.75 319 ALA A CA 1
ATOM 2438 C C . ALA A 1 319 ? 23.982 10.796 -9.119 1.00 95.75 319 ALA A C 1
ATOM 2440 O O . ALA A 1 319 ? 24.507 9.851 -9.709 1.00 95.75 319 ALA A O 1
ATOM 2441 N N . VAL A 1 320 ? 22.690 10.779 -8.770 1.00 95.19 320 VAL A N 1
ATOM 2442 C CA . VAL A 1 320 ? 21.793 9.643 -9.048 1.00 95.19 320 VAL A CA 1
ATOM 2443 C C . VAL A 1 320 ? 21.674 9.401 -10.552 1.00 95.19 320 VAL A C 1
ATOM 2445 O O . VAL A 1 320 ? 21.825 8.269 -11.011 1.00 95.19 320 VAL A O 1
ATOM 2448 N N . LYS A 1 321 ? 21.483 10.455 -11.354 1.00 94.81 321 LYS A N 1
ATOM 2449 C CA . LYS A 1 321 ? 21.440 10.336 -12.824 1.00 94.81 321 LYS A CA 1
ATOM 2450 C C . LYS A 1 321 ? 22.752 9.807 -13.404 1.00 94.81 321 LYS A C 1
ATOM 2452 O O . LYS A 1 321 ? 22.718 8.968 -14.304 1.00 94.81 321 LYS A O 1
ATOM 2457 N N . ALA A 1 322 ? 23.894 10.295 -12.914 1.00 95.56 322 ALA A N 1
ATOM 2458 C CA . ALA A 1 322 ? 25.211 9.853 -13.362 1.00 95.56 322 ALA A CA 1
ATOM 2459 C C . ALA A 1 322 ? 25.448 8.376 -13.022 1.00 95.56 322 ALA A C 1
ATOM 2461 O O . ALA A 1 322 ? 25.815 7.610 -13.909 1.00 95.56 322 ALA A O 1
ATOM 2462 N N . TRP A 1 323 ? 25.152 7.968 -11.786 1.00 96.44 323 TRP A N 1
ATOM 2463 C CA . TRP A 1 323 ? 25.243 6.578 -11.342 1.00 96.44 323 TRP A CA 1
ATOM 2464 C C . TRP A 1 323 ? 24.361 5.649 -12.179 1.00 96.44 323 TRP A C 1
ATOM 2466 O O . TRP A 1 323 ? 24.855 4.677 -12.746 1.00 96.44 323 TRP A O 1
ATOM 2476 N N . LEU A 1 324 ? 23.083 5.994 -12.368 1.00 95.44 324 LEU A N 1
ATOM 2477 C CA . LEU A 1 324 ? 22.162 5.205 -13.192 1.00 95.44 324 LEU A CA 1
ATOM 2478 C C . LEU A 1 324 ? 22.620 5.091 -14.651 1.00 95.44 324 LEU A C 1
ATOM 2480 O O . LEU A 1 324 ? 22.379 4.075 -15.293 1.00 95.44 324 LEU A O 1
ATOM 2484 N N . ARG A 1 325 ? 23.265 6.124 -15.202 1.00 95.31 325 ARG A N 1
ATOM 2485 C CA . ARG A 1 325 ? 23.804 6.094 -16.569 1.00 95.31 325 ARG A CA 1
ATOM 2486 C C . ARG A 1 325 ? 25.031 5.186 -16.688 1.00 95.31 325 ARG A C 1
ATOM 2488 O O . ARG A 1 325 ? 25.188 4.533 -17.718 1.00 95.31 325 ARG A O 1
ATOM 2495 N N . THR A 1 326 ? 25.892 5.178 -15.674 1.00 96.62 326 THR A N 1
ATOM 2496 C CA . THR A 1 326 ? 27.140 4.405 -15.671 1.00 96.62 326 THR A CA 1
ATOM 2497 C C . THR A 1 326 ? 26.879 2.935 -15.353 1.00 96.62 326 THR A C 1
ATOM 2499 O O . THR A 1 326 ? 27.243 2.064 -16.140 1.00 96.62 326 THR A O 1
ATOM 2502 N N . GLU A 1 327 ? 26.188 2.656 -14.249 1.00 97.62 327 GLU A N 1
ATOM 2503 C CA . GLU A 1 327 ? 26.062 1.303 -13.694 1.00 97.62 327 GLU A CA 1
ATOM 2504 C C . GLU A 1 327 ? 24.917 0.490 -14.302 1.00 97.62 327 GLU A C 1
ATOM 2506 O O . GLU A 1 327 ? 24.889 -0.735 -14.176 1.00 97.62 327 GLU A O 1
ATOM 2511 N N . PHE A 1 328 ? 23.983 1.139 -15.005 1.00 97.75 328 PHE A N 1
ATOM 2512 C CA . PHE A 1 328 ? 22.825 0.469 -15.589 1.00 97.75 328 PHE A CA 1
ATOM 2513 C C . PHE A 1 328 ? 22.756 0.638 -17.101 1.00 97.75 328 PHE A C 1
ATOM 2515 O O . PHE A 1 328 ? 23.203 1.621 -17.696 1.00 97.75 328 PHE A O 1
ATOM 2522 N N . GLU A 1 329 ? 22.132 -0.346 -17.730 1.00 97.69 329 GLU A N 1
ATOM 2523 C CA . GLU A 1 329 ? 21.662 -0.266 -19.102 1.00 97.69 329 GLU A CA 1
ATOM 2524 C C . GLU A 1 329 ? 20.135 -0.209 -19.146 1.00 97.69 329 GLU A C 1
ATOM 2526 O O . GLU A 1 329 ? 19.444 -0.722 -18.263 1.00 97.69 329 GLU A O 1
ATOM 2531 N N . LYS A 1 330 ? 19.602 0.433 -20.186 1.00 96.50 330 LYS A N 1
ATOM 2532 C CA . LYS A 1 330 ? 18.166 0.467 -20.453 1.00 96.50 330 LYS A CA 1
ATOM 2533 C C . LYS A 1 330 ? 17.781 -0.796 -21.218 1.00 96.50 330 LYS A C 1
ATOM 2535 O O . LYS A 1 330 ? 18.253 -0.993 -22.334 1.00 96.50 330 LYS A O 1
ATOM 2540 N N . VAL A 1 331 ? 16.913 -1.613 -20.634 1.00 96.25 331 VAL A N 1
ATOM 2541 C CA . VAL A 1 331 ? 16.395 -2.839 -21.249 1.00 96.25 331 VAL A CA 1
ATOM 2542 C C . VAL A 1 331 ? 14.944 -2.609 -21.630 1.00 96.25 331 VAL A C 1
ATOM 2544 O O . VAL A 1 331 ? 14.112 -2.297 -20.778 1.00 96.25 331 VAL A O 1
ATOM 2547 N N . ARG A 1 332 ? 14.648 -2.742 -22.922 1.00 94.25 332 ARG A N 1
ATOM 2548 C CA . ARG A 1 332 ? 13.281 -2.698 -23.435 1.00 94.25 332 ARG A CA 1
ATOM 2549 C C . ARG A 1 332 ? 12.574 -4.018 -23.131 1.00 94.25 332 ARG A C 1
ATOM 2551 O O . ARG A 1 332 ? 13.190 -5.068 -23.278 1.00 94.25 332 ARG A O 1
ATOM 2558 N N . ARG A 1 333 ? 11.298 -3.953 -22.753 1.00 94.56 333 ARG A N 1
ATOM 2559 C CA . ARG A 1 333 ? 10.460 -5.117 -22.452 1.00 94.56 333 ARG A CA 1
ATOM 2560 C C . ARG A 1 333 ? 9.233 -5.175 -23.352 1.00 94.56 333 ARG A C 1
ATOM 2562 O O . ARG A 1 333 ? 8.469 -4.204 -23.460 1.00 94.56 333 ARG A O 1
ATOM 2569 N N . THR A 1 334 ? 9.047 -6.332 -23.967 1.00 94.88 334 THR A N 1
ATOM 2570 C CA . THR A 1 334 ? 7.824 -6.694 -24.687 1.00 94.88 334 THR A CA 1
ATOM 2571 C C . THR A 1 334 ? 6.722 -7.113 -23.702 1.00 94.88 334 THR A C 1
ATOM 2573 O O . THR A 1 334 ? 7.024 -7.398 -22.537 1.00 94.88 334 THR A O 1
ATOM 2576 N N . PRO A 1 335 ? 5.446 -7.170 -24.128 1.00 96.06 335 PRO A N 1
ATOM 2577 C CA . PRO A 1 335 ? 4.388 -7.786 -23.328 1.00 96.06 335 PRO A CA 1
ATOM 2578 C C . PRO A 1 335 ? 4.723 -9.221 -22.892 1.00 96.06 335 PRO A C 1
ATOM 2580 O O . PRO A 1 335 ? 4.448 -9.583 -21.754 1.00 96.06 335 PRO A O 1
ATOM 2583 N N . ASP A 1 336 ? 5.395 -10.009 -23.737 1.00 96.38 336 ASP A N 1
ATOM 2584 C CA . ASP A 1 336 ? 5.815 -11.376 -23.401 1.00 96.38 336 ASP A CA 1
ATOM 2585 C C . ASP A 1 336 ? 6.901 -11.440 -22.322 1.00 96.38 336 ASP A C 1
ATOM 2587 O O . ASP A 1 336 ? 6.888 -12.350 -21.490 1.00 96.38 336 ASP A O 1
ATOM 2591 N N . ASP A 1 337 ? 7.835 -10.484 -22.307 1.00 97.25 337 ASP A N 1
ATOM 2592 C CA . ASP A 1 337 ? 8.821 -10.385 -21.226 1.00 97.25 337 ASP A CA 1
ATOM 2593 C C . ASP A 1 337 ? 8.118 -10.094 -19.895 1.00 97.25 337 ASP A C 1
ATOM 2595 O O . ASP A 1 337 ? 8.362 -10.778 -18.905 1.00 97.25 337 ASP A O 1
ATOM 2599 N N . ILE A 1 338 ? 7.173 -9.146 -19.900 1.00 97.81 338 ILE A N 1
ATOM 2600 C CA . ILE A 1 338 ? 6.364 -8.798 -18.722 1.00 97.81 338 ILE A CA 1
ATOM 2601 C C . ILE A 1 338 ? 5.527 -10.000 -18.265 1.00 97.81 338 ILE A C 1
ATOM 2603 O O . ILE A 1 338 ? 5.495 -10.314 -17.077 1.00 97.81 338 ILE A O 1
ATOM 2607 N N . ARG A 1 339 ? 4.893 -10.727 -19.193 1.00 98.12 339 ARG A N 1
ATOM 2608 C CA . ARG A 1 339 ? 4.148 -11.957 -18.885 1.00 98.12 339 ARG A CA 1
ATOM 2609 C C . ARG A 1 339 ? 5.032 -12.987 -18.188 1.00 98.12 339 ARG A C 1
ATOM 2611 O O . ARG A 1 339 ? 4.620 -13.585 -17.197 1.00 98.12 339 ARG A O 1
ATOM 2618 N N . ARG A 1 340 ? 6.258 -13.185 -18.685 1.00 97.62 340 ARG A N 1
ATOM 2619 C CA . ARG A 1 340 ? 7.232 -14.106 -18.085 1.00 97.62 340 ARG A CA 1
ATOM 2620 C C . ARG A 1 340 ? 7.620 -13.668 -16.674 1.00 97.62 340 ARG A C 1
ATOM 2622 O O . ARG A 1 340 ? 7.675 -14.524 -15.794 1.00 97.62 340 ARG A O 1
ATOM 2629 N N . ASP A 1 341 ? 7.844 -12.374 -16.462 1.00 97.62 341 ASP A N 1
ATOM 2630 C CA . ASP A 1 341 ? 8.145 -11.805 -15.145 1.00 97.62 341 ASP A CA 1
ATOM 2631 C C . ASP A 1 341 ? 6.985 -12.049 -14.156 1.00 97.62 341 ASP A C 1
ATOM 2633 O O . ASP A 1 341 ? 7.216 -12.473 -13.021 1.00 97.62 341 ASP A O 1
ATOM 2637 N N . TYR A 1 342 ? 5.729 -11.873 -14.589 1.00 98.56 342 TYR A N 1
ATOM 2638 C CA . TYR A 1 342 ? 4.550 -12.223 -13.787 1.00 98.56 342 TYR A CA 1
ATOM 2639 C C . TYR A 1 342 ? 4.489 -13.713 -13.454 1.00 98.56 342 TYR A C 1
ATOM 2641 O O . TYR A 1 342 ? 4.285 -14.058 -12.291 1.00 98.56 342 TYR A O 1
ATOM 2649 N N . CYS A 1 343 ? 4.680 -14.600 -14.437 1.00 98.12 343 CYS A N 1
ATOM 2650 C CA . CYS A 1 343 ? 4.699 -16.043 -14.191 1.00 98.12 343 CYS A CA 1
ATOM 2651 C C . CYS A 1 343 ? 5.766 -16.407 -13.151 1.00 98.12 343 CYS A C 1
ATOM 2653 O O . CYS A 1 343 ? 5.468 -17.127 -12.205 1.00 98.12 343 CYS A O 1
ATOM 2655 N N . GLN A 1 344 ? 6.978 -15.856 -13.273 1.00 97.38 344 GLN A N 1
ATOM 2656 C CA . GLN A 1 344 ? 8.054 -16.080 -12.304 1.00 97.38 344 GLN A CA 1
ATOM 2657 C C . GLN A 1 344 ? 7.686 -15.590 -10.902 1.00 97.38 344 GLN A C 1
ATOM 2659 O O . GLN A 1 344 ? 7.907 -16.313 -9.932 1.00 97.38 344 GLN A O 1
ATOM 2664 N N . LEU A 1 345 ? 7.116 -14.388 -10.785 1.00 98.06 345 LEU A N 1
ATOM 2665 C CA . LEU A 1 345 ? 6.671 -13.845 -9.504 1.00 98.06 345 LEU A CA 1
ATOM 2666 C C . LEU A 1 345 ? 5.593 -14.730 -8.864 1.00 98.06 345 LEU A C 1
ATOM 2668 O O . LEU A 1 345 ? 5.722 -15.112 -7.703 1.00 98.06 345 LEU A O 1
ATOM 2672 N N . ILE A 1 346 ? 4.544 -15.060 -9.620 1.00 98.12 346 ILE A N 1
ATOM 2673 C CA . ILE A 1 346 ? 3.409 -15.856 -9.140 1.00 98.12 346 ILE A CA 1
ATOM 2674 C C . ILE A 1 346 ? 3.877 -17.245 -8.713 1.00 98.12 346 ILE A C 1
ATOM 2676 O O . ILE A 1 346 ? 3.534 -17.689 -7.619 1.00 98.12 346 ILE A O 1
ATOM 2680 N N . ASP A 1 347 ? 4.687 -17.909 -9.540 1.00 96.81 347 ASP A N 1
ATOM 2681 C CA . ASP A 1 347 ? 5.203 -19.247 -9.255 1.00 96.81 347 ASP A CA 1
ATOM 2682 C C . ASP A 1 347 ? 6.107 -19.223 -8.006 1.00 96.81 347 ASP A C 1
ATOM 2684 O O . ASP A 1 347 ? 5.990 -20.088 -7.136 1.00 96.81 347 ASP A O 1
ATOM 2688 N N . ALA A 1 348 ? 6.947 -18.192 -7.848 1.00 96.25 348 ALA A N 1
ATOM 2689 C CA . ALA A 1 348 ? 7.817 -18.038 -6.680 1.00 96.25 348 ALA A CA 1
ATOM 2690 C C . ALA A 1 348 ? 7.048 -17.759 -5.376 1.00 96.25 348 ALA A C 1
ATOM 2692 O O . ALA A 1 348 ? 7.433 -18.264 -4.319 1.00 96.25 348 ALA A O 1
ATOM 2693 N N . VAL A 1 349 ? 5.968 -16.972 -5.425 1.00 96.56 349 VAL A N 1
ATOM 2694 C CA . VAL A 1 349 ? 5.097 -16.745 -4.260 1.00 96.56 349 VAL A CA 1
ATOM 2695 C C . VAL A 1 349 ? 4.322 -18.020 -3.930 1.00 96.56 349 VAL A C 1
ATOM 2697 O O . VAL A 1 349 ? 4.318 -18.457 -2.780 1.00 96.56 349 VAL A O 1
ATOM 2700 N N . ARG A 1 350 ? 3.726 -18.671 -4.936 1.00 95.50 350 ARG A N 1
ATOM 2701 C CA . ARG A 1 350 ? 2.903 -19.871 -4.733 1.00 95.50 350 ARG A CA 1
ATOM 2702 C C . ARG A 1 350 ? 3.683 -21.110 -4.323 1.00 95.50 350 ARG A C 1
ATOM 2704 O O . ARG A 1 350 ? 3.119 -22.013 -3.718 1.00 95.50 350 ARG A O 1
ATOM 2711 N N . ALA A 1 351 ? 4.993 -21.130 -4.553 1.00 94.75 351 ALA A N 1
ATOM 2712 C CA . ALA A 1 351 ? 5.874 -22.130 -3.958 1.00 94.75 351 ALA A CA 1
ATOM 2713 C C . ALA A 1 351 ? 5.903 -22.076 -2.413 1.00 94.75 351 ALA A C 1
ATOM 2715 O O . ALA A 1 351 ? 6.442 -22.986 -1.786 1.00 94.75 351 ALA A O 1
ATOM 2716 N N . ARG A 1 352 ? 5.367 -21.012 -1.793 1.00 91.31 352 ARG A N 1
ATOM 2717 C CA . ARG A 1 352 ? 5.431 -20.751 -0.344 1.00 91.31 352 ARG A CA 1
ATOM 2718 C C . ARG A 1 352 ? 4.057 -20.610 0.320 1.00 91.31 352 ARG A C 1
ATOM 2720 O O . ARG A 1 352 ? 3.974 -20.788 1.532 1.00 91.31 352 ARG A O 1
ATOM 2727 N N . SER A 1 353 ? 3.009 -20.275 -0.432 1.00 91.69 353 SER A N 1
ATOM 2728 C CA . SER A 1 353 ? 1.657 -20.022 0.088 1.00 91.69 353 SER A CA 1
ATOM 2729 C C . SER A 1 353 ? 0.580 -20.192 -0.988 1.00 91.69 353 SER A C 1
ATOM 2731 O O . SER A 1 353 ? 0.853 -20.094 -2.179 1.00 91.69 353 SER A O 1
ATOM 2733 N N . GLU A 1 354 ? -0.682 -20.367 -0.592 1.00 92.31 354 GLU A N 1
ATOM 2734 C CA . GLU A 1 354 ? -1.831 -20.449 -1.517 1.00 92.31 354 GLU A CA 1
ATOM 2735 C C . GLU A 1 354 ? -2.353 -19.067 -1.963 1.00 92.31 354 GLU A C 1
ATOM 2737 O O . GLU A 1 354 ? -3.546 -18.863 -2.190 1.00 92.31 354 GLU A O 1
ATOM 2742 N N . THR A 1 355 ? -1.453 -18.088 -2.073 1.00 96.12 355 THR A N 1
ATOM 2743 C CA . THR A 1 355 ? -1.800 -16.688 -2.322 1.00 96.12 355 THR A CA 1
ATOM 2744 C C . THR A 1 355 ? -2.536 -16.505 -3.653 1.00 96.12 355 THR A C 1
ATOM 2746 O O . THR A 1 355 ? -2.098 -16.965 -4.719 1.00 96.12 355 THR A O 1
ATOM 2749 N N . GLN A 1 356 ? -3.648 -15.777 -3.585 1.00 97.81 356 GLN A N 1
ATOM 2750 C CA . GLN A 1 356 ? -4.441 -15.361 -4.735 1.00 97.81 356 GLN A CA 1
ATOM 2751 C C . GLN A 1 356 ? -3.874 -14.084 -5.361 1.00 97.81 356 GLN A C 1
ATOM 2753 O O . GLN A 1 356 ? -3.321 -13.230 -4.670 1.00 97.81 356 GLN A O 1
ATOM 2758 N N . PHE A 1 357 ? -4.025 -13.935 -6.675 1.00 98.56 357 PHE A N 1
ATOM 2759 C CA . PHE A 1 357 ? -3.512 -12.779 -7.410 1.00 98.56 357 PHE A CA 1
ATOM 2760 C C . PHE A 1 357 ? -4.640 -12.052 -8.125 1.00 98.56 357 PHE A C 1
ATOM 2762 O O . PHE A 1 357 ? -5.416 -12.660 -8.862 1.00 98.56 357 PHE A O 1
ATOM 2769 N N . LEU A 1 358 ? -4.685 -10.743 -7.915 1.00 98.75 358 LEU A N 1
ATOM 2770 C CA . LEU A 1 358 ? -5.511 -9.792 -8.632 1.00 98.75 358 LEU A CA 1
ATOM 2771 C C . LEU A 1 358 ? -4.580 -8.816 -9.355 1.00 98.75 358 LEU A C 1
ATOM 2773 O O . LEU A 1 358 ? -3.569 -8.390 -8.794 1.00 98.75 358 LEU A O 1
ATOM 2777 N N . VAL A 1 359 ? -4.913 -8.435 -10.583 1.00 98.75 359 VAL A N 1
ATOM 2778 C CA . VAL A 1 359 ? -4.152 -7.432 -11.340 1.00 98.75 359 VAL A CA 1
ATOM 2779 C C . VAL A 1 359 ? -5.112 -6.382 -11.880 1.00 98.75 359 VAL A C 1
ATOM 2781 O O . VAL A 1 359 ? -6.082 -6.723 -12.557 1.00 98.75 359 VAL A O 1
ATOM 2784 N N . LEU A 1 360 ? -4.837 -5.109 -11.592 1.00 98.62 360 LEU A N 1
ATOM 2785 C CA . LEU A 1 360 ? -5.499 -3.990 -12.255 1.00 98.62 360 LEU A CA 1
ATOM 2786 C C . LEU A 1 360 ? -4.988 -3.930 -13.685 1.00 98.62 360 LEU A C 1
ATOM 2788 O O . LEU A 1 360 ? -3.780 -3.774 -13.908 1.00 98.62 360 LEU A O 1
ATOM 2792 N N . ASN A 1 361 ? -5.905 -4.048 -14.640 1.00 97.88 361 ASN A N 1
ATOM 2793 C CA . ASN A 1 361 ? -5.570 -3.762 -16.022 1.00 97.88 361 ASN A CA 1
ATOM 2794 C C . ASN A 1 361 ? -5.404 -2.242 -16.235 1.00 97.88 361 ASN A C 1
ATOM 2796 O O . ASN A 1 361 ? -5.583 -1.443 -15.311 1.00 97.88 361 ASN A O 1
ATOM 2800 N N . VAL A 1 362 ? -4.993 -1.837 -17.436 1.00 95.62 362 VAL A N 1
ATOM 2801 C CA . VAL A 1 362 ? -4.782 -0.419 -17.757 1.00 95.62 362 VAL A CA 1
ATOM 2802 C C . VAL A 1 362 ? -5.884 0.123 -18.644 1.00 95.62 362 VAL A C 1
ATOM 2804 O O . VAL A 1 362 ? -6.319 -0.539 -19.581 1.00 95.62 362 VAL A O 1
ATOM 2807 N N . ILE A 1 363 ? -6.272 1.373 -18.401 1.00 94.88 363 ILE A N 1
ATOM 2808 C CA . ILE A 1 363 ? -7.190 2.092 -19.279 1.00 94.88 363 ILE A CA 1
ATOM 2809 C C . ILE A 1 363 ? -6.524 2.254 -20.650 1.00 94.88 363 ILE A C 1
ATOM 2811 O O . ILE A 1 363 ? -5.454 2.858 -20.780 1.00 94.88 363 ILE A O 1
ATOM 2815 N N . SER A 1 364 ? -7.164 1.711 -21.678 1.00 90.94 364 SER A N 1
ATOM 2816 C CA . SER A 1 364 ? -6.641 1.632 -23.038 1.00 90.94 364 SER A CA 1
ATOM 2817 C C . SER A 1 364 ? -7.170 2.732 -23.960 1.00 90.94 364 SER A C 1
ATOM 2819 O O . SER A 1 364 ? -6.777 2.831 -25.124 1.00 90.94 364 SER A O 1
ATOM 2821 N N . THR A 1 365 ? -8.024 3.608 -23.433 1.00 81.62 365 THR A N 1
ATOM 2822 C CA . THR A 1 365 ? -8.469 4.845 -24.081 1.00 81.62 365 THR A CA 1
ATOM 2823 C C . THR A 1 365 ? -7.774 6.055 -23.461 1.00 81.62 365 THR A C 1
ATOM 2825 O O . THR A 1 365 ? -7.785 6.222 -22.242 1.00 81.62 365 THR A O 1
ATOM 2828 N N . SER A 1 366 ? -7.195 6.922 -24.290 1.00 69.69 366 SER A N 1
ATOM 2829 C CA . SER A 1 366 ? -6.521 8.143 -23.840 1.00 69.69 366 SER A CA 1
ATOM 2830 C C . SER A 1 366 ? -7.061 9.351 -24.592 1.00 69.69 366 SER A C 1
ATOM 2832 O O . SER A 1 366 ? -7.057 9.358 -25.820 1.00 69.69 366 SER A O 1
ATOM 2834 N N . GLY A 1 367 ? -7.457 10.395 -23.858 1.00 67.19 367 GLY A N 1
ATOM 2835 C CA . GLY A 1 367 ? -7.750 11.710 -24.441 1.00 67.19 367 GLY A CA 1
ATOM 2836 C C . GLY A 1 367 ? -6.496 12.471 -24.897 1.00 67.19 367 GLY A C 1
ATOM 2837 O O . GLY A 1 367 ? -6.603 13.524 -25.513 1.00 67.19 367 GLY A O 1
ATOM 2838 N N . HIS A 1 368 ? -5.297 11.954 -24.604 1.00 73.44 368 HIS A N 1
ATOM 2839 C CA . HIS A 1 368 ? -4.024 12.610 -24.915 1.00 73.44 368 HIS A CA 1
ATOM 2840 C C . HIS A 1 368 ? -3.441 12.213 -26.281 1.00 73.44 368 HIS A C 1
ATOM 2842 O O . HIS A 1 368 ? -2.461 12.810 -26.726 1.00 73.44 368 HIS A O 1
ATOM 2848 N N . GLU A 1 369 ? -4.001 11.203 -26.951 1.00 78.31 369 GLU A N 1
ATOM 2849 C CA . GLU A 1 369 ? -3.522 10.750 -28.259 1.00 78.31 369 GLU A CA 1
ATOM 2850 C C . GLU A 1 369 ? -4.363 11.337 -29.393 1.00 78.31 369 GLU A C 1
ATOM 2852 O O . GLU A 1 369 ? -5.414 10.815 -29.754 1.00 78.31 369 GLU A O 1
ATOM 2857 N N . ASN A 1 370 ? -3.858 12.409 -30.005 1.00 79.69 370 ASN A N 1
ATOM 2858 C CA . ASN A 1 370 ? -4.467 13.020 -31.186 1.00 79.69 370 ASN A CA 1
ATOM 2859 C C . ASN A 1 370 ? -3.853 12.438 -32.466 1.00 79.69 370 ASN A C 1
ATOM 2861 O O . ASN A 1 370 ? -2.894 12.975 -33.023 1.00 79.69 370 ASN A O 1
ATOM 2865 N N . VAL A 1 371 ? -4.393 11.308 -32.927 1.00 82.94 371 VAL A N 1
ATOM 2866 C CA . VAL A 1 371 ? -3.936 10.630 -34.149 1.00 82.94 371 VAL A CA 1
ATOM 2867 C C . VAL A 1 371 ? -4.752 11.114 -35.351 1.00 82.94 371 VAL A C 1
ATOM 2869 O O . VAL A 1 371 ? -5.900 10.724 -35.534 1.00 82.94 371 VAL A O 1
ATOM 2872 N N . HIS A 1 372 ? -4.145 11.935 -36.211 1.00 83.44 372 HIS A N 1
ATOM 2873 C CA . HIS A 1 372 ? -4.772 12.383 -37.465 1.00 83.44 372 HIS A CA 1
ATOM 2874 C C . HIS A 1 372 ? -4.554 11.414 -38.637 1.00 83.44 372 HIS A C 1
ATOM 2876 O O . HIS A 1 372 ? -5.345 11.378 -39.576 1.00 83.44 372 HIS A O 1
ATOM 2882 N N . CYS A 1 373 ? -3.466 10.642 -38.608 1.00 86.62 373 CYS A N 1
ATOM 2883 C CA . CYS A 1 373 ? -3.117 9.667 -39.636 1.00 86.62 373 CYS A CA 1
ATOM 2884 C C . CYS A 1 373 ? -2.179 8.606 -39.048 1.00 86.62 373 CYS A C 1
ATOM 2886 O O . CYS A 1 373 ? -1.279 8.949 -38.282 1.00 86.62 373 CYS A O 1
ATOM 2888 N N . TYR A 1 374 ? -2.353 7.340 -39.440 1.00 87.19 374 TYR A N 1
ATOM 2889 C CA . TYR A 1 374 ? -1.456 6.251 -39.037 1.00 87.19 374 TYR A CA 1
ATOM 2890 C C . TYR A 1 374 ? -0.238 6.070 -39.961 1.00 87.19 374 TYR A C 1
ATOM 2892 O O . TYR A 1 374 ? 0.695 5.361 -39.601 1.00 87.19 374 TYR A O 1
ATOM 2900 N N . ALA A 1 375 ? -0.215 6.713 -41.135 1.00 89.44 375 ALA A N 1
ATOM 2901 C CA . ALA A 1 375 ? 0.866 6.564 -42.115 1.00 89.44 375 ALA A CA 1
ATOM 2902 C C . ALA A 1 375 ? 2.283 6.902 -41.593 1.00 89.44 375 ALA A C 1
ATOM 2904 O O . ALA A 1 375 ? 3.225 6.262 -42.053 1.00 89.44 375 ALA A O 1
ATOM 2905 N N . PRO A 1 376 ? 2.478 7.857 -40.655 1.00 86.62 376 PRO A N 1
ATOM 2906 C CA . PRO A 1 376 ? 3.810 8.162 -40.125 1.00 86.62 376 PRO A CA 1
ATOM 2907 C C . PRO A 1 376 ? 4.393 7.114 -39.166 1.00 86.62 376 PRO A C 1
ATOM 2909 O O . PRO A 1 376 ? 5.563 7.230 -38.810 1.00 86.62 376 PRO A O 1
ATOM 2912 N N . PHE A 1 377 ? 3.610 6.133 -38.702 1.00 89.31 377 PHE A N 1
ATOM 2913 C CA . PHE A 1 377 ? 4.122 5.102 -37.798 1.00 89.31 377 PHE A CA 1
ATOM 2914 C C . PHE A 1 377 ? 4.810 3.991 -38.600 1.00 89.31 377 PHE A C 1
ATOM 2916 O O . PHE A 1 377 ? 4.160 3.171 -39.241 1.00 89.31 377 PHE A O 1
ATOM 2923 N N . ASP A 1 378 ? 6.140 3.960 -38.539 1.00 90.19 378 ASP A N 1
ATOM 2924 C CA . ASP A 1 378 ? 7.018 2.989 -39.209 1.00 90.19 378 ASP A CA 1
ATOM 2925 C C . ASP A 1 378 ? 7.485 1.845 -38.283 1.00 90.19 378 ASP A C 1
ATOM 2927 O O . ASP A 1 378 ? 8.295 0.997 -38.662 1.00 90.19 378 ASP A O 1
ATOM 2931 N N . ARG A 1 379 ? 6.966 1.818 -37.052 1.00 88.81 379 ARG A N 1
ATOM 2932 C CA . ARG A 1 379 ? 7.244 0.836 -35.993 1.00 88.81 379 ARG A CA 1
ATOM 2933 C C . ARG A 1 379 ? 5.934 0.229 -35.482 1.00 88.81 379 ARG A C 1
ATOM 2935 O O . ARG A 1 379 ? 4.876 0.808 -35.730 1.00 88.81 379 ARG A O 1
ATOM 2942 N N . PRO A 1 380 ? 5.976 -0.907 -34.754 1.00 89.31 380 PRO A N 1
ATOM 2943 C CA . PRO A 1 380 ? 4.782 -1.459 -34.115 1.00 89.31 380 PRO A CA 1
ATOM 2944 C C . PRO A 1 380 ? 4.036 -0.389 -33.312 1.00 89.31 380 PRO A C 1
ATOM 2946 O O . PRO A 1 380 ? 4.652 0.356 -32.557 1.00 89.31 380 PRO A O 1
ATOM 2949 N N . LEU A 1 381 ? 2.713 -0.293 -33.457 1.00 90.56 381 LEU A N 1
ATOM 2950 C CA . LEU A 1 381 ? 1.966 0.815 -32.855 1.00 90.56 381 LEU A CA 1
ATOM 2951 C C . LEU A 1 381 ? 2.027 0.822 -31.319 1.00 90.56 381 LEU A C 1
ATOM 2953 O O . LEU A 1 381 ? 2.044 1.901 -30.738 1.00 90.56 381 LEU A O 1
ATOM 2957 N N . GLY A 1 382 ? 2.132 -0.332 -30.651 1.00 88.38 382 GLY A N 1
ATOM 2958 C CA . GLY A 1 382 ? 2.347 -0.405 -29.196 1.00 88.38 382 GLY A CA 1
ATOM 2959 C C . GLY A 1 382 ? 3.704 0.142 -28.730 1.00 88.38 382 GLY A C 1
ATOM 2960 O O . GLY A 1 382 ? 3.909 0.426 -27.549 1.00 88.38 382 GLY A O 1
ATOM 2961 N N . ASP A 1 383 ? 4.637 0.358 -29.656 1.00 87.31 383 ASP A N 1
ATOM 2962 C CA . ASP A 1 383 ? 5.909 1.020 -29.380 1.00 87.31 383 ASP A CA 1
ATOM 2963 C C . ASP A 1 383 ? 5.820 2.546 -29.464 1.00 87.31 383 ASP A C 1
ATOM 2965 O O . ASP A 1 383 ? 6.717 3.242 -28.982 1.00 87.31 383 ASP A O 1
ATOM 2969 N N . THR A 1 384 ? 4.771 3.063 -30.104 1.00 87.19 384 THR A N 1
ATOM 2970 C CA . THR A 1 384 ? 4.616 4.485 -30.431 1.00 87.19 384 THR A CA 1
ATOM 2971 C C . THR A 1 384 ? 3.404 5.120 -29.761 1.00 87.19 384 THR A C 1
ATOM 2973 O O . THR A 1 384 ? 3.425 6.315 -29.482 1.00 87.19 384 THR A O 1
ATOM 2976 N N . LEU A 1 385 ? 2.359 4.335 -29.504 1.00 89.25 385 LEU A N 1
ATOM 2977 C CA . LEU A 1 385 ? 1.088 4.750 -28.924 1.00 89.25 385 LEU A CA 1
ATOM 2978 C C . LEU A 1 385 ? 0.859 4.004 -27.611 1.00 89.25 385 LEU A C 1
ATOM 2980 O O . LEU A 1 385 ? 0.855 2.771 -27.549 1.00 89.25 385 LEU A O 1
ATOM 2984 N N . ARG A 1 386 ? 0.626 4.777 -26.555 1.00 88.50 386 ARG A N 1
ATOM 2985 C CA . ARG A 1 386 ? 0.323 4.292 -25.212 1.00 88.50 386 ARG A CA 1
ATOM 2986 C C . ARG A 1 386 ? -0.998 3.527 -25.187 1.00 88.50 386 ARG A C 1
ATOM 2988 O O . ARG A 1 386 ? -1.056 2.502 -24.516 1.00 88.50 386 ARG A O 1
ATOM 2995 N N . SER A 1 387 ? -2.022 3.975 -25.919 1.00 89.94 387 SER A N 1
ATOM 2996 C CA . SER A 1 387 ? -3.313 3.267 -25.991 1.00 89.94 387 SER A CA 1
ATOM 2997 C C . SER A 1 387 ? -3.162 1.864 -26.577 1.00 89.94 387 SER A C 1
ATOM 2999 O O . SER A 1 387 ? -3.684 0.899 -26.025 1.00 89.94 387 SER A O 1
ATOM 3001 N N . VAL A 1 388 ? -2.390 1.721 -27.658 1.00 92.56 388 VAL A N 1
ATOM 3002 C CA . VAL A 1 388 ? -2.150 0.420 -28.293 1.00 92.56 388 VAL A CA 1
ATOM 3003 C C . VAL A 1 388 ? -1.337 -0.479 -27.370 1.00 92.56 388 VAL A C 1
ATOM 3005 O O . VAL A 1 388 ? -1.718 -1.629 -27.167 1.00 92.56 388 VAL A O 1
ATOM 3008 N N . ARG A 1 389 ? -0.297 0.057 -26.720 1.00 93.06 389 ARG A N 1
ATOM 3009 C CA . ARG A 1 389 ? 0.459 -0.691 -25.709 1.00 93.06 389 ARG A CA 1
ATOM 3010 C C . ARG A 1 389 ? -0.428 -1.175 -24.563 1.00 93.06 389 ARG A C 1
ATOM 3012 O O . ARG A 1 389 ? -0.287 -2.308 -24.117 1.00 93.06 389 ARG A O 1
ATOM 3019 N N . ALA A 1 390 ? -1.332 -0.325 -24.079 1.00 94.62 390 ALA A N 1
ATOM 3020 C CA . ALA A 1 390 ? -2.272 -0.679 -23.024 1.00 94.62 390 ALA A CA 1
ATOM 3021 C C . ALA A 1 390 ? -3.180 -1.845 -23.450 1.00 94.62 390 ALA A C 1
ATOM 3023 O O . ALA A 1 390 ? -3.340 -2.794 -22.688 1.00 94.62 390 ALA A O 1
ATOM 3024 N N . ARG A 1 391 ? -3.679 -1.847 -24.696 1.00 95.44 391 ARG A N 1
ATOM 3025 C CA . ARG A 1 391 ? -4.440 -2.984 -25.250 1.00 95.44 391 ARG A CA 1
ATOM 3026 C C . ARG A 1 391 ? -3.607 -4.259 -25.313 1.00 95.44 391 ARG A C 1
ATOM 3028 O O . ARG A 1 391 ? -4.089 -5.308 -24.902 1.00 95.44 391 ARG A O 1
ATOM 3035 N N . GLU A 1 392 ? -2.365 -4.179 -25.790 1.00 96.69 392 GLU A N 1
ATOM 3036 C CA . GLU A 1 392 ? -1.452 -5.331 -25.843 1.00 96.69 392 GLU A CA 1
ATOM 3037 C C . GLU A 1 392 ? -1.196 -5.921 -24.445 1.00 96.69 392 GLU A C 1
ATOM 3039 O O . GLU A 1 392 ? -1.219 -7.140 -24.275 1.00 96.69 392 GLU A O 1
ATOM 3044 N N . LEU A 1 393 ? -1.008 -5.073 -23.428 1.00 97.69 393 LEU A N 1
ATOM 3045 C CA . LEU A 1 393 ? -0.841 -5.511 -22.040 1.00 97.69 393 LEU A CA 1
ATOM 3046 C C . LEU A 1 393 ? -2.131 -6.105 -21.452 1.00 97.69 393 LEU A C 1
ATOM 3048 O O . LEU A 1 393 ? -2.063 -7.119 -20.760 1.00 97.69 393 LEU A O 1
ATOM 3052 N N . ASN A 1 394 ? -3.299 -5.529 -21.748 1.00 97.88 394 ASN A N 1
ATOM 3053 C CA . ASN A 1 394 ? -4.587 -6.073 -21.304 1.00 97.88 394 ASN A CA 1
ATOM 3054 C C . ASN A 1 394 ? -4.852 -7.455 -21.924 1.00 97.88 394 ASN A C 1
ATOM 3056 O O . ASN A 1 394 ? -5.272 -8.370 -21.219 1.00 97.88 394 ASN A O 1
ATOM 3060 N N . VAL A 1 395 ? -4.543 -7.646 -23.212 1.00 97.31 395 VAL A N 1
ATOM 3061 C CA . VAL A 1 395 ? -4.635 -8.961 -23.874 1.00 97.31 395 VAL A CA 1
ATOM 3062 C C . VAL A 1 395 ? -3.673 -9.962 -23.233 1.00 97.31 395 VAL A C 1
ATOM 3064 O O . VAL A 1 395 ? -4.093 -11.058 -22.868 1.00 97.31 395 VAL A O 1
ATOM 3067 N N . MET A 1 396 ? -2.416 -9.569 -23.010 1.00 97.88 396 MET A N 1
ATOM 3068 C CA . MET A 1 396 ? -1.436 -10.397 -22.298 1.00 97.88 396 MET A CA 1
ATOM 3069 C C . MET A 1 396 ? -1.942 -10.825 -20.912 1.00 97.88 396 MET A C 1
ATOM 3071 O O . MET A 1 396 ? -1.741 -11.969 -20.500 1.00 97.88 396 MET A O 1
ATOM 3075 N N . LEU A 1 397 ? -2.643 -9.942 -20.198 1.00 98.19 397 LEU A N 1
ATOM 3076 C CA . LEU A 1 397 ? -3.194 -10.255 -18.885 1.00 98.19 397 LEU A CA 1
ATOM 3077 C C . LEU A 1 397 ? -4.308 -11.313 -18.944 1.00 98.19 397 LEU A C 1
ATOM 3079 O O . LEU A 1 397 ? -4.393 -12.142 -18.039 1.00 98.19 397 LEU A O 1
ATOM 3083 N N . HIS A 1 398 ? -5.111 -11.361 -20.011 1.00 97.88 398 HIS A N 1
ATOM 3084 C CA . HIS A 1 398 ? -6.058 -12.463 -20.222 1.00 97.88 398 HIS A CA 1
ATOM 3085 C C . HIS A 1 398 ? -5.349 -13.803 -20.453 1.00 97.88 398 HIS A C 1
ATOM 3087 O O . HIS A 1 398 ? -5.831 -14.839 -19.990 1.00 97.88 398 HIS A O 1
ATOM 3093 N N . ASP A 1 399 ? -4.199 -13.805 -21.129 1.00 96.94 399 ASP A N 1
ATOM 3094 C CA . ASP A 1 399 ? -3.378 -15.010 -21.278 1.00 96.94 399 ASP A CA 1
ATOM 3095 C C . ASP A 1 399 ? -2.843 -15.465 -19.916 1.00 96.94 399 ASP A C 1
ATOM 3097 O O . ASP A 1 399 ? -2.999 -16.629 -19.543 1.00 96.94 399 ASP A O 1
ATOM 3101 N N . LEU A 1 400 ? -2.315 -14.529 -19.121 1.00 97.25 400 LEU A N 1
ATOM 3102 C CA . LEU A 1 400 ? -1.849 -14.798 -17.761 1.00 97.25 400 LEU A CA 1
ATOM 3103 C C . LEU A 1 400 ? -2.974 -15.330 -16.856 1.00 97.25 400 LEU A C 1
ATOM 3105 O O . LEU A 1 400 ? -2.760 -16.281 -16.103 1.00 97.25 400 LEU A O 1
ATOM 3109 N N . ALA A 1 401 ? -4.180 -14.763 -16.947 1.00 97.56 401 ALA A N 1
ATOM 3110 C CA . ALA A 1 401 ? -5.344 -15.220 -16.192 1.00 97.56 401 ALA A CA 1
ATOM 3111 C C . ALA A 1 401 ? -5.684 -16.686 -16.499 1.00 97.56 401 ALA A C 1
ATOM 3113 O O . ALA A 1 401 ? -5.924 -17.464 -15.574 1.00 97.56 401 ALA A O 1
ATOM 3114 N N . ARG A 1 402 ? -5.620 -17.091 -17.776 1.00 96.56 402 ARG A N 1
ATOM 3115 C CA . ARG A 1 402 ? -5.838 -18.486 -18.201 1.00 96.56 402 ARG A CA 1
ATOM 3116 C C . ARG A 1 402 ? -4.723 -19.423 -17.736 1.00 96.56 402 ARG A C 1
ATOM 3118 O O . ARG A 1 402 ? -5.002 -20.549 -17.340 1.00 96.56 402 ARG A O 1
ATOM 3125 N N . GLU A 1 403 ? -3.471 -18.976 -17.784 1.00 96.00 403 GLU A N 1
ATOM 3126 C CA . GLU A 1 403 ? -2.300 -19.809 -17.477 1.00 96.00 403 GLU A CA 1
ATOM 3127 C C . GLU A 1 403 ? -1.999 -19.953 -15.982 1.00 96.00 403 GLU A C 1
ATOM 3129 O O . GLU A 1 403 ? -1.360 -20.926 -15.572 1.00 96.00 403 GLU A O 1
ATOM 3134 N N . ARG A 1 404 ? -2.371 -18.956 -15.172 1.00 96.62 404 ARG A N 1
ATOM 3135 C CA . ARG A 1 404 ? -1.990 -18.858 -13.757 1.00 96.62 404 ARG A CA 1
ATOM 3136 C C . ARG A 1 404 ? -3.145 -18.518 -12.828 1.00 96.62 404 ARG A C 1
ATOM 3138 O O . ARG A 1 404 ? -2.883 -18.256 -11.660 1.00 96.62 404 ARG A O 1
ATOM 3145 N N . ASN A 1 405 ? -4.397 -18.575 -13.275 1.00 95.25 405 ASN A N 1
ATOM 3146 C CA . ASN A 1 405 ? -5.561 -18.300 -12.427 1.00 95.25 405 ASN A CA 1
ATOM 3147 C C . ASN A 1 405 ? -5.394 -16.977 -11.655 1.00 95.25 405 ASN A C 1
ATOM 3149 O O . ASN A 1 405 ? -5.289 -16.951 -10.426 1.00 95.25 405 ASN A O 1
ATOM 3153 N N . VAL A 1 406 ? -5.234 -15.897 -12.417 1.00 97.56 406 VAL A N 1
ATOM 3154 C CA . VAL A 1 406 ? -5.155 -14.524 -11.912 1.00 97.56 406 VAL A CA 1
ATOM 3155 C C . VAL A 1 406 ? -6.496 -13.858 -12.180 1.00 97.56 406 VAL A C 1
ATOM 3157 O O . VAL A 1 406 ? -7.018 -13.951 -13.290 1.00 97.56 406 VAL A O 1
ATOM 3160 N N . ALA A 1 407 ? -7.048 -13.179 -11.180 1.00 98.50 407 ALA A N 1
ATOM 3161 C CA . ALA A 1 407 ? -8.242 -12.368 -11.355 1.00 98.50 407 ALA A CA 1
ATOM 3162 C C . ALA A 1 407 ? -7.876 -10.989 -11.9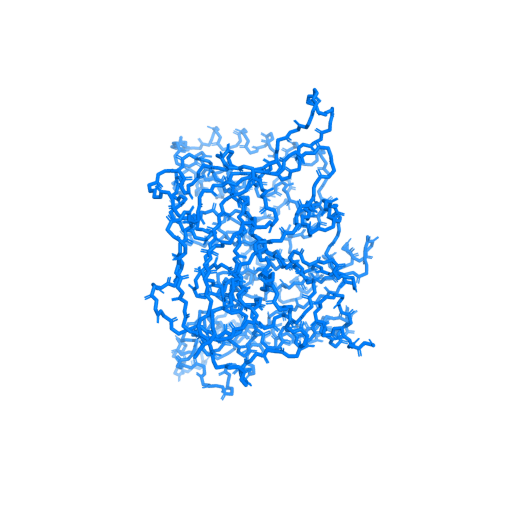22 1.00 98.50 407 ALA A C 1
ATOM 3164 O O . ALA A 1 407 ? -6.890 -10.368 -11.520 1.00 98.50 407 ALA A O 1
ATOM 3165 N N . ILE A 1 408 ? -8.682 -10.499 -12.857 1.00 98.75 408 ILE A N 1
ATOM 3166 C CA . ILE A 1 408 ? -8.481 -9.196 -13.491 1.00 98.75 408 ILE A CA 1
ATOM 3167 C C . ILE A 1 408 ? -9.460 -8.213 -12.864 1.00 98.75 408 ILE A C 1
ATOM 3169 O O . ILE A 1 408 ? -10.666 -8.432 -12.916 1.00 98.75 408 ILE A O 1
ATOM 3173 N N . VAL A 1 409 ? -8.938 -7.129 -12.292 1.00 98.62 409 VAL A N 1
ATOM 3174 C CA . VAL A 1 409 ? -9.743 -5.950 -11.964 1.00 98.62 409 VAL A CA 1
ATOM 3175 C C . VAL A 1 409 ? -9.795 -5.116 -13.241 1.00 98.62 409 VAL A C 1
ATOM 3177 O O . VAL A 1 409 ? -8.799 -4.485 -13.605 1.00 98.62 409 VAL A O 1
ATOM 3180 N N . ASP A 1 410 ? -10.918 -5.179 -13.957 1.00 97.81 410 ASP A N 1
ATOM 3181 C CA . ASP A 1 410 ? -11.072 -4.565 -15.282 1.00 97.81 410 ASP A CA 1
ATOM 3182 C C . ASP A 1 410 ? -11.363 -3.060 -15.179 1.00 97.81 410 ASP A C 1
ATOM 3184 O O . ASP A 1 410 ? -12.484 -2.583 -15.355 1.00 97.81 410 ASP A O 1
ATOM 3188 N N . VAL A 1 411 ? -10.325 -2.302 -14.832 1.00 97.56 411 VAL A N 1
ATOM 3189 C CA . VAL A 1 411 ? -10.360 -0.841 -14.734 1.00 97.56 411 VAL A CA 1
ATOM 3190 C C . VAL A 1 411 ? -10.711 -0.202 -16.078 1.00 97.56 411 VAL A C 1
ATOM 3192 O O . VAL A 1 411 ? -11.410 0.808 -16.088 1.00 97.56 411 VAL A O 1
ATOM 3195 N N . ASP A 1 412 ? -10.262 -0.778 -17.197 1.00 96.75 412 ASP A N 1
ATOM 3196 C CA . ASP A 1 412 ? -10.575 -0.291 -18.547 1.00 96.75 412 ASP A CA 1
ATOM 3197 C C . ASP A 1 412 ? -12.086 -0.322 -18.817 1.00 96.75 412 ASP A C 1
ATOM 3199 O O . ASP A 1 412 ? -12.668 0.706 -19.169 1.00 96.75 412 ASP A O 1
ATOM 3203 N N . ALA A 1 413 ? -12.744 -1.459 -18.565 1.00 96.62 413 ALA A N 1
ATOM 3204 C CA . ALA A 1 413 ? -14.190 -1.591 -18.730 1.00 96.62 413 ALA A CA 1
ATOM 3205 C C . ALA A 1 413 ? -14.969 -0.690 -17.758 1.00 96.62 413 ALA A C 1
ATOM 3207 O O . ALA A 1 413 ? -15.864 0.042 -18.178 1.00 96.62 413 ALA A O 1
ATOM 3208 N N . ILE A 1 414 ? -14.588 -0.670 -16.473 1.00 97.56 414 ILE A N 1
ATOM 3209 C CA . ILE A 1 414 ? -15.249 0.174 -15.462 1.00 97.56 414 ILE A CA 1
ATOM 3210 C C . ILE A 1 414 ? -15.135 1.664 -15.830 1.00 97.56 414 ILE A C 1
ATOM 3212 O O . ILE A 1 414 ? -16.099 2.422 -15.693 1.00 97.56 414 ILE A O 1
ATOM 3216 N N . ALA A 1 415 ? -13.963 2.106 -16.296 1.00 95.38 415 ALA A N 1
ATOM 3217 C CA . ALA A 1 415 ? -13.754 3.485 -16.722 1.00 95.38 415 ALA A CA 1
ATOM 3218 C C . ALA A 1 415 ? -14.554 3.818 -17.988 1.00 95.38 415 ALA A C 1
ATOM 3220 O O . ALA A 1 415 ? -15.147 4.897 -18.054 1.00 95.38 415 ALA A O 1
ATOM 3221 N N . ALA A 1 416 ? -14.617 2.901 -18.958 1.00 93.62 416 ALA A N 1
ATOM 3222 C CA . ALA A 1 416 ? -15.410 3.073 -20.170 1.00 93.62 416 ALA A CA 1
ATOM 3223 C C . ALA A 1 416 ? -16.907 3.237 -19.855 1.00 93.62 416 ALA A C 1
ATOM 3225 O O . ALA A 1 416 ? -17.531 4.163 -20.376 1.00 93.62 416 ALA A O 1
ATOM 3226 N N . ASP A 1 417 ? -17.449 2.419 -18.949 1.00 95.75 417 ASP A N 1
ATOM 3227 C CA . ASP A 1 417 ? -18.856 2.474 -18.531 1.00 95.75 417 ASP A CA 1
ATOM 3228 C C . ASP A 1 417 ? -19.208 3.784 -17.805 1.00 95.75 417 ASP A C 1
ATOM 3230 O O . ASP A 1 417 ? -20.289 4.344 -17.998 1.00 95.75 417 ASP A O 1
ATOM 3234 N N . LEU A 1 418 ? -18.291 4.307 -16.983 1.00 95.31 418 LEU A N 1
ATOM 3235 C CA . LEU A 1 418 ? -18.471 5.584 -16.277 1.00 95.31 418 LEU A CA 1
ATOM 3236 C C . LEU A 1 418 ? -18.204 6.817 -17.156 1.00 95.31 418 LEU A C 1
ATOM 3238 O O . LEU A 1 418 ? -18.699 7.906 -16.857 1.00 95.31 418 LEU A O 1
ATOM 3242 N N . GLY A 1 419 ? -17.408 6.665 -18.214 1.00 92.75 419 GLY A N 1
ATOM 3243 C CA . GLY A 1 419 ? -16.895 7.747 -19.050 1.00 92.75 419 GLY A CA 1
ATOM 3244 C C . GLY A 1 419 ? -15.467 8.154 -18.673 1.00 92.75 419 GLY A C 1
ATOM 3245 O O . GLY A 1 419 ? -15.253 9.057 -17.855 1.00 92.75 419 GLY A O 1
ATOM 3246 N N . THR A 1 420 ? -14.485 7.532 -19.331 1.00 90.88 420 THR A N 1
ATOM 3247 C CA . THR A 1 420 ? -13.047 7.690 -19.056 1.00 90.88 420 THR A CA 1
ATOM 3248 C C . THR A 1 420 ? -12.579 9.143 -19.048 1.00 90.88 420 THR A C 1
ATOM 3250 O O . THR A 1 420 ? -11.898 9.551 -18.114 1.00 90.88 420 THR A O 1
ATOM 3253 N N . GLU A 1 421 ? -12.954 9.952 -20.044 1.00 88.81 421 GLU A N 1
ATOM 3254 C CA . GLU A 1 421 ? -12.472 11.339 -20.176 1.00 88.81 421 GLU A CA 1
ATOM 3255 C C . GLU A 1 421 ? -12.770 12.186 -18.929 1.00 88.81 421 GLU A C 1
ATOM 3257 O O . GLU A 1 421 ? -11.940 12.975 -18.482 1.00 88.81 421 GLU A O 1
ATOM 3262 N N . ARG A 1 422 ? -13.941 11.979 -18.322 1.00 91.12 422 ARG A N 1
ATOM 3263 C CA . ARG A 1 422 ? -14.369 12.710 -17.128 1.00 91.12 422 ARG A CA 1
ATOM 3264 C C . ARG A 1 422 ? -13.731 12.171 -15.852 1.00 91.12 422 ARG A C 1
ATOM 3266 O O . ARG A 1 422 ? -13.496 12.933 -14.915 1.00 91.12 422 ARG A O 1
ATOM 3273 N N . HIS A 1 423 ? -13.528 10.859 -15.785 1.00 93.62 423 HIS A N 1
ATOM 3274 C CA . HIS A 1 423 ? -13.236 10.163 -14.537 1.00 93.62 423 HIS A CA 1
ATOM 3275 C C . HIS A 1 423 ? -11.786 9.686 -14.399 1.00 93.62 423 HIS A C 1
ATOM 3277 O O . HIS A 1 423 ? -11.390 9.375 -13.278 1.00 93.62 423 HIS A O 1
ATOM 3283 N N . ALA A 1 424 ? -11.010 9.663 -15.483 1.00 92.06 424 ALA A N 1
ATOM 3284 C CA . ALA A 1 424 ? -9.580 9.353 -15.528 1.00 92.06 424 ALA A CA 1
ATOM 3285 C C . ALA A 1 424 ? -8.925 9.991 -16.778 1.00 92.06 424 ALA A C 1
ATOM 3287 O O . ALA A 1 424 ? -8.512 9.275 -17.695 1.00 92.06 424 ALA A O 1
ATOM 3288 N N . PRO A 1 425 ? -8.828 11.333 -16.856 1.00 86.25 425 PRO A N 1
ATOM 3289 C CA . PRO A 1 425 ? -8.402 12.031 -18.073 1.00 86.25 425 PRO A CA 1
ATOM 3290 C C . PRO A 1 425 ? -6.990 11.651 -18.551 1.00 86.25 425 PRO A C 1
ATOM 3292 O O . PRO A 1 425 ? -6.736 11.614 -19.754 1.00 86.25 425 PRO A O 1
ATOM 3295 N N . ASP A 1 426 ? -6.070 11.336 -17.635 1.00 87.19 426 ASP A N 1
ATOM 3296 C CA . ASP A 1 426 ? -4.694 10.900 -17.934 1.00 87.19 426 ASP A CA 1
ATOM 3297 C C . ASP A 1 426 ? -4.514 9.372 -18.002 1.00 87.19 426 ASP A C 1
ATOM 3299 O O . ASP A 1 426 ? -3.384 8.872 -18.134 1.00 87.19 426 ASP A O 1
ATOM 3303 N N . SER A 1 427 ? -5.634 8.644 -17.935 1.00 88.31 427 SER A N 1
ATOM 3304 C CA . SER A 1 427 ? -5.721 7.183 -17.930 1.00 88.31 427 SER A CA 1
ATOM 3305 C C . SER A 1 427 ? -5.022 6.516 -16.730 1.00 88.31 427 SER A C 1
ATOM 3307 O O . SER A 1 427 ? -4.747 5.319 -16.777 1.00 88.31 427 SER A O 1
ATOM 3309 N N . VAL A 1 428 ? -4.705 7.270 -15.666 1.00 90.12 428 VAL A N 1
ATOM 3310 C CA . VAL A 1 428 ? -4.052 6.769 -14.440 1.00 90.12 428 VAL A CA 1
ATOM 3311 C C . VAL A 1 428 ? -4.814 7.231 -13.203 1.00 90.12 428 VAL A C 1
ATOM 3313 O O . VAL A 1 428 ? -5.287 6.413 -12.417 1.00 90.12 428 VAL A O 1
ATOM 3316 N N . HIS A 1 429 ? -4.962 8.540 -13.018 1.00 91.44 429 HIS A N 1
ATOM 3317 C CA . HIS A 1 429 ? -5.528 9.115 -11.808 1.00 91.44 429 HIS A CA 1
ATOM 3318 C C . HIS A 1 429 ? -7.049 9.174 -11.904 1.00 91.44 429 HIS A C 1
ATOM 3320 O O . HIS A 1 429 ? -7.637 9.955 -12.652 1.00 91.44 429 HIS A O 1
ATOM 3326 N N . CYS A 1 430 ? -7.687 8.322 -11.108 1.00 92.69 430 CYS A N 1
ATOM 3327 C CA . CYS A 1 430 ? -9.129 8.154 -11.094 1.00 92.69 430 CYS A CA 1
ATOM 3328 C C . CYS A 1 430 ? -9.804 9.162 -10.152 1.00 92.69 430 CYS A C 1
ATOM 3330 O O . CYS A 1 430 ? -9.327 9.414 -9.047 1.00 92.69 430 CYS A O 1
ATOM 3332 N N . SER A 1 431 ? -10.965 9.674 -10.548 1.00 95.25 431 SER A N 1
ATOM 3333 C CA . SER A 1 431 ? -11.893 10.406 -9.676 1.00 95.25 431 SER A CA 1
ATOM 3334 C C . SER A 1 431 ? -12.484 9.509 -8.577 1.00 95.25 431 SER A C 1
ATOM 3336 O O . SER A 1 431 ? -12.554 8.291 -8.747 1.00 95.25 431 SER A O 1
ATOM 3338 N N . GLY A 1 432 ? -12.987 10.101 -7.488 1.00 95.25 432 GLY A N 1
ATOM 3339 C CA . GLY A 1 432 ? -13.632 9.374 -6.383 1.00 95.25 432 GLY A CA 1
ATOM 3340 C C . GLY A 1 432 ? -14.712 8.362 -6.812 1.00 95.25 432 GLY A C 1
ATOM 3341 O O . GLY A 1 432 ? -14.663 7.215 -6.361 1.00 95.25 432 GLY A O 1
ATOM 3342 N N . PRO A 1 433 ? -15.646 8.705 -7.727 1.00 96.56 433 PRO A N 1
ATOM 3343 C CA . PRO A 1 433 ? -16.628 7.746 -8.243 1.00 96.56 433 PRO A CA 1
ATOM 3344 C C . PRO A 1 433 ? -16.003 6.509 -8.903 1.00 96.56 433 PRO A C 1
ATOM 3346 O O . PRO A 1 433 ? -16.402 5.389 -8.595 1.00 96.56 433 PRO A O 1
ATOM 3349 N N . LEU A 1 434 ? -14.985 6.691 -9.750 1.00 96.69 434 LEU A N 1
ATOM 3350 C CA . LEU A 1 434 ? -14.289 5.576 -10.398 1.00 96.69 434 LEU A CA 1
ATOM 3351 C C . LEU A 1 434 ? -13.485 4.751 -9.384 1.00 96.69 434 LEU A C 1
ATOM 3353 O O . LEU A 1 434 ? -13.544 3.525 -9.407 1.00 96.69 434 LEU A O 1
ATOM 3357 N N . GLN A 1 435 ? -12.810 5.402 -8.429 1.00 96.88 435 GLN A N 1
ATOM 3358 C CA . GLN A 1 435 ? -12.127 4.701 -7.336 1.00 96.88 435 GLN A CA 1
ATOM 3359 C C . GLN A 1 435 ? -13.086 3.804 -6.538 1.00 96.88 435 GLN A C 1
ATOM 3361 O O . GLN A 1 435 ? -12.710 2.706 -6.131 1.00 96.88 435 GLN A O 1
ATOM 3366 N N . ASN A 1 436 ? -14.324 4.255 -6.320 1.00 96.56 436 ASN A N 1
ATOM 3367 C CA . ASN A 1 436 ? -15.344 3.493 -5.609 1.00 96.56 436 ASN A CA 1
ATOM 3368 C C . ASN A 1 436 ? -15.809 2.248 -6.384 1.00 96.56 436 ASN A C 1
ATOM 3370 O O . ASN A 1 436 ? -15.952 1.188 -5.776 1.00 96.56 436 ASN A O 1
ATOM 3374 N N . GLU A 1 437 ? -16.004 2.337 -7.702 1.00 97.94 437 GLU A N 1
ATOM 3375 C CA . GLU A 1 437 ? -16.353 1.154 -8.504 1.00 97.94 437 GLU A CA 1
ATOM 3376 C C . GLU A 1 437 ? -15.189 0.155 -8.584 1.00 97.94 437 GLU A C 1
ATOM 3378 O O . GLU A 1 437 ? -15.394 -1.037 -8.356 1.00 97.94 437 GLU A O 1
ATOM 3383 N N . ILE A 1 438 ? -13.948 0.627 -8.766 1.00 98.00 438 ILE A N 1
ATOM 3384 C CA . ILE A 1 438 ? -12.753 -0.239 -8.731 1.00 98.00 438 ILE A CA 1
ATOM 3385 C C . ILE A 1 438 ? -12.646 -0.952 -7.373 1.00 98.00 438 ILE A C 1
ATOM 3387 O O . ILE A 1 438 ? -12.388 -2.154 -7.308 1.00 98.00 438 ILE A O 1
ATOM 3391 N N . ARG A 1 439 ? -12.888 -0.237 -6.267 1.00 97.38 439 ARG A N 1
ATOM 3392 C CA . ARG A 1 439 ? -12.890 -0.816 -4.918 1.00 97.38 439 ARG A CA 1
ATOM 3393 C C . ARG A 1 439 ? -13.929 -1.923 -4.765 1.00 97.38 439 ARG A C 1
ATOM 3395 O O . ARG A 1 439 ? -13.624 -2.977 -4.207 1.00 97.38 439 ARG A O 1
ATOM 3402 N N . ARG A 1 440 ? -15.157 -1.692 -5.237 1.00 97.00 440 ARG A N 1
ATOM 3403 C CA . ARG A 1 440 ? -16.226 -2.700 -5.198 1.00 97.00 440 ARG A CA 1
ATOM 3404 C C . ARG A 1 440 ? -15.838 -3.947 -5.974 1.00 97.00 440 ARG A C 1
ATOM 3406 O O . ARG A 1 440 ? -16.083 -5.044 -5.477 1.00 97.00 440 ARG A O 1
ATOM 3413 N N . GLU A 1 441 ? -15.204 -3.775 -7.128 1.00 98.31 441 GLU A N 1
ATOM 3414 C CA . GLU A 1 441 ? -14.746 -4.885 -7.955 1.00 98.31 441 GLU A CA 1
ATOM 3415 C C . GLU A 1 441 ? -13.640 -5.696 -7.271 1.00 98.31 441 GLU A C 1
ATOM 3417 O O . GLU A 1 441 ? -13.741 -6.919 -7.188 1.00 98.31 441 GLU A O 1
ATOM 3422 N N . ILE A 1 442 ? -12.645 -5.031 -6.673 1.00 98.25 442 ILE A N 1
ATOM 3423 C CA . ILE A 1 442 ? -11.611 -5.696 -5.861 1.00 98.25 442 ILE A CA 1
ATOM 3424 C C . ILE A 1 442 ? -12.263 -6.538 -4.759 1.00 98.25 442 ILE A C 1
ATOM 3426 O O . ILE A 1 442 ? -11.961 -7.721 -4.613 1.00 98.25 442 ILE A O 1
ATOM 3430 N N . LEU A 1 443 ? -13.189 -5.953 -3.996 1.00 96.75 443 LEU A N 1
ATOM 3431 C CA . LEU A 1 443 ? -13.863 -6.657 -2.904 1.00 96.75 443 LEU A CA 1
ATOM 3432 C C . LEU A 1 443 ? -14.747 -7.805 -3.400 1.00 96.75 443 LEU A C 1
ATOM 3434 O O . LEU A 1 443 ? -14.848 -8.824 -2.721 1.00 96.75 443 LEU A O 1
ATOM 3438 N N . ARG A 1 444 ? -15.390 -7.662 -4.564 1.00 97.19 444 ARG A N 1
ATOM 3439 C CA . ARG A 1 444 ? -16.159 -8.739 -5.196 1.00 97.19 444 ARG A CA 1
ATOM 3440 C C . ARG A 1 444 ? -15.252 -9.911 -5.556 1.00 97.19 444 ARG A C 1
ATOM 3442 O O . ARG A 1 444 ? -15.526 -11.021 -5.118 1.00 97.19 444 ARG A O 1
ATOM 3449 N N . LEU A 1 445 ? -14.149 -9.653 -6.253 1.00 97.75 445 LEU A N 1
ATOM 3450 C CA . LEU A 1 445 ? -13.193 -10.685 -6.650 1.00 97.75 445 LEU A CA 1
ATOM 3451 C C . LEU A 1 445 ? -12.565 -11.386 -5.441 1.00 97.75 445 LEU A C 1
ATOM 3453 O O . LEU A 1 445 ? -12.452 -12.605 -5.443 1.00 97.75 445 LEU A O 1
ATOM 3457 N N . LEU A 1 446 ? -12.215 -10.655 -4.378 1.00 96.88 446 LEU A N 1
ATOM 3458 C CA . LEU A 1 446 ? -11.691 -11.266 -3.148 1.00 96.88 446 LEU A CA 1
ATOM 3459 C C . LEU A 1 446 ? -12.699 -12.215 -2.488 1.00 96.88 446 LEU A C 1
ATOM 3461 O O . LEU A 1 446 ? -12.303 -13.265 -1.985 1.00 96.88 446 LEU A O 1
ATOM 3465 N N . ARG A 1 447 ? -13.997 -11.879 -2.515 1.00 94.81 447 ARG A N 1
ATOM 3466 C CA . ARG A 1 447 ? -15.058 -12.782 -2.042 1.00 94.81 447 ARG A CA 1
ATOM 3467 C C . ARG A 1 447 ? -15.198 -14.011 -2.929 1.00 94.81 447 ARG A C 1
ATOM 3469 O O . ARG A 1 447 ? -15.271 -15.115 -2.400 1.00 94.81 447 ARG A O 1
ATOM 3476 N N . ASP A 1 448 ? -15.207 -13.823 -4.244 1.00 95.69 448 ASP A N 1
ATOM 3477 C CA . ASP A 1 448 ? -15.367 -14.916 -5.210 1.00 95.69 448 ASP A CA 1
ATOM 3478 C C . ASP A 1 448 ? -14.181 -15.893 -5.162 1.00 95.69 448 ASP A C 1
ATOM 3480 O O . ASP A 1 448 ? -14.354 -17.099 -5.322 1.00 95.69 448 ASP A O 1
ATOM 3484 N N . LEU A 1 449 ? -12.984 -15.382 -4.862 1.00 95.19 449 LEU A N 1
ATOM 3485 C CA . LEU A 1 449 ? -11.768 -16.165 -4.627 1.00 95.19 449 LEU A CA 1
ATOM 3486 C C . LEU A 1 449 ? -11.709 -16.806 -3.228 1.00 95.19 449 LEU A C 1
ATOM 3488 O O . LEU A 1 449 ? -10.757 -17.524 -2.932 1.00 95.19 449 LEU A O 1
ATOM 3492 N N . GLY A 1 450 ? -12.690 -16.550 -2.355 1.00 93.06 450 GLY A N 1
ATOM 3493 C CA . GLY A 1 450 ? -12.752 -17.130 -1.012 1.00 93.06 450 GLY A CA 1
ATOM 3494 C C . GLY A 1 450 ? -11.693 -16.598 -0.042 1.00 93.06 450 GLY A C 1
ATOM 3495 O O . GLY A 1 450 ? -11.340 -17.288 0.913 1.00 93.06 450 GLY A O 1
ATOM 3496 N N . VAL A 1 451 ? -11.173 -15.386 -0.263 1.00 93.69 451 VAL A N 1
ATOM 3497 C CA . VAL A 1 451 ? -10.145 -14.801 0.606 1.00 93.69 451 VAL A CA 1
ATOM 3498 C C . VAL A 1 451 ? -10.756 -14.460 1.968 1.00 93.69 451 VAL A C 1
ATOM 3500 O O . VAL A 1 451 ? -11.705 -13.675 2.075 1.00 93.69 451 VAL A O 1
ATOM 3503 N N . SER A 1 452 ? -10.195 -15.054 3.022 1.00 90.44 452 SER A N 1
ATOM 3504 C CA . SER A 1 452 ? -10.635 -14.881 4.410 1.00 90.44 452 SER A CA 1
ATOM 3505 C C . SER A 1 452 ? -10.784 -13.408 4.804 1.00 90.44 452 SER A C 1
ATOM 3507 O O . SER A 1 452 ? -9.975 -12.564 4.432 1.00 90.44 452 SER A O 1
ATOM 3509 N N . GLY A 1 453 ? -11.823 -13.080 5.575 1.00 88.25 453 GLY A N 1
ATOM 3510 C CA . GLY A 1 453 ? -12.067 -11.723 6.079 1.00 88.25 453 GLY A CA 1
ATOM 3511 C C . GLY A 1 453 ? -12.672 -10.729 5.075 1.00 88.25 453 GLY A C 1
ATOM 3512 O O . GLY A 1 453 ? -13.115 -9.663 5.495 1.00 88.25 453 GLY A O 1
ATOM 3513 N N . PHE A 1 454 ? -12.754 -11.048 3.777 1.00 90.31 454 PHE A N 1
ATOM 3514 C CA . PHE A 1 454 ? -13.343 -10.149 2.764 1.00 90.31 454 PHE A CA 1
ATOM 3515 C C . PHE A 1 454 ? -14.810 -10.454 2.424 1.00 90.31 454 PHE A C 1
ATOM 3517 O O . PHE A 1 454 ? -15.489 -9.633 1.800 1.00 90.31 454 PHE A O 1
ATOM 3524 N N . ALA A 1 455 ? -15.327 -11.601 2.867 1.00 83.00 455 ALA A N 1
ATOM 3525 C CA . ALA A 1 455 ? -16.752 -11.920 2.855 1.00 83.00 455 ALA A CA 1
ATOM 3526 C C . ALA A 1 455 ? -17.392 -11.578 4.206 1.00 83.00 455 ALA A C 1
ATOM 3528 O O . ALA A 1 455 ? -16.740 -11.659 5.246 1.00 83.00 455 ALA A O 1
ATOM 3529 N N . ALA A 1 456 ? -18.678 -11.217 4.194 1.00 67.56 456 ALA A N 1
ATOM 3530 C CA . ALA A 1 456 ? -19.442 -11.146 5.432 1.00 67.56 456 ALA A CA 1
ATOM 3531 C C . ALA A 1 456 ? -19.488 -12.551 6.044 1.00 67.56 456 ALA A C 1
ATOM 3533 O O . ALA A 1 456 ? -19.884 -13.509 5.376 1.00 67.56 456 ALA A O 1
ATOM 3534 N N . THR A 1 457 ? -19.075 -12.682 7.300 1.00 56.66 457 THR A N 1
ATOM 3535 C CA . THR A 1 457 ? -19.319 -13.889 8.084 1.00 56.66 457 THR A CA 1
ATOM 3536 C C . THR A 1 457 ? -20.828 -14.094 8.107 1.00 56.66 457 THR A C 1
ATOM 3538 O O . THR A 1 457 ? -21.567 -13.219 8.558 1.00 56.66 457 THR A O 1
ATOM 3541 N N . ALA A 1 458 ? -21.308 -15.215 7.560 1.00 42.59 458 ALA A N 1
ATOM 3542 C CA . ALA A 1 458 ? -22.704 -15.587 7.728 1.00 42.59 458 ALA A CA 1
ATOM 3543 C C . ALA A 1 458 ? -22.973 -15.593 9.235 1.00 42.59 458 ALA A C 1
ATOM 3545 O O . ALA A 1 458 ? -22.342 -16.363 9.961 1.00 42.59 458 ALA A O 1
ATOM 3546 N N . VAL A 1 459 ? -23.840 -14.689 9.695 1.00 36.59 459 VAL A N 1
ATOM 3547 C CA . VAL A 1 459 ? -24.331 -14.687 11.072 1.00 36.59 459 VAL A CA 1
ATOM 3548 C C . VAL A 1 459 ? -24.969 -16.058 11.269 1.00 36.59 459 VAL A C 1
ATOM 3550 O O . VAL A 1 459 ? -26.002 -16.345 10.663 1.00 36.59 459 VAL A O 1
ATOM 3553 N N . ARG A 1 460 ? -24.277 -16.940 11.990 1.00 27.30 460 ARG A N 1
ATOM 3554 C CA . ARG A 1 460 ? -24.809 -18.238 12.396 1.00 27.30 460 ARG A CA 1
ATOM 3555 C C . ARG A 1 460 ? -25.636 -18.076 13.652 1.00 27.30 460 ARG A C 1
ATOM 3557 O O . ARG A 1 460 ? -25.178 -17.327 14.545 1.00 27.30 460 ARG A O 1
#

Radius of gyration: 23.92 Å; Cα contacts (8 Å, |Δi|>4): 934; chains: 1; bounding box: 70×42×75 Å

Foldseek 3Di:
DDWFFEFQAFFDAPQWFKFWFFKDFPADQQDWDDAFDFTIKIQIATHGPDDPPPDDDALNQWNLPKMKTWGHRFTATKHADPRRGPDDCSRRDNHNGTRDRGDGGTIGDDDPVRDDPPADPNHDYTKIKIKTFRALDPPDDDPPDQSDDHGQKIKIWTQAPDDDEFEEEEAAEPLVQCLQCNPVNRRSLLVVQFQFGYMYMYGYLLQFRRALQLLLCLLPDDPVLLVVVVVVCVVDLCPFPDHDDPLLVSSVVSNSVSSNHHPQQDKHWGIHSVYIDIHGGGQEYEYEPNSDDQKWKAFPPSGGITDHDPVSCVVSDDSSVRSSVPGTDIDGDDLVNSLVSNVSNLVSSVVPDNYAAEYEQFALDAPPDDDPDPVPDPDDVLVPDVSVVSVRNVVSVVVSCVVRVHHYLDLNVLCVVVPVCVAPNGRRHGDNVSSSVSSVSVLVVCVVVVGISSDNDDPD

Nearest PDB structures (foldseek):
  4h08-assembly1_A-2  TM=6.360E-01  e=9.796E-05  Bacteroides thetaiotaomicron VPI-5482
  4p9n-assembly1_A  TM=2.719E-01  e=2.122E+00  Saccharolobus shibatae
  3wj1-assembly1_A  TM=2.666E-01  e=2.375E+00  Saccharolobus shibatae
  8yfy-assembly1_A-2  TM=2.626E-01  e=3.149E+00  Saccharolobus shibatae
  8yfz-assembly1_A-2  TM=2.600E-01  e=3.525E+00  Saccharolobus shibatae

Sequence (460 aa):
MSLVPLRIGALSASGFTVQRSGLRWLCEDGQLCRPGEVIAYCNVGLTPEGPRPSGVQPFADEARDFQIAFATRVGGRLHRSPESSLGGFLDQLVYYQLWTPDFVIGHIQCRPSERPPGYDADGETVRLLMLAGRRVTEIAEVRSGLNTGWHDRSRAWWGGDEVPFGTLLCLGICEQAGVIRGEKHAFLEMFDAVPGPAQIVYYPDNVLVPSSSLLAGQLVRTAAAASEIAIDFSRSFAAGSVVPTPGEWVFAGALMSALMRSPFAEPYDVLTRSGLRRVEASDAVLLSLNAEAAVVRRHRRLGYTLHCHDFRVAEAGPAVKAWLRTEFEKVRRTPDDIRRDYCQLIDAVRARSETQFLVLNVISTSGHENVHCYAPFDRPLGDTLRSVRARELNVMLHDLARERNVAIVDVDAIAADLGTERHAPDSVHCSGPLQNEIRREILRLLRDLGVSGFAATAVR